Protein AF-A0A9N9I8A6-F1 (afdb_monomer_lite)

Sequence (514 aa):
MSSLKLQYLEIEIKINIFKFIDSPINLALSCKSWSIIAKDPYVKAKWLLHRASKAHAFFYGIKLGPTFMNEAICKILFAKKVVFSRYFIQRLMLQFATCFPKSVYPNGEPWAYNVRLDTLFSILKQGEVQYGEELTLRGNDMDKFYHLSGGPFLLMNVHTLLIKNLEEIKKLIINKKFIPFPPTRRSYFYSGYHVDYNLEKFPPFDGYEQERNLNIIARAIMFKPELINTWKSIGYSEVCDDFNEVVIHGLFLTLDPPSQVQHAFEKLVLNLEKFIEMGFRLTDRIIVDVLQFYEYELAELGEFLWRVFRSIRTGESDFTFIFGLFKVAFDPNRCHEKDDIFIFLKSKTTHHENFLRQILGQHFNRENLDDVNFNIRKKSLIFSPIIYEFVIKNYGSDSDLSLMCFKDTLALRIYYDDPNNGKFANKISIRLIKDIYDYFKIRIDYLPEHMELLRRAKSADIVKPFLEDFVPNVFLSNDDIKKSIWFNAIHSLKGDDYFNNYLLRLIEYFKFNG

Structure (mmCIF, N/CA/C/O backbone):
data_AF-A0A9N9I8A6-F1
#
_entry.id   AF-A0A9N9I8A6-F1
#
loop_
_atom_site.group_PDB
_atom_site.id
_atom_site.type_symbol
_atom_site.label_atom_id
_atom_site.label_alt_id
_atom_site.label_comp_id
_atom_site.label_asym_id
_atom_site.label_entity_id
_atom_site.label_seq_id
_atom_site.pdbx_PDB_ins_code
_atom_site.Cartn_x
_atom_site.Cartn_y
_atom_site.Cartn_z
_atom_site.occupancy
_atom_site.B_iso_or_equiv
_atom_site.auth_seq_id
_atom_site.auth_comp_id
_atom_site.auth_asym_id
_atom_site.auth_atom_id
_atom_site.pdbx_PDB_model_num
ATOM 1 N N . MET A 1 1 ? -23.116 -39.050 -9.478 1.00 43.75 1 MET A N 1
ATOM 2 C CA . MET A 1 1 ? -22.979 -38.090 -8.361 1.00 43.75 1 MET A CA 1
ATOM 3 C C . MET A 1 1 ? -23.432 -36.722 -8.847 1.00 43.75 1 MET A C 1
ATOM 5 O O . MET A 1 1 ? -22.796 -36.167 -9.731 1.00 43.75 1 MET A O 1
ATOM 9 N N . SER A 1 2 ? -24.562 -36.214 -8.356 1.00 48.28 2 SER A N 1
ATOM 10 C CA . SER A 1 2 ? -25.009 -34.847 -8.649 1.00 48.28 2 SER A CA 1
ATOM 11 C C . SER A 1 2 ? -23.995 -33.851 -8.086 1.00 48.28 2 SER A C 1
ATOM 13 O O . SER A 1 2 ? -23.668 -33.934 -6.902 1.00 48.28 2 SER A O 1
ATOM 15 N N . SER A 1 3 ? -23.491 -32.930 -8.912 1.00 56.97 3 SER A N 1
ATOM 16 C CA . SER A 1 3 ? -22.573 -31.889 -8.450 1.00 56.97 3 SER A CA 1
ATOM 17 C C . SER A 1 3 ? -23.234 -31.079 -7.332 1.00 56.97 3 SER A C 1
ATOM 19 O O . SER A 1 3 ? -24.347 -30.566 -7.482 1.00 56.97 3 SER A O 1
ATOM 21 N N . LEU A 1 4 ? -22.576 -31.008 -6.174 1.00 63.66 4 LEU A N 1
ATOM 22 C CA . LEU A 1 4 ? -23.066 -30.242 -5.036 1.00 63.66 4 LEU A CA 1
ATOM 23 C C . LEU A 1 4 ? -23.075 -28.758 -5.431 1.00 63.66 4 LEU A C 1
ATOM 25 O O . LEU A 1 4 ? -22.029 -28.115 -5.508 1.00 63.66 4 LEU A O 1
ATOM 29 N N . LYS A 1 5 ? -24.249 -28.201 -5.742 1.00 80.31 5 LYS A N 1
ATOM 30 C CA . LYS A 1 5 ? -24.353 -26.778 -6.085 1.00 80.31 5 LYS A CA 1
ATOM 31 C C . LYS A 1 5 ? -24.231 -25.952 -4.806 1.00 80.31 5 LYS A C 1
ATOM 33 O O . LYS A 1 5 ? -25.007 -26.149 -3.874 1.00 80.31 5 LYS A O 1
ATOM 38 N N . LEU A 1 6 ? -23.330 -24.964 -4.800 1.00 82.19 6 LEU A N 1
ATOM 39 C CA . LEU A 1 6 ? -23.082 -24.051 -3.666 1.00 82.19 6 LEU A CA 1
ATOM 40 C C . LEU A 1 6 ? -24.362 -23.398 -3.104 1.00 82.19 6 LEU A C 1
ATOM 42 O O . LEU A 1 6 ? -24.437 -23.060 -1.924 1.00 82.19 6 LEU A O 1
ATOM 46 N N . GLN A 1 7 ? -25.401 -23.247 -3.930 1.00 80.31 7 GLN A N 1
ATOM 47 C CA . GLN A 1 7 ? -26.696 -22.703 -3.517 1.00 80.31 7 GLN A CA 1
ATOM 48 C C . GLN A 1 7 ? -27.467 -23.577 -2.516 1.00 80.31 7 GLN A C 1
ATOM 50 O O . GLN A 1 7 ? -28.369 -23.060 -1.863 1.00 80.31 7 GLN A O 1
ATOM 55 N N . TYR A 1 8 ? -27.130 -24.860 -2.369 1.00 86.56 8 TYR A N 1
ATOM 56 C CA . TYR A 1 8 ? -27.787 -25.782 -1.433 1.00 86.56 8 TYR A CA 1
ATOM 57 C C . TYR A 1 8 ? -27.006 -25.987 -0.134 1.00 86.56 8 TYR A C 1
ATOM 59 O O . TYR A 1 8 ? -27.440 -26.757 0.714 1.00 86.56 8 TYR A O 1
ATOM 67 N N . LEU A 1 9 ? -25.882 -25.285 0.044 1.00 89.06 9 LEU A N 1
ATOM 68 C CA . LEU A 1 9 ? -25.168 -25.291 1.316 1.00 89.06 9 LEU A CA 1
ATOM 69 C C . LEU A 1 9 ? -26.042 -24.721 2.439 1.00 89.06 9 LEU A C 1
ATOM 71 O O . LEU A 1 9 ? -26.854 -23.809 2.217 1.00 89.06 9 LEU A O 1
ATOM 75 N N . GLU A 1 10 ? -25.822 -25.231 3.646 1.00 91.88 10 GLU A N 1
ATOM 76 C CA . GLU A 1 10 ? -26.437 -24.713 4.862 1.00 91.88 10 GLU A CA 1
ATOM 77 C C . GLU A 1 10 ? -26.097 -23.237 5.081 1.00 91.88 10 GLU A C 1
ATOM 79 O O . GLU A 1 10 ? -25.056 -22.729 4.645 1.00 91.88 10 GLU A O 1
ATOM 84 N N . ILE A 1 11 ? -26.997 -22.534 5.769 1.00 91.12 11 ILE A N 1
ATOM 85 C CA . ILE A 1 11 ? -26.883 -21.090 5.969 1.00 91.12 11 ILE A CA 1
ATOM 86 C C . ILE A 1 11 ? -25.592 -20.711 6.702 1.00 91.12 11 ILE A C 1
ATOM 88 O O . ILE A 1 11 ? -24.921 -19.765 6.298 1.00 91.12 11 ILE A O 1
ATOM 92 N N . GLU A 1 12 ? -25.179 -21.485 7.706 1.00 91.31 12 GLU A N 1
ATOM 93 C CA . GLU A 1 12 ? -23.961 -21.218 8.476 1.00 91.31 12 GLU A CA 1
ATOM 94 C C . GLU A 1 12 ? -22.697 -21.329 7.618 1.00 91.31 12 GLU A C 1
ATOM 96 O O . GLU A 1 12 ? -21.816 -20.464 7.680 1.00 91.31 12 GLU A O 1
ATOM 101 N N . ILE A 1 13 ? -22.641 -22.343 6.748 1.00 92.00 13 ILE A N 1
ATOM 102 C CA . ILE A 1 13 ? -21.542 -22.534 5.798 1.00 92.00 13 ILE A CA 1
ATOM 103 C C . ILE A 1 13 ? -21.500 -21.356 4.824 1.00 92.00 13 ILE A C 1
ATOM 105 O O . ILE A 1 13 ? -20.436 -20.780 4.598 1.00 92.00 13 ILE A O 1
ATOM 109 N N . LYS A 1 14 ? -22.656 -20.931 4.300 1.00 92.44 14 LYS A N 1
ATOM 110 C CA . LYS A 1 14 ? -22.741 -19.761 3.416 1.00 92.44 14 LYS A CA 1
ATOM 111 C C . LYS A 1 14 ? -22.246 -18.491 4.094 1.00 92.44 14 LYS A C 1
ATOM 113 O O . LYS A 1 14 ? -21.481 -17.751 3.486 1.00 92.44 14 LYS A O 1
ATOM 118 N N . ILE A 1 15 ? -22.622 -18.247 5.348 1.00 92.31 15 ILE A N 1
ATOM 119 C CA . ILE A 1 15 ? -22.152 -17.085 6.116 1.00 92.31 15 ILE A CA 1
ATOM 120 C C . ILE A 1 15 ? -20.630 -17.133 6.296 1.00 92.31 15 ILE A C 1
ATOM 122 O O . ILE A 1 15 ? -19.957 -16.106 6.172 1.00 92.31 15 ILE A O 1
ATOM 126 N N . ASN A 1 16 ? -20.075 -18.313 6.578 1.00 91.62 16 ASN A N 1
ATOM 127 C CA . ASN A 1 16 ? -18.633 -18.486 6.722 1.00 91.62 16 ASN A CA 1
ATOM 128 C C . ASN A 1 16 ? -17.893 -18.283 5.397 1.00 91.62 16 ASN A C 1
ATOM 130 O O . ASN A 1 16 ? -16.876 -17.602 5.405 1.00 91.62 16 ASN A O 1
ATOM 134 N N . ILE A 1 17 ? -18.421 -18.770 4.271 1.00 91.12 17 ILE A N 1
ATOM 135 C CA . ILE A 1 17 ? -17.874 -18.485 2.935 1.00 91.12 17 ILE A CA 1
ATOM 136 C C . ILE A 1 17 ? -17.942 -16.983 2.650 1.00 91.12 17 ILE A C 1
ATOM 138 O O . ILE A 1 17 ? -16.934 -16.376 2.296 1.00 91.12 17 ILE A O 1
ATOM 142 N N . PHE A 1 18 ? -19.112 -16.370 2.856 1.00 91.19 18 PHE A N 1
ATOM 143 C CA . PHE A 1 18 ? -19.371 -14.966 2.543 1.00 91.19 18 PHE A CA 1
ATOM 144 C C . PHE A 1 18 ? -18.377 -14.027 3.224 1.00 91.19 18 PHE A C 1
ATOM 146 O O . PHE A 1 18 ? -17.904 -13.081 2.602 1.00 91.19 18 PHE A O 1
ATOM 153 N N . LYS A 1 19 ? -18.005 -14.326 4.476 1.00 90.62 19 LYS A N 1
ATOM 154 C CA . LYS A 1 19 ? -16.997 -13.586 5.247 1.00 90.62 19 LYS A CA 1
ATOM 155 C C . LYS A 1 19 ? -15.686 -13.384 4.469 1.00 90.62 19 LYS A C 1
ATOM 157 O O . LYS A 1 19 ? -15.104 -12.312 4.582 1.00 90.62 19 LYS A O 1
ATOM 162 N N . PHE A 1 20 ? -15.250 -14.358 3.672 1.00 89.06 20 PHE A N 1
ATOM 163 C CA . PHE A 1 20 ? -13.972 -14.321 2.950 1.00 89.06 20 PHE A CA 1
ATOM 164 C C . PHE A 1 20 ? -14.073 -13.776 1.520 1.00 89.06 20 PHE A C 1
ATOM 166 O O . PHE A 1 20 ? -13.059 -13.656 0.844 1.00 89.06 20 PHE A O 1
ATOM 173 N N . ILE A 1 21 ? -15.255 -13.378 1.048 1.00 88.19 21 ILE A N 1
ATOM 174 C CA . ILE A 1 21 ? -15.442 -12.891 -0.326 1.00 88.19 21 ILE A CA 1
ATOM 175 C C . ILE A 1 21 ? -14.934 -11.454 -0.480 1.00 88.19 21 ILE A C 1
ATOM 177 O O . ILE A 1 21 ? -15.253 -10.596 0.344 1.00 88.19 21 ILE A O 1
ATOM 181 N N . ASP A 1 22 ? -14.162 -11.187 -1.540 1.00 83.12 22 ASP A N 1
ATOM 182 C CA . ASP A 1 22 ? -13.607 -9.852 -1.829 1.00 83.12 22 ASP A CA 1
ATOM 183 C C . ASP A 1 22 ? -14.685 -8.854 -2.242 1.00 83.12 22 ASP A C 1
ATOM 185 O O . ASP A 1 22 ? -14.722 -7.731 -1.743 1.00 83.12 22 ASP A O 1
ATOM 189 N N . SER A 1 23 ? -15.594 -9.286 -3.120 1.00 83.94 23 SER A N 1
ATOM 190 C CA . SER A 1 23 ? -16.702 -8.477 -3.620 1.00 83.94 23 SER A CA 1
ATOM 191 C C . SER A 1 23 ? -18.044 -9.137 -3.288 1.00 83.94 23 SER A C 1
ATOM 193 O O . SER A 1 23 ? -18.547 -9.961 -4.060 1.00 83.94 23 SER A O 1
ATOM 195 N N . PRO A 1 24 ? -18.645 -8.799 -2.131 1.00 84.94 24 PRO A N 1
ATOM 196 C CA . PRO A 1 24 ? -19.939 -9.331 -1.709 1.00 84.94 24 PRO A CA 1
ATOM 197 C C . PRO A 1 24 ? -21.052 -9.162 -2.741 1.00 84.94 24 PRO A C 1
ATOM 199 O O . PRO A 1 24 ? -21.934 -10.014 -2.840 1.00 84.94 24 PRO A O 1
ATOM 202 N N . ILE A 1 25 ? -21.017 -8.071 -3.514 1.00 85.56 25 ILE A N 1
ATOM 203 C CA . ILE A 1 25 ? -22.057 -7.753 -4.494 1.00 85.56 25 ILE A CA 1
ATOM 204 C C . ILE A 1 25 ? -22.075 -8.756 -5.649 1.00 85.56 25 ILE A C 1
ATOM 206 O O . ILE A 1 25 ? -23.148 -9.201 -6.042 1.00 85.56 25 ILE A O 1
ATOM 210 N N . ASN A 1 26 ? -20.907 -9.202 -6.117 1.00 87.44 26 ASN A N 1
ATOM 211 C CA . ASN A 1 26 ? -20.814 -10.188 -7.195 1.00 87.44 26 ASN A CA 1
ATOM 212 C C . ASN A 1 26 ? -21.465 -11.510 -6.777 1.00 87.44 26 ASN A C 1
ATOM 214 O O . ASN A 1 26 ? -22.242 -12.098 -7.528 1.00 87.44 26 ASN A O 1
ATOM 218 N N . LEU A 1 27 ? -21.205 -11.951 -5.542 1.00 87.75 27 LEU A N 1
ATOM 219 C CA . LEU A 1 27 ? -21.824 -13.163 -5.017 1.00 87.75 27 LEU A CA 1
ATOM 220 C C . LEU A 1 27 ? -23.326 -12.967 -4.770 1.00 87.75 27 LEU A C 1
ATOM 222 O O . LEU A 1 27 ? -24.117 -13.848 -5.099 1.00 87.75 27 LEU A O 1
ATOM 226 N N . ALA A 1 28 ? -23.743 -11.808 -4.258 1.00 88.94 28 ALA A N 1
ATOM 227 C CA . ALA A 1 28 ? -25.152 -11.487 -4.035 1.00 88.94 28 ALA A CA 1
ATOM 228 C C . ALA A 1 28 ? -25.985 -11.494 -5.328 1.00 88.94 28 ALA A C 1
ATOM 230 O O . ALA A 1 28 ? -27.157 -11.871 -5.295 1.00 88.94 28 ALA A O 1
ATOM 231 N N . LEU A 1 29 ? -25.386 -11.088 -6.451 1.00 90.19 29 LEU A N 1
ATOM 232 C CA . LEU A 1 29 ? -26.023 -11.062 -7.770 1.00 90.19 29 LEU A CA 1
ATOM 233 C C . LEU A 1 29 ? -26.069 -12.438 -8.450 1.00 90.19 29 LEU A C 1
ATOM 235 O O . LEU A 1 29 ? -26.834 -12.618 -9.392 1.00 90.19 29 LEU A O 1
ATOM 239 N N . SER A 1 30 ? -25.304 -13.421 -7.964 1.00 90.75 30 SER A N 1
ATOM 240 C CA . SER A 1 30 ? -25.246 -14.755 -8.578 1.00 90.75 30 SER A CA 1
ATOM 241 C C . SER A 1 30 ? -26.551 -15.548 -8.442 1.00 90.75 30 SER A C 1
ATOM 243 O O . SER A 1 30 ? -26.952 -16.242 -9.375 1.00 90.75 30 SER A O 1
ATOM 245 N N . CYS A 1 31 ? -27.229 -15.476 -7.289 1.00 89.81 31 CYS A N 1
ATOM 246 C CA . CYS A 1 31 ? -28.520 -16.130 -7.080 1.00 89.81 31 CYS A CA 1
ATOM 247 C C . CYS A 1 31 ? -29.292 -15.559 -5.880 1.00 89.81 31 CYS A C 1
ATOM 249 O O . CYS A 1 31 ? -28.735 -14.927 -4.978 1.00 89.81 31 CYS A O 1
ATOM 251 N N . LYS A 1 32 ? -30.598 -15.861 -5.817 1.00 91.38 32 LYS A N 1
ATOM 252 C CA . LYS A 1 32 ? -31.497 -15.406 -4.740 1.00 91.38 32 LYS A CA 1
ATOM 253 C C . LYS A 1 32 ? -31.027 -15.834 -3.346 1.00 91.38 32 LYS A C 1
ATOM 255 O O . LYS A 1 32 ? -31.148 -15.052 -2.408 1.00 91.38 32 LYS A O 1
ATOM 260 N N . SER A 1 33 ? -30.474 -17.044 -3.201 1.00 92.62 33 SER A N 1
ATOM 261 C CA . SER A 1 33 ? -29.995 -17.527 -1.898 1.00 92.62 33 SER A CA 1
ATOM 262 C C . SER A 1 33 ? -28.850 -16.664 -1.368 1.00 92.62 33 SER A C 1
ATOM 264 O O . SER A 1 33 ? -28.916 -16.227 -0.223 1.00 92.62 33 SER A O 1
ATOM 266 N N . TRP A 1 34 ? -27.851 -16.348 -2.196 1.00 93.25 34 TRP A N 1
ATOM 267 C CA . TRP A 1 34 ? -26.749 -15.465 -1.805 1.00 93.25 34 TRP A CA 1
ATOM 268 C C . TRP A 1 34 ? -27.191 -14.014 -1.620 1.00 93.25 34 TRP A C 1
ATOM 270 O O . TRP A 1 34 ? -26.694 -13.341 -0.721 1.00 93.25 34 TRP A O 1
ATOM 280 N N . SER A 1 35 ? -28.170 -13.547 -2.401 1.00 92.56 35 SER A N 1
ATOM 281 C CA . SER A 1 35 ? -28.774 -12.222 -2.215 1.00 92.56 35 SER A CA 1
ATOM 282 C C . SER A 1 35 ? -29.394 -12.051 -0.822 1.00 92.56 35 SER A C 1
ATOM 284 O O . SER A 1 35 ? -29.252 -10.991 -0.215 1.00 92.56 35 SER A O 1
ATOM 286 N N . ILE A 1 36 ? -30.048 -13.091 -0.287 1.00 92.94 36 ILE A N 1
ATOM 287 C CA . ILE A 1 36 ? -30.614 -13.078 1.072 1.00 92.94 36 ILE A CA 1
ATOM 288 C C . ILE A 1 36 ? -29.494 -12.976 2.116 1.00 92.94 36 ILE A C 1
ATOM 290 O O . ILE A 1 36 ? -29.543 -12.091 2.967 1.00 92.94 36 ILE A O 1
ATOM 294 N N . ILE A 1 37 ? -28.451 -13.807 1.998 1.00 94.12 37 ILE A N 1
ATOM 295 C CA . ILE A 1 37 ? -27.279 -13.782 2.894 1.00 94.12 37 ILE A CA 1
ATOM 296 C C . ILE A 1 37 ? -26.603 -12.406 2.890 1.00 94.12 37 ILE A C 1
ATOM 298 O O . ILE A 1 37 ? -26.285 -11.865 3.943 1.00 94.12 37 ILE A O 1
ATOM 302 N N . ALA A 1 38 ? -26.428 -11.806 1.712 1.00 92.19 38 ALA A N 1
ATOM 303 C CA . ALA A 1 38 ? -25.768 -10.514 1.563 1.00 92.19 38 ALA A CA 1
ATOM 304 C C . ALA A 1 38 ? -26.562 -9.335 2.146 1.00 92.19 38 ALA A C 1
ATOM 306 O O . ALA A 1 38 ? -25.985 -8.279 2.408 1.00 92.19 38 ALA A O 1
ATOM 307 N N . LYS A 1 39 ? -27.882 -9.479 2.320 1.00 92.25 39 LYS A N 1
ATOM 308 C CA . LYS A 1 39 ? -28.757 -8.444 2.893 1.00 92.25 39 LYS A CA 1
ATOM 309 C C . LYS A 1 39 ? -28.843 -8.513 4.416 1.00 92.25 39 LYS A C 1
ATOM 311 O O . LYS A 1 39 ? -29.206 -7.506 5.022 1.00 92.25 39 LYS A O 1
ATOM 316 N N . ASP A 1 40 ? -28.484 -9.645 5.016 1.00 93.69 40 ASP A N 1
ATOM 317 C CA . ASP A 1 40 ? -28.514 -9.852 6.461 1.00 93.69 40 ASP A CA 1
ATOM 318 C C . ASP A 1 40 ? -27.524 -8.903 7.185 1.00 93.69 40 ASP A C 1
ATOM 320 O O . ASP A 1 40 ? -26.315 -8.943 6.917 1.00 93.69 40 ASP A O 1
ATOM 324 N N . PRO A 1 41 ? -27.997 -8.045 8.115 1.00 94.69 41 PRO A N 1
ATOM 325 C CA . PRO A 1 41 ? -27.142 -7.125 8.866 1.00 94.69 41 PRO A CA 1
ATOM 326 C C . PRO A 1 41 ? -26.038 -7.806 9.688 1.00 94.69 41 PRO A C 1
ATOM 328 O O . PRO A 1 41 ? -24.933 -7.270 9.783 1.00 94.69 41 PRO A O 1
ATOM 331 N N . TYR A 1 42 ? -26.298 -8.984 10.263 1.00 94.69 42 TYR A N 1
ATOM 332 C CA . TYR A 1 42 ? -25.307 -9.749 11.023 1.00 94.69 42 TYR A CA 1
ATOM 333 C C . TYR A 1 42 ? -24.193 -10.255 10.114 1.00 94.69 42 TYR A C 1
ATOM 335 O O . TYR A 1 42 ? -23.012 -10.160 10.459 1.00 94.69 42 TYR A O 1
ATOM 343 N N . VAL A 1 43 ? -24.553 -10.742 8.926 1.00 94.50 43 VAL A N 1
ATOM 344 C CA . VAL A 1 43 ? -23.582 -11.216 7.936 1.00 94.50 43 VAL A CA 1
ATOM 345 C C . VAL A 1 43 ? -22.744 -10.061 7.402 1.00 94.50 43 VAL A C 1
ATOM 347 O O . VAL A 1 43 ? -21.517 -10.169 7.377 1.00 94.50 43 VAL A O 1
ATOM 350 N N . LYS A 1 44 ? -23.374 -8.928 7.065 1.00 93.88 44 LYS A N 1
ATOM 351 C CA . LYS A 1 44 ? -22.664 -7.701 6.671 1.00 93.88 44 LYS A CA 1
ATOM 352 C C . LYS A 1 44 ? -21.693 -7.237 7.753 1.00 93.88 44 LYS A C 1
ATOM 354 O O . LYS A 1 44 ? -20.539 -6.959 7.443 1.00 93.88 44 LYS A O 1
ATOM 359 N N . ALA A 1 45 ? -22.117 -7.203 9.018 1.00 95.00 45 ALA A N 1
ATOM 360 C CA . ALA A 1 45 ? -21.250 -6.826 10.131 1.00 95.00 45 ALA A CA 1
ATOM 361 C C . ALA A 1 45 ? -20.092 -7.821 10.330 1.00 95.00 45 ALA A C 1
ATOM 363 O O . ALA A 1 45 ? -18.963 -7.405 10.576 1.00 95.00 45 ALA A O 1
ATOM 364 N N . LYS A 1 46 ? -20.335 -9.133 10.191 1.00 93.62 46 LYS A N 1
ATOM 365 C CA . LYS A 1 46 ? -19.294 -10.173 10.286 1.00 93.62 46 LYS A CA 1
ATOM 366 C C . LYS A 1 46 ? -18.278 -10.071 9.147 1.00 93.62 46 LYS A C 1
ATOM 368 O O . LYS A 1 46 ? -17.087 -10.237 9.394 1.00 93.62 46 LYS A O 1
ATOM 373 N N . TRP A 1 47 ? -18.736 -9.790 7.928 1.00 93.81 47 TRP A N 1
ATOM 374 C CA . TRP A 1 47 ? -17.869 -9.524 6.780 1.00 93.81 47 TRP A CA 1
ATOM 375 C C . TRP A 1 47 ? -17.063 -8.237 6.982 1.00 93.81 47 TRP A C 1
ATOM 377 O O . TRP A 1 47 ? -15.843 -8.255 6.840 1.00 93.81 47 TRP A O 1
ATOM 387 N N . LEU A 1 48 ? -17.716 -7.150 7.411 1.00 93.12 48 LEU A N 1
ATOM 388 C CA . LEU A 1 48 ? -17.063 -5.870 7.679 1.00 93.12 48 LEU A CA 1
ATOM 389 C C . LEU A 1 48 ? -15.978 -6.020 8.743 1.00 93.12 48 LEU A C 1
ATOM 391 O O . LEU A 1 48 ? -14.882 -5.552 8.513 1.00 93.12 48 LEU A O 1
ATOM 395 N N . LEU A 1 49 ? -16.238 -6.719 9.850 1.00 92.50 49 LEU A N 1
ATOM 396 C CA . LEU A 1 49 ? -15.248 -6.952 10.913 1.00 92.50 49 LEU A CA 1
ATOM 397 C C . LEU A 1 49 ? -14.144 -7.948 10.549 1.00 92.50 49 LEU A C 1
ATOM 399 O O . LEU A 1 49 ? -13.186 -8.111 11.300 1.00 92.50 49 LEU A O 1
ATOM 403 N N . HIS A 1 50 ? -14.311 -8.679 9.451 1.00 90.75 50 HIS A N 1
ATOM 404 C CA . HIS A 1 50 ? -13.246 -9.509 8.914 1.00 90.75 50 HIS A CA 1
ATOM 405 C C . HIS A 1 50 ? -12.350 -8.732 7.953 1.00 90.75 50 HIS A C 1
ATOM 407 O O . HIS A 1 50 ? -11.147 -8.964 7.923 1.00 90.75 50 HIS A O 1
ATOM 413 N N . ARG A 1 51 ? -12.949 -7.842 7.156 1.00 87.75 51 ARG A N 1
ATOM 414 C CA . ARG A 1 51 ? -12.267 -7.039 6.135 1.00 87.75 51 ARG A CA 1
ATOM 415 C C . ARG A 1 51 ? -11.630 -5.783 6.699 1.00 87.75 51 ARG A C 1
ATOM 417 O O . ARG A 1 51 ? -10.521 -5.426 6.322 1.00 87.75 51 ARG A O 1
ATOM 424 N N . ALA A 1 52 ? -12.368 -5.120 7.569 1.00 83.56 52 ALA A N 1
ATOM 425 C CA . ALA A 1 52 ? -11.928 -4.029 8.400 1.00 83.56 52 ALA A CA 1
ATOM 426 C C . ALA A 1 52 ? -11.764 -4.551 9.820 1.00 83.56 52 ALA A C 1
ATOM 428 O O . ALA A 1 52 ? -12.514 -5.407 10.286 1.00 83.56 52 ALA A O 1
ATOM 429 N N . SER A 1 53 ? -10.802 -4.000 10.535 1.00 84.19 53 SER A N 1
ATOM 430 C CA . SER A 1 53 ? -10.649 -4.321 11.937 1.00 84.19 53 SER A CA 1
ATOM 431 C C . SER A 1 53 ? -11.687 -3.638 12.811 1.00 84.19 53 SER A C 1
ATOM 433 O O . SER A 1 53 ? -12.450 -2.768 12.376 1.00 84.19 53 SER A O 1
ATOM 435 N N . LYS A 1 54 ? -11.682 -3.986 14.099 1.00 90.00 54 LYS A N 1
ATOM 436 C CA . LYS A 1 54 ? -12.506 -3.296 15.097 1.00 90.00 54 LYS A CA 1
ATOM 437 C C . LYS A 1 54 ? -12.174 -1.806 15.219 1.00 90.00 54 LYS A C 1
ATOM 439 O O . LYS A 1 54 ? -13.029 -1.072 15.701 1.00 90.00 54 LYS A O 1
ATOM 444 N N . ALA A 1 55 ? -10.983 -1.371 14.814 1.00 92.62 55 ALA A N 1
ATOM 445 C CA . ALA A 1 55 ? -10.567 0.026 14.874 1.00 92.62 55 ALA A CA 1
ATOM 446 C C . ALA A 1 55 ? -11.254 0.894 13.812 1.00 92.62 55 ALA A C 1
ATOM 448 O O . ALA A 1 55 ? -11.663 2.017 14.099 1.00 92.62 55 ALA A O 1
ATOM 449 N N . HIS A 1 56 ? -11.429 0.362 12.597 1.00 94.00 56 HIS A N 1
ATOM 450 C CA . HIS A 1 56 ? -11.894 1.145 11.444 1.00 94.00 56 HIS A CA 1
ATOM 451 C C . HIS A 1 56 ? -13.205 0.655 10.828 1.00 94.00 56 HIS A C 1
ATOM 453 O O . HIS A 1 56 ? -13.620 1.170 9.790 1.00 94.00 56 HIS A O 1
ATOM 459 N N . ALA A 1 57 ? -13.896 -0.305 11.450 1.00 94.69 57 ALA A N 1
ATOM 460 C CA . ALA A 1 57 ? -15.161 -0.830 10.933 1.00 94.69 57 ALA A CA 1
ATOM 461 C C . ALA A 1 57 ? -16.195 0.275 10.653 1.00 94.69 57 ALA A C 1
ATOM 463 O O . ALA A 1 57 ? -16.818 0.264 9.596 1.00 94.69 57 ALA A O 1
ATOM 464 N N . PHE A 1 58 ? -16.347 1.266 11.540 1.00 95.19 58 PHE A N 1
ATOM 465 C CA . PHE A 1 58 ? -17.268 2.385 11.300 1.00 95.19 58 PHE A CA 1
ATOM 466 C C . PHE A 1 58 ? -16.874 3.234 10.084 1.00 95.19 58 PHE A C 1
ATOM 468 O O . PHE A 1 58 ? -17.740 3.576 9.281 1.00 95.19 58 PHE A O 1
ATOM 475 N N . PHE A 1 59 ? -15.580 3.523 9.916 1.00 94.12 59 PHE A N 1
ATOM 476 C CA . PHE A 1 59 ? -15.065 4.263 8.764 1.00 94.12 59 PHE A CA 1
ATOM 477 C C . PHE A 1 59 ? -15.359 3.538 7.447 1.00 94.12 59 PHE A C 1
ATOM 479 O O . PHE A 1 59 ? -16.009 4.097 6.562 1.00 94.12 59 PHE A O 1
ATOM 486 N N . TYR A 1 60 ? -14.951 2.271 7.334 1.00 92.19 60 TYR A N 1
ATOM 487 C CA . TYR A 1 60 ? -15.179 1.488 6.118 1.00 92.19 60 TYR A CA 1
ATOM 488 C C . TYR A 1 60 ? -16.665 1.212 5.875 1.00 92.19 60 TYR A C 1
ATOM 490 O O . TYR A 1 60 ? -17.110 1.255 4.732 1.00 92.19 60 TYR A O 1
ATOM 498 N N . GLY A 1 61 ? -17.448 0.988 6.934 1.00 92.19 61 GLY A N 1
ATOM 499 C CA . GLY A 1 61 ? -18.896 0.826 6.845 1.00 92.19 61 GLY A CA 1
ATOM 500 C C . GLY A 1 61 ? -19.560 2.039 6.198 1.00 92.19 61 GLY A C 1
ATOM 501 O O . GLY A 1 61 ? -20.272 1.884 5.210 1.00 92.19 61 GLY A O 1
ATOM 502 N N . ILE A 1 62 ? -19.277 3.246 6.699 1.00 92.38 62 ILE A N 1
ATOM 503 C CA . ILE A 1 62 ? -19.786 4.494 6.111 1.00 92.38 62 ILE A CA 1
ATOM 504 C C . ILE A 1 62 ? -19.354 4.643 4.649 1.00 92.38 62 ILE A C 1
ATOM 506 O O . ILE A 1 62 ? -20.187 4.960 3.801 1.00 92.38 62 ILE A O 1
ATOM 510 N N . LYS A 1 63 ? -18.084 4.363 4.341 1.00 88.12 63 LYS A N 1
ATOM 511 C CA . LYS A 1 63 ? -17.529 4.506 2.989 1.00 88.12 63 LYS A CA 1
ATOM 512 C C . LYS A 1 63 ? -18.169 3.561 1.963 1.00 88.12 63 LYS A C 1
ATOM 514 O O . LYS A 1 63 ? -18.230 3.890 0.784 1.00 88.12 63 LYS A O 1
ATOM 519 N N . LEU A 1 64 ? -18.684 2.409 2.400 1.00 88.12 64 LEU A N 1
ATOM 520 C CA . LEU A 1 64 ? -19.463 1.489 1.558 1.00 88.12 64 LEU A CA 1
ATOM 521 C C . LEU A 1 64 ? -20.873 2.012 1.231 1.00 88.12 64 LEU A C 1
ATOM 523 O O . LEU A 1 64 ? -21.564 1.436 0.391 1.00 88.12 64 LEU A O 1
ATOM 527 N N . GLY A 1 65 ? -21.299 3.099 1.875 1.00 87.81 65 GLY A N 1
ATOM 528 C CA . GLY A 1 65 ? -22.517 3.822 1.551 1.00 87.81 65 GLY A CA 1
ATOM 529 C C . GLY A 1 65 ? -23.781 3.312 2.257 1.00 87.81 65 GLY A C 1
ATOM 530 O O . GLY A 1 65 ? -23.764 2.330 3.008 1.00 87.81 65 GLY A O 1
ATOM 531 N N . PRO A 1 66 ? -24.920 3.979 2.006 1.00 87.75 66 PRO A N 1
ATOM 532 C CA . PRO A 1 66 ? -26.161 3.812 2.771 1.00 87.75 66 PRO A CA 1
ATOM 533 C C . PRO A 1 66 ? -26.882 2.478 2.541 1.00 87.75 66 PRO A C 1
ATOM 535 O O . PRO A 1 66 ? -27.722 2.070 3.343 1.00 87.75 66 PRO A O 1
ATOM 538 N N . THR A 1 67 ? -26.588 1.787 1.438 1.00 86.00 67 THR A N 1
ATOM 539 C CA . THR A 1 67 ? -27.115 0.440 1.159 1.00 86.00 67 THR A CA 1
ATOM 540 C C . THR A 1 67 ? -26.412 -0.623 2.002 1.00 86.00 67 THR A C 1
ATOM 542 O O . THR A 1 67 ? -26.978 -1.688 2.290 1.00 86.00 67 THR A O 1
ATOM 545 N N . PHE A 1 68 ? -25.177 -0.337 2.414 1.00 89.81 68 PHE A N 1
ATOM 546 C CA . PHE A 1 68 ? -24.418 -1.166 3.324 1.00 89.81 68 PHE A CA 1
ATOM 547 C C . PHE A 1 68 ? -24.710 -0.757 4.765 1.00 89.81 68 PHE A C 1
ATOM 549 O O . PHE A 1 68 ? -25.344 -1.532 5.476 1.00 89.81 68 PHE A O 1
ATOM 556 N N . MET A 1 69 ? -24.300 0.449 5.165 1.00 91.94 69 MET A N 1
ATOM 557 C CA . MET A 1 69 ? -24.329 0.929 6.545 1.00 91.94 69 MET A CA 1
ATOM 558 C C . MET A 1 69 ? -25.672 1.561 6.907 1.00 91.94 69 MET A C 1
ATOM 560 O O . MET A 1 69 ? -26.109 2.532 6.292 1.00 91.94 69 MET A O 1
ATOM 564 N N . ASN A 1 70 ? -26.315 1.008 7.933 1.00 91.75 70 ASN A N 1
ATOM 565 C CA . ASN A 1 70 ? -27.589 1.477 8.466 1.00 91.75 70 ASN A CA 1
ATOM 566 C C . ASN A 1 70 ? -27.651 1.280 9.990 1.00 91.75 70 ASN A C 1
ATOM 568 O O . ASN A 1 70 ? -26.748 0.691 10.590 1.00 91.75 70 ASN A O 1
ATOM 572 N N . GLU A 1 71 ? -28.743 1.723 10.614 1.00 93.25 71 GLU A N 1
ATOM 573 C CA . GLU A 1 71 ? -28.949 1.632 12.065 1.00 93.25 71 GLU A CA 1
ATOM 574 C C . GLU A 1 71 ? -28.806 0.198 12.618 1.00 93.25 71 GLU A C 1
ATOM 576 O O . GLU A 1 71 ? -28.229 -0.002 13.689 1.00 93.25 71 GLU A O 1
ATOM 581 N N . ALA A 1 72 ? -29.279 -0.820 11.887 1.00 94.38 72 ALA A N 1
ATOM 582 C CA . ALA A 1 72 ? -29.171 -2.214 12.321 1.00 94.38 72 ALA A CA 1
ATOM 583 C C . ALA A 1 72 ? -27.705 -2.670 12.397 1.00 94.38 72 ALA A C 1
ATOM 585 O O . ALA A 1 72 ? -27.310 -3.310 13.371 1.00 94.38 72 ALA A O 1
ATOM 586 N N . ILE A 1 73 ? -26.878 -2.294 11.415 1.00 95.31 73 ILE A N 1
ATOM 587 C CA . ILE A 1 73 ? -25.439 -2.577 11.460 1.00 95.31 73 ILE A CA 1
ATOM 588 C C . ILE A 1 73 ? -24.770 -1.801 12.594 1.00 95.31 73 ILE A C 1
ATOM 590 O O . ILE A 1 73 ? -24.008 -2.409 13.342 1.00 95.31 73 ILE A O 1
ATOM 594 N N . CYS A 1 74 ? -25.084 -0.513 12.788 1.00 94.75 74 CYS A N 1
ATOM 595 C CA . CYS A 1 74 ? -24.554 0.270 13.913 1.00 94.75 74 CYS A CA 1
ATOM 596 C C . CYS A 1 74 ? -24.787 -0.443 15.251 1.00 94.75 74 CYS A C 1
ATOM 598 O O . CYS A 1 74 ? -23.839 -0.666 16.003 1.00 94.75 74 CYS A O 1
ATOM 600 N N . LYS A 1 75 ? -26.027 -0.883 15.512 1.00 94.31 75 LYS A N 1
ATOM 601 C CA . LYS A 1 75 ? -26.390 -1.631 16.727 1.00 94.31 75 LYS A CA 1
ATOM 602 C C . LYS A 1 75 ? -25.550 -2.898 16.898 1.00 94.31 75 LYS A C 1
ATOM 604 O O . LYS A 1 75 ? -25.062 -3.164 17.995 1.00 94.31 75 LYS A O 1
ATOM 609 N N . ILE A 1 76 ? -25.330 -3.655 15.821 1.00 96.38 76 ILE A N 1
ATOM 610 C CA . ILE A 1 76 ? -24.506 -4.872 15.858 1.00 96.38 76 ILE A CA 1
ATOM 611 C C . ILE A 1 76 ? -23.035 -4.540 16.143 1.00 96.38 76 ILE A C 1
ATOM 613 O O . ILE A 1 76 ? -22.404 -5.234 16.942 1.00 96.38 76 ILE A O 1
ATOM 617 N N . LEU A 1 77 ? -22.477 -3.489 15.533 1.00 96.06 77 LEU A N 1
ATOM 618 C CA . LEU A 1 77 ? -21.093 -3.066 15.775 1.00 96.06 77 LEU A CA 1
ATOM 619 C C . LEU A 1 77 ? -20.894 -2.606 17.227 1.00 96.06 77 LEU A C 1
ATOM 621 O O . LEU A 1 77 ? -19.933 -3.033 17.872 1.00 96.06 77 LEU A O 1
ATOM 625 N N . PHE A 1 78 ? -21.831 -1.831 17.782 1.00 94.19 78 PHE A N 1
ATOM 626 C CA . PHE A 1 78 ? -21.807 -1.453 19.199 1.00 94.19 78 PHE A CA 1
ATOM 627 C C . PHE A 1 78 ? -21.901 -2.679 20.115 1.00 94.19 78 PHE A C 1
ATOM 629 O O . PHE A 1 78 ? -21.078 -2.835 21.017 1.00 94.19 78 PHE A O 1
ATOM 636 N N . ALA A 1 79 ? -22.819 -3.611 19.835 1.00 94.69 79 ALA A N 1
ATOM 637 C CA . ALA A 1 79 ? -22.945 -4.858 20.592 1.00 94.69 79 ALA A CA 1
ATOM 638 C C . ALA A 1 79 ? -21.670 -5.721 20.529 1.00 94.69 79 ALA A C 1
ATOM 640 O O . ALA A 1 79 ? -21.318 -6.398 21.496 1.00 94.69 79 ALA A O 1
ATOM 641 N N . LYS A 1 80 ? -20.931 -5.673 19.413 1.00 93.69 80 LYS A N 1
ATOM 642 C CA . LYS A 1 80 ? -19.634 -6.349 19.254 1.00 93.69 80 LYS A CA 1
ATOM 643 C C . LYS A 1 80 ? -18.442 -5.577 19.830 1.00 93.69 80 LYS A C 1
ATOM 645 O O . LYS A 1 80 ? -17.307 -6.033 19.662 1.00 93.69 80 LYS A O 1
ATOM 650 N N . LYS A 1 81 ? -18.685 -4.469 20.542 1.00 92.25 81 LYS A N 1
ATOM 651 C CA . LYS A 1 81 ? -17.657 -3.630 21.179 1.00 92.25 81 LYS A CA 1
ATOM 652 C C . LYS A 1 81 ? -16.578 -3.195 20.180 1.00 92.25 81 LYS A C 1
ATOM 654 O O . LYS A 1 81 ? -15.384 -3.276 20.463 1.00 92.25 81 LYS A O 1
ATOM 659 N N . VAL A 1 82 ? -17.008 -2.817 18.976 1.00 94.50 82 VAL A N 1
ATOM 660 C CA . VAL A 1 82 ? -16.148 -2.153 17.987 1.00 94.50 82 VAL A CA 1
ATOM 661 C C . VAL A 1 82 ? -15.600 -0.873 18.602 1.00 94.50 82 VAL A C 1
ATOM 663 O O . VAL A 1 82 ? -16.302 -0.216 19.374 1.00 94.50 82 VAL A O 1
ATOM 666 N N . VAL A 1 83 ? -14.347 -0.534 18.295 1.00 94.06 83 VAL A N 1
ATOM 667 C CA . VAL A 1 83 ? -13.734 0.652 18.882 1.00 94.06 83 VAL A CA 1
ATOM 668 C C . VAL A 1 83 ? -14.444 1.872 18.329 1.00 94.06 83 VAL A C 1
ATOM 670 O O . VAL A 1 83 ? -14.448 2.127 17.126 1.00 94.06 83 VAL A O 1
ATOM 673 N N . PHE A 1 84 ? -15.081 2.612 19.223 1.00 94.56 84 PHE A N 1
ATOM 674 C CA . PHE A 1 84 ? -15.814 3.806 18.867 1.00 94.56 84 PHE A CA 1
ATOM 675 C C . PHE A 1 84 ? -15.005 5.003 19.335 1.00 94.56 84 PHE A C 1
ATOM 677 O O . PHE A 1 84 ? -14.987 5.288 20.526 1.00 94.56 84 PHE A O 1
ATOM 684 N N . SER A 1 85 ? -14.245 5.595 18.409 1.00 95.44 85 SER A N 1
ATOM 685 C CA . SER A 1 85 ? -13.277 6.663 18.675 1.00 95.44 85 SER A CA 1
ATOM 686 C C . SER A 1 85 ? -13.937 8.036 18.716 1.00 95.44 85 SER A C 1
ATOM 688 O O . SER A 1 85 ? -14.747 8.360 17.845 1.00 95.44 85 SER A O 1
ATOM 690 N N . ARG A 1 86 ? -13.519 8.896 19.651 1.00 95.56 86 ARG A N 1
ATOM 691 C CA . ARG A 1 86 ? -13.952 10.299 19.663 1.00 95.56 86 ARG A CA 1
ATOM 692 C C . ARG A 1 86 ? -13.503 11.041 18.403 1.00 95.56 86 ARG A C 1
ATOM 694 O O . ARG A 1 86 ? -14.291 11.780 17.816 1.00 95.56 86 ARG A O 1
ATOM 701 N N . TYR A 1 87 ? -12.283 10.773 17.939 1.00 95.12 87 TYR A N 1
ATOM 702 C CA . TYR A 1 87 ? -11.742 11.371 16.718 1.00 95.12 87 TYR A CA 1
ATOM 703 C C . TYR A 1 87 ? -12.560 11.022 15.473 1.00 95.12 87 TYR A C 1
ATOM 705 O O . TYR A 1 87 ? -12.800 11.880 14.626 1.00 95.12 87 TYR A O 1
ATOM 713 N N . PHE A 1 88 ? -13.055 9.783 15.387 1.00 94.50 88 PHE A N 1
ATOM 714 C CA . PHE A 1 88 ? -13.957 9.364 14.315 1.00 94.50 88 PHE A CA 1
ATOM 715 C C . PHE A 1 88 ? -15.214 10.235 14.249 1.00 94.50 88 PHE A C 1
ATOM 717 O O . PHE A 1 88 ? -15.578 10.718 13.177 1.00 94.50 88 PHE A O 1
ATOM 724 N N . ILE A 1 89 ? -15.841 10.486 15.399 1.00 93.62 89 ILE A N 1
ATOM 725 C CA . ILE A 1 89 ? -17.059 11.295 15.474 1.00 93.62 89 ILE A CA 1
ATOM 726 C C . ILE A 1 89 ? -16.754 12.760 15.142 1.00 93.62 89 ILE A C 1
ATOM 728 O O . ILE A 1 89 ? -17.467 13.361 14.344 1.00 93.62 89 ILE A O 1
ATOM 732 N N . GLN A 1 90 ? -15.665 13.317 15.682 1.00 91.75 90 GLN A N 1
ATOM 733 C CA . GLN A 1 90 ? -15.217 14.679 15.367 1.00 91.75 90 GLN A CA 1
ATOM 734 C C . GLN A 1 90 ? -14.992 14.860 13.858 1.00 91.75 90 GLN A C 1
ATOM 736 O O . GLN A 1 90 ? -15.479 15.824 13.272 1.00 91.75 90 GLN A O 1
ATOM 741 N N . ARG A 1 91 ? -14.313 13.911 13.200 1.00 89.56 91 ARG A N 1
ATOM 742 C CA . ARG A 1 91 ? -14.088 13.920 11.744 1.00 89.56 91 ARG A CA 1
ATOM 743 C C . ARG A 1 91 ? -15.390 13.805 10.955 1.00 89.56 91 ARG A C 1
ATOM 745 O O . ARG A 1 91 ? -15.543 14.492 9.948 1.00 89.56 91 ARG A O 1
ATOM 752 N N . LEU A 1 92 ? -16.340 12.994 11.421 1.00 89.88 92 LEU A N 1
ATOM 753 C CA . LEU A 1 92 ? -17.670 12.902 10.819 1.00 89.88 92 LEU A CA 1
ATOM 754 C C . LEU A 1 92 ? -18.419 14.243 10.923 1.00 89.88 92 LEU A C 1
ATOM 756 O O . LEU A 1 92 ? -18.940 14.731 9.925 1.00 89.88 92 LEU A O 1
ATOM 760 N N . MET A 1 93 ? -18.413 14.883 12.096 1.00 87.12 93 MET A N 1
ATOM 761 C CA . MET A 1 93 ? -19.044 16.193 12.313 1.00 87.12 93 MET A CA 1
ATOM 762 C C . MET A 1 93 ? -18.403 17.298 11.463 1.00 87.12 93 MET A C 1
ATOM 764 O O . MET A 1 93 ? -19.121 18.072 10.831 1.00 87.12 93 MET A O 1
ATOM 768 N N . LEU A 1 94 ? -17.066 17.348 11.400 1.00 84.06 94 LEU A N 1
ATOM 769 C CA . LEU A 1 94 ? -16.322 18.293 10.558 1.00 84.06 94 LEU A CA 1
ATOM 770 C C . LEU A 1 94 ? -16.679 18.135 9.078 1.00 84.06 94 LEU A C 1
ATOM 772 O O . LEU A 1 94 ? -16.830 19.131 8.367 1.00 84.06 94 LEU A O 1
ATOM 776 N N . GLN A 1 95 ? -16.862 16.896 8.614 1.00 80.25 95 GLN A N 1
ATOM 777 C CA . GLN A 1 95 ? -17.294 16.643 7.247 1.00 80.25 95 GLN A CA 1
ATOM 778 C C . GLN A 1 95 ? -18.656 17.290 6.979 1.00 80.25 95 GLN A C 1
ATOM 780 O O . GLN A 1 95 ? -18.787 18.065 6.039 1.00 80.25 95 GLN A O 1
ATOM 785 N N . PHE A 1 96 ? -19.658 17.049 7.827 1.00 77.50 96 PHE A N 1
ATOM 786 C CA . PHE A 1 96 ? -20.987 17.638 7.638 1.00 77.50 96 PHE A CA 1
ATOM 787 C C . PHE A 1 96 ? -20.994 19.163 7.779 1.00 77.50 96 PHE A C 1
ATOM 789 O O . PHE A 1 96 ? -21.676 19.824 7.003 1.00 77.50 96 PHE A O 1
ATOM 796 N N . ALA A 1 97 ? -20.197 19.734 8.685 1.00 73.62 97 ALA A N 1
ATOM 797 C CA . ALA A 1 97 ? -20.067 21.185 8.822 1.00 73.62 97 ALA A CA 1
ATOM 798 C C . ALA A 1 97 ? -19.470 21.850 7.566 1.00 73.62 97 ALA A C 1
ATOM 800 O O . ALA A 1 97 ? -19.855 22.960 7.211 1.00 73.62 97 ALA A O 1
ATOM 801 N N . THR A 1 98 ? -18.562 21.163 6.865 1.00 66.62 98 THR A N 1
ATOM 802 C CA . THR A 1 98 ? -17.905 21.664 5.642 1.00 66.62 98 THR A CA 1
ATOM 803 C C . THR A 1 98 ? -18.662 21.336 4.346 1.00 66.62 98 THR A C 1
ATOM 805 O O . THR A 1 98 ? -18.298 21.841 3.281 1.00 66.62 98 THR A O 1
ATOM 808 N N . CYS A 1 99 ? -19.725 20.521 4.417 1.00 59.72 99 CYS A N 1
ATOM 809 C CA . CYS A 1 99 ? -20.540 20.101 3.267 1.00 59.72 99 CYS A CA 1
ATOM 810 C C . CYS A 1 99 ? -21.634 21.102 2.834 1.00 59.72 99 CYS A C 1
ATOM 812 O O . CYS A 1 99 ? -22.316 20.882 1.832 1.00 59.72 99 CYS A O 1
ATOM 814 N N . PHE A 1 100 ? -21.825 22.197 3.574 1.00 53.00 100 PHE A N 1
ATOM 815 C CA . PHE A 1 100 ? -22.795 23.250 3.256 1.00 53.00 100 PHE A CA 1
ATOM 816 C C . PHE A 1 100 ? -22.016 24.541 2.941 1.00 53.00 100 PHE A C 1
ATOM 818 O O . PHE A 1 100 ? -21.501 25.144 3.881 1.00 53.00 100 PHE A O 1
ATOM 825 N N . PRO A 1 101 ? -21.851 24.953 1.660 1.00 51.19 101 PRO A N 1
ATOM 826 C CA . PRO A 1 101 ? -22.861 24.960 0.592 1.00 51.19 101 PRO A CA 1
ATOM 827 C C . PRO A 1 101 ? -22.560 24.058 -0.631 1.00 51.19 101 PRO A C 1
ATOM 829 O O . PRO A 1 101 ? -21.426 23.905 -1.073 1.00 51.19 101 PRO A O 1
ATOM 832 N N . LYS A 1 102 ? -23.643 23.531 -1.223 1.00 50.31 102 LYS A N 1
ATOM 833 C CA . LYS A 1 102 ? -23.750 22.476 -2.259 1.00 50.31 102 LYS A CA 1
ATOM 834 C C . LYS A 1 102 ? -23.095 22.731 -3.637 1.00 50.31 102 LYS A C 1
ATOM 836 O O . LYS A 1 102 ? -23.290 21.909 -4.527 1.00 50.31 102 LYS A O 1
ATOM 841 N N . SER A 1 103 ? -22.386 23.836 -3.876 1.00 47.44 103 SER A N 1
ATOM 842 C CA . SER A 1 103 ? -22.091 24.281 -5.254 1.00 47.44 103 SER A CA 1
ATOM 843 C C . SER A 1 103 ? -20.687 24.006 -5.803 1.00 47.44 103 SER A C 1
ATOM 845 O O . SER A 1 103 ? -20.473 24.287 -6.978 1.00 47.44 103 SER A O 1
ATOM 847 N N . VAL A 1 104 ? -19.721 23.466 -5.047 1.00 50.12 104 VAL A N 1
ATOM 848 C CA . VAL A 1 104 ? -18.336 23.347 -5.560 1.00 50.12 104 VAL A CA 1
ATOM 849 C C . VAL A 1 104 ? -17.603 22.121 -4.997 1.00 50.12 104 VAL A C 1
ATOM 851 O O . VAL A 1 104 ? -16.787 22.244 -4.085 1.00 50.12 104 VAL A O 1
ATOM 854 N N . TYR A 1 105 ? -17.842 20.931 -5.556 1.00 54.44 105 TYR A N 1
ATOM 855 C CA . TYR A 1 105 ? -16.927 19.792 -5.376 1.00 54.44 105 TYR A CA 1
ATOM 856 C C . TYR A 1 105 ? -16.429 19.295 -6.738 1.00 54.44 105 TYR A C 1
ATOM 858 O O . TYR A 1 105 ? -16.984 18.348 -7.288 1.00 54.44 105 TYR A O 1
ATOM 866 N N . PRO A 1 106 ? -15.374 19.912 -7.300 1.00 51.06 106 PRO A N 1
ATOM 867 C CA . PRO A 1 106 ? -14.768 19.451 -8.552 1.00 51.06 106 PRO A CA 1
ATOM 868 C C . PRO A 1 106 ? -14.170 18.030 -8.462 1.00 51.06 106 PRO A C 1
ATOM 870 O O . PRO A 1 106 ? -13.901 17.428 -9.495 1.00 51.06 106 PRO A O 1
ATOM 873 N N . ASN A 1 107 ? -14.007 17.479 -7.248 1.00 53.66 107 ASN A N 1
ATOM 874 C CA . ASN A 1 107 ? -13.267 16.238 -6.977 1.00 53.66 107 ASN A CA 1
ATOM 875 C C . ASN A 1 107 ? -14.134 15.058 -6.464 1.00 53.66 107 ASN A C 1
ATOM 877 O O . ASN A 1 107 ? -13.579 14.081 -5.965 1.00 53.66 107 ASN A O 1
ATOM 881 N N . GLY A 1 108 ? -15.471 15.116 -6.578 1.00 61.06 108 GLY A N 1
ATOM 882 C CA . GLY A 1 108 ? -16.388 14.003 -6.247 1.00 61.06 108 GLY A CA 1
ATOM 883 C C . GLY A 1 108 ? -17.418 14.328 -5.157 1.00 61.06 108 GLY A C 1
ATOM 884 O O . GLY A 1 108 ? -17.698 15.500 -4.921 1.00 61.06 108 GLY A O 1
ATOM 885 N N . GLU A 1 109 ? -17.953 13.306 -4.465 1.00 69.81 109 GLU A N 1
ATOM 886 C CA . GLU A 1 109 ? -18.767 13.420 -3.228 1.00 69.81 109 GLU A CA 1
ATOM 887 C C . GLU A 1 109 ? -17.968 12.991 -1.976 1.00 69.81 109 GLU A C 1
ATOM 889 O O . GLU A 1 109 ? -17.270 11.974 -2.039 1.00 69.81 109 GLU A O 1
ATOM 894 N N . PRO A 1 110 ? -18.019 13.735 -0.849 1.00 78.38 110 PRO A N 1
ATOM 895 C CA . PRO A 1 110 ? -17.186 13.411 0.307 1.00 78.38 110 PRO A CA 1
ATOM 896 C C . PRO A 1 110 ? -17.448 12.018 0.888 1.00 78.38 110 PRO A C 1
ATOM 898 O O . PRO A 1 110 ? -18.563 11.508 0.812 1.00 78.38 110 PRO A O 1
ATOM 901 N N . TRP A 1 111 ? -16.457 11.427 1.563 1.00 83.81 111 TRP A N 1
ATOM 902 C CA . TRP A 1 111 ? -16.505 10.022 2.011 1.00 83.81 111 TRP A CA 1
ATOM 903 C C . TRP A 1 111 ? -17.718 9.627 2.874 1.00 83.81 111 TRP A C 1
ATOM 905 O O . TRP A 1 111 ? -18.106 8.460 2.880 1.00 83.81 111 TRP A O 1
ATOM 915 N N . ALA A 1 112 ? -18.309 10.580 3.602 1.00 86.38 112 ALA A N 1
ATOM 916 C CA . ALA A 1 112 ? -19.492 10.383 4.443 1.00 86.38 112 ALA A CA 1
ATOM 917 C C . ALA A 1 112 ? -20.755 11.093 3.913 1.00 86.38 112 ALA A C 1
ATOM 919 O O . ALA A 1 112 ? -21.757 11.172 4.622 1.00 86.38 112 ALA A O 1
ATOM 920 N N . TYR A 1 113 ? -20.727 11.609 2.681 1.00 81.94 113 TYR A N 1
ATOM 921 C CA . TYR A 1 113 ? -21.804 12.422 2.107 1.00 81.94 113 TYR A CA 1
ATOM 922 C C . TYR A 1 113 ? -23.143 11.679 2.034 1.00 81.94 113 TYR A C 1
ATOM 924 O O . TYR A 1 113 ? -24.180 12.219 2.409 1.00 81.94 113 TYR A O 1
ATOM 932 N N . ASN A 1 114 ? -23.108 10.408 1.630 1.00 83.50 114 ASN A N 1
ATOM 933 C CA . ASN A 1 114 ? -24.304 9.590 1.421 1.00 83.50 114 ASN A CA 1
ATOM 934 C C . ASN A 1 114 ? -24.780 8.846 2.678 1.00 83.50 114 ASN A C 1
ATOM 936 O O . ASN A 1 114 ? -25.588 7.923 2.578 1.00 83.50 114 ASN A O 1
ATOM 940 N N . VAL A 1 115 ? -24.287 9.195 3.871 1.00 87.50 115 VAL A N 1
ATOM 941 C CA . VAL A 1 115 ? -24.766 8.572 5.113 1.00 87.50 115 VAL A CA 1
ATOM 942 C C . VAL A 1 115 ? -26.213 8.988 5.363 1.00 87.50 115 VAL A C 1
ATOM 944 O O . VAL A 1 115 ? -26.545 10.171 5.383 1.00 87.50 115 VAL A O 1
ATOM 947 N N . ARG A 1 116 ? -27.090 8.006 5.595 1.00 89.62 116 ARG A N 1
ATOM 948 C CA . ARG A 1 116 ? -28.487 8.280 5.951 1.00 89.62 116 ARG A CA 1
ATOM 949 C C . ARG A 1 116 ? -28.564 9.028 7.283 1.00 89.62 116 ARG A C 1
ATOM 951 O O . ARG A 1 116 ? -27.855 8.683 8.229 1.00 89.62 116 ARG A O 1
ATOM 958 N N . LEU A 1 117 ? -29.480 9.991 7.382 1.00 88.06 117 LEU A N 1
ATOM 959 C CA . LEU A 1 117 ? -29.649 10.815 8.585 1.00 88.06 117 LEU A CA 1
ATOM 960 C C . LEU A 1 117 ? -29.941 9.990 9.845 1.00 88.06 117 LEU A C 1
ATOM 962 O O . LEU A 1 117 ? -29.361 10.258 10.889 1.00 88.06 117 LEU A O 1
ATOM 966 N N . ASP A 1 118 ? -30.778 8.955 9.752 1.00 89.88 118 ASP A N 1
ATOM 967 C CA . ASP A 1 118 ? -31.074 8.042 10.869 1.00 89.88 118 ASP A CA 1
ATOM 968 C C . ASP A 1 118 ? -29.810 7.356 11.419 1.00 89.88 118 ASP A C 1
ATOM 970 O O . ASP A 1 118 ? -29.586 7.273 12.627 1.00 89.88 118 ASP A O 1
ATOM 974 N N . THR A 1 119 ? -28.940 6.925 10.513 1.00 91.88 119 THR A N 1
ATOM 975 C CA . THR A 1 119 ? -27.673 6.261 10.809 1.00 91.88 119 THR A CA 1
ATOM 976 C C . THR A 1 119 ? -26.683 7.250 11.414 1.00 91.88 119 THR A C 1
ATOM 978 O O . THR A 1 119 ? -26.039 6.934 12.415 1.00 91.88 119 THR A O 1
ATOM 981 N N . LEU A 1 120 ? -26.613 8.465 10.863 1.00 91.00 120 LEU A N 1
ATOM 982 C CA . LEU A 1 120 ? -25.814 9.557 11.412 1.00 91.00 120 LEU A CA 1
ATOM 983 C C . LEU A 1 120 ? -26.254 9.899 12.840 1.00 91.00 120 LEU A C 1
ATOM 985 O O . LEU A 1 120 ? -25.421 9.901 13.743 1.00 91.00 120 LEU A O 1
ATOM 989 N N . PHE A 1 121 ? -27.550 10.120 13.075 1.00 90.69 121 PHE A N 1
ATOM 990 C CA . PHE A 1 121 ? -28.073 10.422 14.409 1.00 90.69 121 PHE A CA 1
ATOM 991 C C . PHE A 1 121 ? -27.823 9.284 15.398 1.00 90.69 121 PHE A C 1
ATOM 993 O O . PHE A 1 121 ? -27.463 9.549 16.542 1.00 90.69 121 PHE A O 1
ATOM 1000 N N . SER A 1 122 ? -27.940 8.022 14.970 1.00 91.94 122 SER A N 1
ATOM 1001 C CA . SER A 1 122 ? -27.593 6.876 15.817 1.00 91.94 122 SER A CA 1
ATOM 1002 C C . SER A 1 122 ? -26.122 6.895 16.245 1.00 91.94 122 SER A C 1
ATOM 1004 O O . SER A 1 122 ? -25.833 6.600 17.405 1.00 91.94 122 SER A O 1
ATOM 1006 N N . ILE A 1 123 ? -25.204 7.245 15.340 1.00 93.94 123 ILE A N 1
ATOM 1007 C CA . ILE A 1 123 ? -23.768 7.357 15.633 1.00 93.94 123 ILE A CA 1
ATOM 1008 C C . ILE A 1 123 ? -23.505 8.541 16.570 1.00 93.94 123 ILE A C 1
ATOM 1010 O O . ILE A 1 123 ? -22.840 8.374 17.590 1.00 93.94 123 ILE A O 1
ATOM 1014 N N . LEU A 1 124 ? -24.049 9.722 16.263 1.00 92.38 124 LEU A N 1
ATOM 1015 C CA . LEU A 1 124 ? -23.844 10.932 17.065 1.00 92.38 124 LEU A CA 1
ATOM 1016 C C . LEU A 1 124 ? -24.403 10.781 18.483 1.00 92.38 124 LEU A C 1
ATOM 1018 O O . LEU A 1 124 ? -23.701 11.088 19.440 1.00 92.38 124 LEU A O 1
ATOM 1022 N N . LYS A 1 125 ? -25.610 10.220 18.629 1.00 92.69 125 LYS A N 1
ATOM 1023 C CA . LYS A 1 125 ? -26.224 9.946 19.935 1.00 92.69 125 LYS A CA 1
ATOM 1024 C C . LYS A 1 125 ? -25.379 8.987 20.767 1.00 92.69 125 LYS A C 1
ATOM 1026 O O . LYS A 1 125 ? -25.192 9.208 21.958 1.00 92.69 125 LYS A O 1
ATOM 1031 N N . GLN A 1 126 ? -24.837 7.934 20.154 1.00 93.69 126 GLN A N 1
ATOM 1032 C CA . GLN A 1 126 ? -23.918 7.043 20.862 1.00 93.69 126 GLN A CA 1
ATOM 1033 C C . GLN A 1 126 ? -22.636 7.778 21.281 1.00 93.69 126 GLN A C 1
ATOM 1035 O O . GLN A 1 126 ? -22.092 7.512 22.351 1.00 93.69 126 GLN A O 1
ATOM 1040 N N . GLY A 1 127 ? -22.163 8.709 20.450 1.00 93.25 127 GLY A N 1
ATOM 1041 C CA . GLY A 1 127 ? -21.010 9.558 20.740 1.00 93.25 127 GLY A CA 1
ATOM 1042 C C . GLY A 1 127 ? -21.237 10.447 21.953 1.00 93.25 127 GLY A C 1
ATOM 1043 O O . GLY A 1 127 ? -20.397 10.492 22.846 1.00 93.25 127 GLY A O 1
ATOM 1044 N N . GLU A 1 128 ? -22.393 11.098 22.006 1.00 92.50 128 GLU A N 1
ATOM 1045 C CA . GLU A 1 128 ? -22.829 11.926 23.129 1.00 92.50 128 GLU A CA 1
ATOM 1046 C C . GLU A 1 128 ? -22.972 11.103 24.417 1.00 92.50 128 GLU A C 1
ATOM 1048 O O . GLU A 1 128 ? -22.468 11.509 25.457 1.00 92.50 128 GLU A O 1
ATOM 1053 N N . VAL A 1 129 ? -23.551 9.899 24.351 1.00 94.06 129 VAL A N 1
ATOM 1054 C CA . VAL A 1 129 ? -23.634 8.991 25.511 1.00 94.06 129 VAL A CA 1
ATOM 1055 C C . VAL A 1 129 ? -22.247 8.608 26.036 1.00 94.06 129 VAL A C 1
ATOM 1057 O O . VAL A 1 129 ? -22.056 8.484 27.243 1.00 94.06 129 VAL A O 1
ATOM 1060 N N . GLN A 1 130 ? -21.276 8.396 25.145 1.00 93.44 130 GLN A N 1
ATOM 1061 C CA . GLN A 1 130 ? -19.945 7.925 25.528 1.00 93.44 130 GLN A CA 1
ATOM 1062 C C . GLN A 1 130 ? -18.998 9.050 25.972 1.00 93.44 130 GLN A C 1
ATOM 1064 O O . GLN A 1 130 ? -18.130 8.808 26.810 1.00 93.44 130 GLN A O 1
ATOM 1069 N N . TYR A 1 131 ? -19.124 10.249 25.400 1.00 93.44 131 TYR A N 1
ATOM 1070 C CA . TYR A 1 131 ? -18.158 11.341 25.578 1.00 93.44 131 TYR A CA 1
ATOM 1071 C C . TYR A 1 131 ? -18.756 12.635 26.136 1.00 93.44 131 TYR A C 1
ATOM 1073 O O . TYR A 1 131 ? -17.998 13.509 26.552 1.00 93.44 131 TYR A O 1
ATOM 1081 N N . GLY A 1 132 ? -20.083 12.769 26.152 1.00 89.69 132 GLY A N 1
ATOM 1082 C CA . GLY A 1 132 ? -20.789 13.947 26.649 1.00 89.69 132 GLY A CA 1
ATOM 1083 C C . GLY A 1 132 ? -20.242 15.253 26.075 1.00 89.69 132 GLY A C 1
ATOM 1084 O O . GLY A 1 132 ? -19.952 15.366 24.882 1.00 89.69 132 GLY A O 1
ATOM 1085 N N . GLU A 1 133 ? -20.040 16.227 26.960 1.00 84.06 133 GLU A N 1
ATOM 1086 C CA . GLU A 1 133 ? -19.520 17.561 26.634 1.00 84.06 133 GLU A CA 1
ATOM 1087 C C . GLU A 1 133 ? -18.108 17.542 26.029 1.00 84.06 133 GLU A C 1
ATOM 1089 O O . GLU A 1 133 ? -17.711 18.453 25.302 1.00 84.06 133 GLU A O 1
ATOM 1094 N N . GLU A 1 134 ? -17.327 16.487 26.271 1.00 83.94 134 GLU A N 1
ATOM 1095 C CA . GLU A 1 134 ? -15.974 16.389 25.730 1.00 83.94 134 GLU A CA 1
ATOM 1096 C C . GLU A 1 134 ? -15.949 16.038 24.235 1.00 83.94 134 GLU A C 1
ATOM 1098 O O . GLU A 1 134 ? -14.868 16.017 23.634 1.00 83.94 134 GLU A O 1
ATOM 1103 N N . LEU A 1 135 ? -17.100 15.726 23.631 1.00 83.50 135 LEU A N 1
ATOM 1104 C CA . LEU A 1 135 ? -17.224 15.493 22.194 1.00 83.50 135 LEU A CA 1
ATOM 1105 C C . LEU A 1 135 ? -17.008 16.785 21.389 1.00 83.50 135 LEU A C 1
ATOM 1107 O O . LEU A 1 135 ? -16.391 16.746 20.326 1.00 83.50 135 LEU A O 1
ATOM 1111 N N . THR A 1 136 ? -17.465 17.926 21.918 1.00 68.38 136 THR A N 1
ATOM 1112 C CA . THR A 1 136 ? -17.518 19.232 21.235 1.00 68.38 136 THR A CA 1
ATOM 1113 C C . THR A 1 136 ? -16.309 20.132 21.502 1.00 68.38 136 THR A C 1
ATOM 1115 O O . THR A 1 136 ? -16.401 21.350 21.339 1.00 68.38 136 THR A O 1
ATOM 1118 N N . LEU A 1 137 ? -15.176 19.581 21.950 1.00 61.75 137 LEU A N 1
ATOM 1119 C CA . LEU A 1 137 ? -13.973 20.384 22.198 1.00 61.75 137 LEU A CA 1
ATOM 1120 C C . LEU A 1 137 ? -13.591 21.198 20.947 1.00 61.75 137 LEU A C 1
ATOM 1122 O O . LEU A 1 137 ? -13.683 20.711 19.823 1.00 61.75 137 LEU A O 1
ATOM 1126 N N . ARG A 1 138 ? -13.158 22.450 21.142 1.00 64.00 138 ARG A N 1
ATOM 1127 C CA . ARG A 1 138 ? -12.598 23.276 20.061 1.00 64.00 138 ARG A CA 1
ATOM 1128 C C . ARG A 1 138 ? -11.328 22.590 19.536 1.00 64.00 138 ARG A C 1
ATOM 1130 O O . ARG A 1 138 ? -10.333 22.539 20.255 1.00 64.00 138 ARG A O 1
ATOM 1137 N N . GLY A 1 139 ? -11.377 22.069 18.312 1.00 73.75 139 GLY A N 1
ATOM 1138 C CA . GLY A 1 139 ? -10.303 21.277 17.694 1.00 73.75 139 GLY A CA 1
ATOM 1139 C C . GLY A 1 139 ? -10.619 19.778 17.652 1.00 73.75 139 GLY A C 1
ATOM 1140 O O . GLY A 1 139 ? -11.675 19.342 18.102 1.00 73.75 139 GLY A O 1
ATOM 1141 N N . ASN A 1 140 ? -9.719 18.976 17.085 1.00 88.31 140 ASN A N 1
ATOM 1142 C CA . ASN A 1 140 ? -9.886 17.521 17.028 1.00 88.31 140 ASN A CA 1
ATOM 1143 C C . ASN A 1 140 ? -8.757 16.781 17.771 1.00 88.31 140 ASN A C 1
ATOM 1145 O O . ASN A 1 140 ? -7.720 17.349 18.117 1.00 88.31 140 ASN A O 1
ATOM 1149 N N . ASP A 1 141 ? -8.964 15.495 18.046 1.00 94.00 141 ASP A N 1
ATOM 1150 C CA . ASP A 1 141 ? -8.004 14.694 18.812 1.00 94.00 141 ASP A CA 1
ATOM 1151 C C . ASP A 1 141 ? -6.658 14.505 18.098 1.00 94.00 141 ASP A C 1
ATOM 1153 O O . ASP A 1 141 ? -5.645 14.353 18.779 1.00 94.00 141 ASP A O 1
ATOM 1157 N N . MET A 1 142 ? -6.616 14.570 16.763 1.00 93.50 142 MET A N 1
ATOM 1158 C CA . MET A 1 142 ? -5.362 14.559 16.006 1.00 93.50 142 MET A CA 1
ATOM 1159 C C . MET A 1 142 ? -4.583 15.867 16.196 1.00 93.50 142 MET A C 1
ATOM 1161 O O . MET A 1 142 ? -3.375 15.808 16.412 1.00 93.50 142 MET A O 1
ATOM 1165 N N . ASP A 1 143 ? -5.247 17.027 16.241 1.00 91.25 143 ASP A N 1
ATOM 1166 C CA . ASP A 1 143 ? -4.602 18.309 16.580 1.00 91.25 143 ASP A CA 1
ATOM 1167 C C . ASP A 1 143 ? -4.045 18.273 18.011 1.00 91.25 143 ASP A C 1
ATOM 1169 O O . ASP A 1 143 ? -2.912 18.684 18.277 1.00 91.25 143 ASP A O 1
ATOM 1173 N N . LYS A 1 144 ? -4.821 17.721 18.955 1.00 93.06 144 LYS A N 1
ATOM 1174 C CA . LYS A 1 144 ? -4.357 17.533 20.334 1.00 93.06 144 LYS A CA 1
ATOM 1175 C C . LYS A 1 144 ? -3.140 16.607 20.379 1.00 93.06 144 LYS A C 1
ATOM 1177 O O . LYS A 1 144 ? -2.162 16.931 21.052 1.00 93.06 144 LYS A O 1
ATOM 1182 N N . PHE A 1 145 ? -3.175 15.485 19.658 1.00 95.06 145 PHE A N 1
ATOM 1183 C CA . PHE A 1 145 ? -2.038 14.574 19.548 1.00 95.06 145 PHE A CA 1
ATOM 1184 C C . PHE A 1 145 ? -0.817 15.285 18.957 1.00 95.06 145 PHE A C 1
ATOM 1186 O O . PHE A 1 145 ? 0.261 15.194 19.535 1.00 95.06 145 PHE A O 1
ATOM 1193 N N . TYR A 1 146 ? -0.991 16.047 17.872 1.00 92.62 146 TYR A N 1
ATOM 1194 C CA . TYR A 1 146 ? 0.058 16.830 17.219 1.00 92.62 146 TYR A CA 1
ATOM 1195 C C . TYR A 1 146 ? 0.784 17.763 18.190 1.00 92.62 146 TYR A C 1
ATOM 1197 O O . TYR A 1 146 ? 2.013 17.790 18.220 1.00 92.62 146 TYR A O 1
ATOM 1205 N N . HIS A 1 147 ? 0.054 18.498 19.030 1.00 91.75 147 HIS A N 1
ATOM 1206 C CA . HIS A 1 147 ? 0.679 19.365 20.029 1.00 91.75 147 HIS A CA 1
ATOM 1207 C C . HIS A 1 147 ? 1.371 18.576 21.145 1.00 91.75 147 HIS A C 1
ATOM 1209 O O . HIS A 1 147 ? 2.494 18.912 21.528 1.00 91.75 147 HIS A O 1
ATOM 1215 N N . LEU A 1 148 ? 0.740 17.508 21.644 1.00 92.69 148 LEU A N 1
ATOM 1216 C CA . LEU A 1 148 ? 1.308 16.681 22.712 1.00 92.69 148 LEU A CA 1
ATOM 1217 C C . LEU A 1 148 ? 2.581 15.946 22.267 1.00 92.69 148 LEU A C 1
ATOM 1219 O O . LEU A 1 148 ? 3.518 15.836 23.057 1.00 92.69 148 LEU A O 1
ATOM 1223 N N . SER A 1 149 ? 2.642 15.497 21.011 1.00 90.94 149 SER A N 1
ATOM 1224 C CA . SER A 1 149 ? 3.784 14.789 20.418 1.00 90.94 149 SER A CA 1
ATOM 1225 C C . SER A 1 149 ? 4.876 15.718 19.874 1.00 90.94 149 SER A C 1
ATOM 1227 O O . SER A 1 149 ? 5.817 15.270 19.211 1.00 90.94 149 SER A O 1
ATOM 1229 N N . GLY A 1 150 ? 4.752 17.025 20.119 1.00 85.81 150 GLY A N 1
ATOM 1230 C CA . GLY A 1 150 ? 5.722 18.030 19.703 1.00 85.81 150 GLY A CA 1
ATOM 1231 C C . GLY A 1 150 ? 5.778 18.279 18.204 1.00 85.81 150 GLY A C 1
ATOM 1232 O O . GLY A 1 150 ? 6.831 18.631 17.678 1.00 85.81 150 GLY A O 1
ATOM 1233 N N . GLY A 1 151 ? 4.679 18.070 17.489 1.00 83.12 151 GLY A N 1
ATOM 1234 C CA . GLY A 1 151 ? 4.562 18.313 16.055 1.00 83.12 151 GLY A CA 1
ATOM 1235 C C . GLY A 1 151 ? 5.063 19.686 15.573 1.00 83.12 151 GLY A C 1
ATOM 1236 O O . GLY A 1 151 ? 5.779 19.710 14.576 1.00 83.12 151 GLY A O 1
ATOM 1237 N N . PRO A 1 152 ? 4.796 20.802 16.284 1.00 80.38 152 PRO A N 1
ATOM 1238 C CA . PRO A 1 152 ? 5.331 22.123 15.931 1.00 80.38 152 PRO A CA 1
ATOM 1239 C C . PRO A 1 152 ? 6.851 22.290 16.088 1.00 80.38 152 PRO A C 1
ATOM 1241 O O . PRO A 1 152 ? 7.387 23.314 15.675 1.00 80.38 152 PRO A O 1
ATOM 1244 N N . PHE A 1 153 ? 7.544 21.349 16.735 1.00 77.50 153 PHE A N 1
ATOM 1245 C CA . PHE A 1 153 ? 8.944 21.499 17.127 1.00 77.50 153 PHE A CA 1
ATOM 1246 C C . PHE A 1 153 ? 9.896 20.692 16.232 1.00 77.50 153 PHE A C 1
ATOM 1248 O O . PHE A 1 153 ? 9.551 19.618 15.726 1.00 77.50 153 PHE A O 1
ATOM 1255 N N . LEU A 1 154 ? 11.130 21.197 16.101 1.00 73.69 154 LEU A N 1
ATOM 1256 C CA . LEU A 1 154 ? 12.258 20.498 15.475 1.00 73.69 154 LEU A CA 1
ATOM 1257 C C . LEU A 1 154 ? 12.560 19.178 16.194 1.00 73.69 154 LEU A C 1
ATOM 1259 O O . LEU A 1 154 ? 12.423 19.104 17.416 1.00 73.69 154 LEU A O 1
ATOM 1263 N N . LEU A 1 155 ? 13.038 18.175 15.444 1.00 69.88 155 LEU A N 1
ATOM 1264 C CA . LEU A 1 155 ? 13.295 16.800 15.909 1.00 69.88 155 LEU A CA 1
ATOM 1265 C C . LEU A 1 155 ? 14.019 16.723 17.260 1.00 69.88 155 LEU A C 1
ATOM 1267 O O . LEU A 1 155 ? 13.616 15.948 18.124 1.00 69.88 155 LEU A O 1
ATOM 1271 N N . MET A 1 156 ? 15.020 17.578 17.475 1.00 70.62 156 MET A N 1
ATOM 1272 C CA . MET A 1 156 ? 15.829 17.598 18.700 1.00 70.62 156 MET A CA 1
ATOM 1273 C C . MET A 1 156 ? 15.009 17.882 19.973 1.00 70.62 156 MET A C 1
ATOM 1275 O O . MET A 1 156 ? 15.343 17.390 21.046 1.00 70.62 156 MET A O 1
ATOM 1279 N N . ASN A 1 157 ? 13.900 18.620 19.859 1.00 76.75 157 ASN A N 1
ATOM 1280 C CA . ASN A 1 157 ? 13.043 19.000 20.988 1.00 76.75 157 ASN A CA 1
ATOM 1281 C C . ASN A 1 157 ? 11.842 18.057 21.176 1.00 76.75 157 ASN A C 1
ATOM 1283 O O . ASN A 1 157 ? 11.174 18.087 22.214 1.00 76.75 157 ASN A O 1
ATOM 1287 N N . VAL A 1 158 ? 11.562 17.210 20.181 1.00 78.62 158 VAL A N 1
ATOM 1288 C CA . VAL A 1 158 ? 10.401 16.309 20.158 1.00 78.62 158 VAL A CA 1
ATOM 1289 C C . VAL A 1 158 ? 10.484 15.286 21.273 1.00 78.62 158 VAL A C 1
ATOM 1291 O O . VAL A 1 158 ? 9.505 15.073 21.980 1.00 78.62 158 VAL A O 1
ATOM 1294 N N . HIS A 1 159 ? 11.651 14.665 21.442 1.00 82.31 159 HIS A N 1
ATOM 1295 C CA . HIS A 1 159 ? 11.834 13.577 22.395 1.00 82.31 159 HIS A CA 1
ATOM 1296 C C . HIS A 1 159 ? 11.502 14.017 23.830 1.00 82.31 159 HIS A C 1
ATOM 1298 O O . HIS A 1 159 ? 10.730 13.356 24.52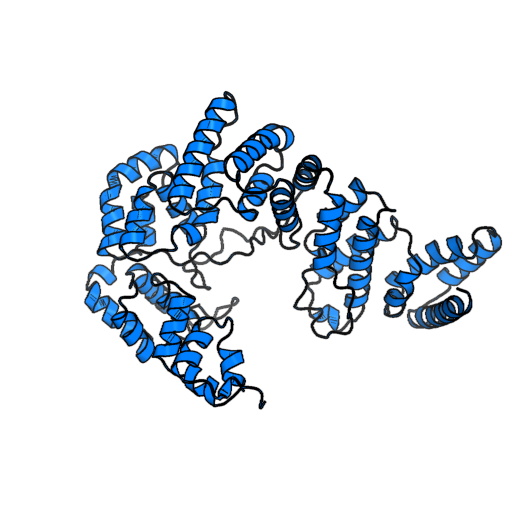6 1.00 82.31 159 HIS A O 1
ATOM 1304 N N . THR A 1 160 ? 12.011 15.178 24.247 1.00 85.81 160 THR A N 1
ATOM 1305 C CA . THR A 1 160 ? 11.772 15.744 25.581 1.00 85.81 160 THR A CA 1
ATOM 1306 C C . THR A 1 160 ? 10.296 16.062 25.808 1.00 85.81 160 THR A C 1
ATOM 1308 O O . THR A 1 160 ? 9.739 15.729 26.857 1.00 85.81 160 THR A O 1
ATOM 1311 N N . LEU A 1 161 ? 9.634 16.673 24.821 1.00 87.75 161 LEU A N 1
ATOM 1312 C CA . LEU A 1 161 ? 8.222 17.029 24.935 1.00 87.75 161 LEU A CA 1
ATOM 1313 C C . LEU A 1 161 ? 7.318 15.791 24.943 1.00 87.75 161 LEU A C 1
ATOM 1315 O O . LEU A 1 161 ? 6.380 15.718 25.735 1.00 87.75 161 LEU A O 1
ATOM 1319 N N . LEU A 1 162 ? 7.639 14.796 24.115 1.00 89.12 162 LEU A N 1
ATOM 1320 C CA . LEU A 1 162 ? 6.922 13.530 24.055 1.00 89.12 162 LEU A CA 1
ATOM 1321 C C . LEU A 1 162 ? 7.018 12.770 25.384 1.00 89.12 162 LEU A C 1
ATOM 1323 O O . LEU A 1 162 ? 6.010 12.251 25.849 1.00 89.12 162 LEU A O 1
ATOM 1327 N N . ILE A 1 163 ? 8.193 12.753 26.030 1.00 89.69 163 ILE A N 1
ATOM 1328 C CA . ILE A 1 163 ? 8.355 12.187 27.381 1.00 89.69 163 ILE A CA 1
ATOM 1329 C C . ILE A 1 163 ? 7.474 12.928 28.383 1.00 89.69 163 ILE A C 1
ATOM 1331 O O . ILE A 1 163 ? 6.723 12.295 29.123 1.00 89.69 163 ILE A O 1
ATOM 1335 N N . LYS A 1 164 ? 7.538 14.265 28.389 1.00 93.25 164 LYS A N 1
ATOM 1336 C CA . LYS A 1 164 ? 6.767 15.100 29.318 1.00 93.25 164 LYS A CA 1
ATOM 1337 C C . LYS A 1 164 ? 5.259 14.861 29.192 1.00 93.25 164 LYS A C 1
ATOM 1339 O O . LYS A 1 164 ? 4.554 14.844 30.196 1.00 93.25 164 LYS A O 1
ATOM 1344 N N . ASN A 1 165 ? 4.776 14.667 27.968 1.00 95.19 165 ASN A N 1
ATOM 1345 C CA . ASN A 1 165 ? 3.354 14.547 27.658 1.00 95.19 165 ASN A CA 1
ATOM 1346 C C . ASN A 1 165 ? 2.875 13.095 27.496 1.00 95.19 165 ASN A C 1
ATOM 1348 O O . ASN A 1 165 ? 1.717 12.880 27.135 1.00 95.19 165 ASN A O 1
ATOM 1352 N N . LEU A 1 166 ? 3.731 12.097 27.746 1.00 95.00 166 LEU A N 1
ATOM 1353 C CA . LEU A 1 166 ? 3.446 10.695 27.429 1.00 95.00 166 LEU A CA 1
ATOM 1354 C C . LEU A 1 166 ? 2.155 10.194 28.086 1.00 95.00 166 LEU A C 1
ATOM 1356 O O . LEU A 1 166 ? 1.341 9.540 27.437 1.00 95.00 166 LEU A O 1
ATOM 1360 N N . GLU A 1 167 ? 1.933 10.536 29.354 1.00 96.19 167 GLU A N 1
ATOM 1361 C CA . GLU A 1 167 ? 0.731 10.121 30.080 1.00 96.19 167 GLU A CA 1
ATOM 1362 C C . GLU A 1 167 ? -0.541 10.788 29.542 1.00 96.19 167 GLU A C 1
ATOM 1364 O O . GLU A 1 167 ? -1.589 10.150 29.468 1.00 96.19 167 GLU A O 1
ATOM 1369 N N . GLU A 1 168 ? -0.463 12.033 29.069 1.00 96.44 168 GLU A N 1
ATOM 1370 C CA . GLU A 1 168 ? -1.598 12.696 28.414 1.00 96.44 168 GLU A CA 1
ATOM 1371 C C . GLU A 1 168 ? -1.908 12.082 27.043 1.00 96.44 168 GLU A C 1
ATOM 1373 O O . GLU A 1 168 ? -3.077 11.923 26.685 1.00 96.44 168 GLU A O 1
ATOM 1378 N N . ILE A 1 169 ? -0.880 11.656 26.302 1.00 96.88 169 ILE A N 1
ATOM 1379 C CA . ILE A 1 169 ? -1.050 10.905 25.050 1.00 96.88 169 ILE A CA 1
ATOM 1380 C C . ILE A 1 169 ? -1.706 9.551 25.330 1.00 96.88 169 ILE A C 1
ATOM 1382 O O . ILE A 1 169 ? -2.683 9.192 24.671 1.00 96.88 169 ILE A O 1
ATOM 1386 N N . LYS A 1 170 ? -1.239 8.815 26.346 1.00 97.50 170 LYS A N 1
ATOM 1387 C CA . LYS A 1 170 ? -1.858 7.546 26.752 1.00 97.50 170 LYS A CA 1
ATOM 1388 C C . LYS A 1 170 ? -3.307 7.739 27.182 1.00 97.50 170 LYS A C 1
ATOM 1390 O O . LYS A 1 170 ? -4.158 6.966 26.756 1.00 97.50 170 LYS A O 1
ATOM 1395 N N . LYS A 1 171 ? -3.628 8.783 27.955 1.00 96.38 171 LYS A N 1
ATOM 1396 C CA . LYS A 1 171 ? -5.018 9.118 28.314 1.00 96.38 171 LYS A CA 1
ATOM 1397 C C . LYS A 1 171 ? -5.864 9.425 27.082 1.00 96.38 171 LYS A C 1
ATOM 1399 O O . LYS A 1 171 ? -7.014 8.992 27.025 1.00 96.38 171 LYS A O 1
ATOM 1404 N N . LEU A 1 172 ? -5.324 10.133 26.090 1.00 96.50 172 LEU A N 1
ATOM 1405 C CA . LEU A 1 172 ? -6.022 10.387 24.829 1.00 96.50 172 LEU A CA 1
ATOM 1406 C C . LEU A 1 172 ? -6.338 9.067 24.100 1.00 96.50 172 LEU A C 1
ATOM 1408 O O . LEU A 1 172 ? -7.485 8.834 23.722 1.00 96.50 172 LEU A O 1
ATOM 1412 N N . ILE A 1 173 ? -5.369 8.156 23.991 1.00 97.69 173 ILE A N 1
ATOM 1413 C CA . ILE A 1 173 ? -5.575 6.832 23.386 1.00 97.69 173 ILE A CA 1
ATOM 1414 C C . ILE A 1 173 ? -6.578 6.004 24.201 1.00 97.69 173 ILE A C 1
ATOM 1416 O O . ILE A 1 173 ? -7.578 5.544 23.662 1.00 97.69 173 ILE A O 1
ATOM 1420 N N . ILE A 1 174 ? -6.372 5.844 25.506 1.00 97.12 174 ILE A N 1
ATOM 1421 C CA . ILE A 1 174 ? -7.153 4.926 26.344 1.00 97.12 174 ILE A CA 1
ATOM 1422 C C . ILE A 1 174 ? -8.568 5.448 26.595 1.00 97.12 174 ILE A C 1
ATOM 1424 O O . ILE A 1 174 ? -9.536 4.708 26.387 1.00 97.12 174 ILE A O 1
ATOM 1428 N N . ASN A 1 175 ? -8.700 6.701 27.034 1.00 95.12 175 ASN A N 1
ATOM 1429 C CA . ASN A 1 175 ? -9.974 7.252 27.497 1.00 95.12 175 ASN A CA 1
ATOM 1430 C C . ASN A 1 175 ? -10.805 7.765 26.326 1.00 95.12 175 ASN A C 1
ATOM 1432 O O . ASN A 1 175 ? -12.020 7.592 26.311 1.00 95.12 175 ASN A O 1
ATOM 1436 N N . LYS A 1 176 ? -10.161 8.381 25.325 1.00 95.56 176 LYS A N 1
ATOM 1437 C CA . LYS A 1 176 ? -10.864 8.911 24.144 1.00 95.56 176 LYS A CA 1
ATOM 1438 C C . LYS A 1 176 ? -10.900 7.922 22.985 1.00 95.56 176 LYS A C 1
ATOM 1440 O O . LYS A 1 176 ? -11.527 8.202 21.966 1.00 95.56 176 LYS A O 1
ATOM 1445 N N . LYS A 1 177 ? -10.303 6.736 23.166 1.00 96.56 177 LYS A N 1
ATOM 1446 C CA . LYS A 1 177 ? -10.185 5.699 22.131 1.00 96.56 177 LYS A CA 1
ATOM 1447 C C . LYS A 1 177 ? -9.571 6.282 20.860 1.00 96.56 177 LYS A C 1
ATOM 1449 O O . LYS A 1 177 ? -10.042 5.996 19.763 1.00 96.56 177 LYS A O 1
ATOM 1454 N N . PHE A 1 178 ? -8.586 7.172 21.011 1.00 96.44 178 PHE A N 1
ATOM 1455 C CA . PHE A 1 178 ? -7.992 7.882 19.883 1.00 96.44 178 PHE A CA 1
ATOM 1456 C C . PHE A 1 178 ? -7.332 6.892 18.926 1.00 96.44 178 PHE A C 1
ATOM 1458 O O . PHE A 1 178 ? -6.369 6.211 19.282 1.00 96.44 178 PHE A O 1
ATOM 1465 N N . ILE A 1 179 ? -7.880 6.826 17.716 1.00 95.62 179 ILE A N 1
ATOM 1466 C CA . ILE A 1 179 ? -7.397 6.008 16.613 1.00 95.62 179 ILE A CA 1
ATOM 1467 C C . ILE A 1 179 ? -7.397 6.917 15.384 1.00 95.62 179 ILE A C 1
ATOM 1469 O O . ILE A 1 179 ? -8.466 7.427 15.037 1.00 95.62 179 ILE A O 1
ATOM 1473 N N . PRO A 1 180 ? -6.241 7.148 14.745 1.00 94.25 180 PRO A N 1
ATOM 1474 C CA . PRO A 1 180 ? -6.181 7.883 13.489 1.00 94.25 180 PRO A CA 1
ATOM 1475 C C . PRO A 1 180 ? -6.971 7.145 12.407 1.00 94.25 180 PRO A C 1
ATOM 1477 O O . PRO A 1 180 ? -7.138 5.921 12.453 1.00 94.25 180 PRO A O 1
ATOM 1480 N N . PHE A 1 181 ? -7.462 7.889 11.419 1.00 92.62 181 PHE A N 1
ATOM 1481 C CA . PHE A 1 181 ? -8.091 7.263 10.259 1.00 92.62 181 PHE A CA 1
ATOM 1482 C C . PHE A 1 181 ? -7.045 6.407 9.533 1.00 92.62 181 PHE A C 1
ATOM 1484 O O . PHE A 1 181 ? -5.847 6.672 9.662 1.00 92.62 181 PHE A O 1
ATOM 1491 N N . PRO A 1 182 ? -7.464 5.355 8.810 1.00 90.38 182 PRO A N 1
ATOM 1492 C CA . PRO A 1 182 ? -6.499 4.530 8.107 1.00 90.38 182 PRO A CA 1
ATOM 1493 C C . PRO A 1 182 ? -5.735 5.390 7.088 1.00 90.38 182 PRO A C 1
ATOM 1495 O O . PRO A 1 182 ? -6.285 6.381 6.583 1.00 90.38 182 PRO A O 1
ATOM 1498 N N . PRO A 1 183 ? -4.484 5.033 6.769 1.00 88.12 183 PRO A N 1
ATOM 1499 C CA . PRO A 1 183 ? -3.793 5.655 5.655 1.00 88.12 183 PRO A CA 1
ATOM 1500 C C . PRO A 1 183 ? -4.589 5.400 4.374 1.00 88.12 183 PRO A C 1
ATOM 1502 O O . PRO A 1 183 ? -5.201 4.336 4.197 1.00 88.12 183 PRO A O 1
ATOM 1505 N N . THR A 1 184 ? -4.566 6.350 3.438 1.00 76.31 184 THR A N 1
ATOM 1506 C CA . THR A 1 184 ? -4.956 6.021 2.067 1.00 76.31 184 THR A CA 1
ATOM 1507 C C . THR A 1 184 ? -4.074 4.855 1.651 1.00 76.31 184 THR A C 1
ATOM 1509 O O . THR A 1 184 ? -2.859 4.912 1.847 1.00 76.31 184 THR A O 1
ATOM 1512 N N . ARG A 1 185 ? -4.658 3.787 1.088 1.00 61.81 185 ARG A N 1
ATOM 1513 C CA . ARG A 1 185 ? -3.876 2.755 0.397 1.00 61.81 185 ARG A CA 1
ATOM 1514 C C . ARG A 1 185 ? -3.255 3.415 -0.825 1.00 61.81 185 ARG A C 1
ATOM 1516 O O . ARG A 1 185 ? -3.765 3.293 -1.936 1.00 61.81 185 ARG A O 1
ATOM 1523 N N . ARG A 1 186 ? -2.205 4.197 -0.602 1.00 50.62 186 ARG A N 1
ATOM 1524 C CA . ARG A 1 186 ? -1.430 4.822 -1.646 1.00 50.62 186 ARG A CA 1
ATOM 1525 C C . ARG A 1 186 ? -0.885 3.665 -2.464 1.00 50.62 186 ARG A C 1
ATOM 1527 O O . ARG A 1 186 ? -0.117 2.830 -1.992 1.00 50.62 186 ARG A O 1
ATOM 1534 N N . SER A 1 187 ? -1.291 3.601 -3.718 1.00 35.50 187 SER A N 1
ATOM 1535 C CA . SER A 1 187 ? -0.256 3.450 -4.727 1.00 35.50 187 SER A CA 1
ATOM 1536 C C . SER A 1 187 ? 0.622 4.673 -4.496 1.00 35.50 187 SER A C 1
ATOM 1538 O O . SER A 1 187 ? 0.108 5.788 -4.574 1.00 35.50 187 SER A O 1
ATOM 1540 N N . TYR A 1 188 ? 1.873 4.497 -4.063 1.00 35.97 188 TYR A N 1
ATOM 1541 C CA . TYR A 1 188 ? 2.854 5.576 -4.141 1.00 35.97 188 TYR A CA 1
ATOM 1542 C C . TYR A 1 188 ? 3.054 5.864 -5.632 1.00 35.97 188 TYR A C 1
ATOM 1544 O O . TYR A 1 188 ? 4.036 5.462 -6.240 1.00 35.97 188 TYR A O 1
ATOM 1552 N N . PHE A 1 189 ? 2.064 6.500 -6.249 1.00 33.16 189 PHE A N 1
ATOM 1553 C CA . PHE A 1 189 ? 2.270 7.292 -7.430 1.00 33.16 189 PHE A CA 1
ATOM 1554 C C . PHE A 1 189 ? 3.024 8.509 -6.919 1.00 33.16 189 PHE A C 1
ATOM 1556 O O . PHE A 1 189 ? 2.433 9.538 -6.601 1.00 33.16 189 PHE A O 1
ATOM 1563 N N . TYR A 1 190 ? 4.343 8.379 -6.815 1.00 34.09 190 TYR A N 1
ATOM 1564 C CA . TYR A 1 190 ? 5.213 9.523 -7.005 1.00 34.09 190 TYR A CA 1
ATOM 1565 C C . TYR A 1 190 ? 5.037 9.955 -8.455 1.00 34.09 190 TYR A C 1
ATOM 1567 O O . TYR A 1 190 ? 5.955 9.812 -9.234 1.00 34.09 190 TYR A O 1
ATOM 1575 N N . SER A 1 191 ? 3.863 10.426 -8.893 1.00 29.97 191 SER A N 1
ATOM 1576 C CA . SER A 1 191 ? 3.843 11.127 -10.169 1.00 29.97 191 SER A CA 1
ATOM 1577 C C . SER A 1 191 ? 4.884 12.230 -10.021 1.00 29.97 191 SER A C 1
ATOM 1579 O O . SER A 1 191 ? 4.733 13.075 -9.147 1.00 29.97 191 SER A O 1
ATOM 1581 N N . GLY A 1 192 ? 5.937 12.219 -10.841 1.00 30.77 192 GLY A N 1
ATOM 1582 C CA . GLY A 1 192 ? 6.955 13.280 -10.893 1.00 30.77 192 GLY A CA 1
ATOM 1583 C C . GLY A 1 192 ? 6.376 14.666 -11.219 1.00 30.77 192 GLY A C 1
ATOM 1584 O O . GLY A 1 192 ? 7.094 15.648 -11.343 1.00 30.77 192 GLY A O 1
ATOM 1585 N N . TYR A 1 193 ? 5.055 14.767 -11.335 1.00 29.92 193 TYR A N 1
ATOM 1586 C CA . TYR A 1 193 ? 4.314 15.987 -11.117 1.00 29.92 193 TYR A CA 1
ATOM 1587 C C . TYR A 1 193 ? 4.052 16.119 -9.629 1.00 29.92 193 TYR A C 1
ATOM 1589 O O . TYR A 1 193 ? 3.187 15.416 -9.106 1.00 29.92 193 TYR A O 1
ATOM 1597 N N . HIS A 1 194 ? 4.788 17.025 -8.983 1.00 30.81 194 HIS A N 1
ATOM 1598 C CA . HIS A 1 194 ? 4.413 17.650 -7.723 1.00 30.81 194 HIS A CA 1
ATOM 1599 C C . HIS A 1 194 ? 2.883 17.704 -7.604 1.00 30.81 194 HIS A C 1
ATOM 1601 O O . HIS A 1 194 ? 2.239 18.593 -8.165 1.00 30.81 194 HIS A O 1
ATOM 1607 N N . VAL A 1 195 ? 2.284 16.736 -6.903 1.00 33.69 195 VAL A N 1
ATOM 1608 C CA . VAL A 1 195 ? 0.961 16.954 -6.342 1.00 33.69 195 VAL A CA 1
ATOM 1609 C C . VAL A 1 195 ? 1.250 18.018 -5.318 1.00 33.69 195 VAL A C 1
ATOM 1611 O O . VAL A 1 195 ? 1.941 17.761 -4.337 1.00 33.69 195 VAL A O 1
ATOM 1614 N N . ASP A 1 196 ? 0.874 19.238 -5.670 1.00 31.61 196 ASP A N 1
ATOM 1615 C CA . ASP A 1 196 ? 1.094 20.436 -4.892 1.00 31.61 196 ASP A CA 1
ATOM 1616 C C . ASP A 1 196 ? 0.739 20.119 -3.431 1.00 31.61 196 ASP A C 1
ATOM 1618 O O . ASP A 1 196 ? -0.437 20.012 -3.070 1.00 31.61 196 ASP A O 1
ATOM 1622 N N . TYR A 1 197 ? 1.763 19.896 -2.594 1.00 38.59 197 TYR A N 1
ATOM 1623 C CA . TYR A 1 197 ? 1.620 19.530 -1.177 1.00 38.59 197 TYR A CA 1
ATOM 1624 C C . TYR A 1 197 ? 0.786 20.578 -0.410 1.00 38.59 197 TYR A C 1
ATOM 1626 O O . TYR A 1 197 ? 0.366 20.350 0.722 1.00 38.59 197 TYR A O 1
ATOM 1634 N N . ASN A 1 198 ? 0.524 21.725 -1.043 1.00 35.25 198 ASN A N 1
ATOM 1635 C CA . ASN A 1 198 ? -0.207 22.864 -0.524 1.00 35.25 198 ASN A CA 1
ATOM 1636 C C . ASN A 1 198 ? -1.737 22.812 -0.712 1.00 35.25 198 ASN A C 1
ATOM 1638 O O . ASN A 1 198 ? -2.406 23.732 -0.241 1.00 35.25 198 ASN A O 1
ATOM 1642 N N . LEU A 1 199 ? -2.326 21.792 -1.360 1.00 44.50 199 LEU A N 1
ATOM 1643 C CA . LEU A 1 199 ? -3.769 21.793 -1.687 1.00 44.50 199 LEU A CA 1
ATOM 1644 C C . LEU A 1 199 ? -4.587 20.574 -1.220 1.00 44.50 199 LEU A C 1
ATOM 1646 O O . LEU A 1 199 ? -5.759 20.456 -1.591 1.00 44.50 199 LEU A O 1
ATOM 1650 N N . GLU A 1 200 ? -4.066 19.701 -0.351 1.00 54.03 200 GLU A N 1
ATOM 1651 C CA . GLU A 1 200 ? -4.942 18.758 0.364 1.00 54.03 200 GLU A CA 1
ATOM 1652 C C . GLU A 1 200 ? -5.800 19.520 1.391 1.00 54.03 200 GLU A C 1
ATOM 1654 O O . GLU A 1 200 ? -5.428 19.715 2.549 1.00 54.03 200 GLU A O 1
ATOM 1659 N N . LYS A 1 201 ? -6.982 19.975 0.955 1.00 60.88 201 LYS A N 1
ATOM 1660 C CA . LYS A 1 201 ? -7.995 20.592 1.821 1.00 60.88 201 LYS A CA 1
ATOM 1661 C C . LYS A 1 201 ? -8.279 19.661 3.007 1.00 60.88 201 LYS A C 1
ATOM 1663 O O . LYS A 1 201 ? -8.644 18.505 2.809 1.00 60.88 201 LYS A O 1
ATOM 1668 N N . PHE A 1 202 ? -8.119 20.163 4.231 1.00 63.16 202 PHE A N 1
ATOM 1669 C CA . PHE A 1 202 ? -8.487 19.435 5.446 1.00 63.16 202 PHE A CA 1
ATOM 1670 C C . PHE A 1 202 ? -9.961 19.704 5.808 1.00 63.16 202 PHE A C 1
ATOM 1672 O O . PHE A 1 202 ? -10.378 20.867 5.793 1.00 63.16 202 PHE A O 1
ATOM 1679 N N . PRO A 1 203 ? -10.747 18.676 6.180 1.00 69.62 203 PRO A N 1
ATOM 1680 C CA . PRO A 1 203 ? -10.407 17.249 6.158 1.00 69.62 203 PRO A CA 1
ATOM 1681 C C . PRO A 1 203 ? -10.340 16.676 4.723 1.00 69.62 203 PRO A C 1
ATOM 1683 O O . PRO A 1 203 ? -11.070 17.161 3.854 1.00 69.62 203 PRO A O 1
ATOM 1686 N N . PRO A 1 204 ? -9.518 15.632 4.476 1.00 74.75 204 PRO A N 1
ATOM 1687 C CA . PRO A 1 204 ? -9.441 14.959 3.183 1.00 74.75 204 PRO A CA 1
ATOM 1688 C C . PRO A 1 204 ? -10.793 14.488 2.675 1.00 74.75 204 PRO A C 1
ATOM 1690 O O . PRO A 1 204 ? -11.612 13.929 3.409 1.00 74.75 204 PRO A O 1
ATOM 1693 N N . PHE A 1 205 ? -10.985 14.665 1.375 1.00 77.12 205 PHE A N 1
ATOM 1694 C CA . PHE A 1 205 ? -12.229 14.349 0.695 1.00 77.12 205 PHE A CA 1
ATOM 1695 C C . PHE A 1 205 ? -12.596 12.858 0.746 1.00 77.12 205 PHE A C 1
ATOM 1697 O O . PHE A 1 205 ? -13.753 12.485 0.945 1.00 77.12 205 PHE A O 1
ATOM 1704 N N . ASP A 1 206 ? -11.583 12.004 0.609 1.00 79.56 206 ASP A N 1
ATOM 1705 C CA . ASP A 1 206 ? -11.677 10.544 0.646 1.00 79.56 206 ASP A CA 1
ATOM 1706 C C . ASP A 1 206 ? -11.801 9.972 2.072 1.00 79.56 206 ASP A C 1
ATOM 1708 O O . ASP A 1 206 ? -12.016 8.762 2.242 1.00 79.56 206 ASP A O 1
ATOM 1712 N N . GLY A 1 207 ? -11.700 10.845 3.078 1.00 86.00 207 GLY A N 1
ATOM 1713 C CA . GLY A 1 207 ? -11.815 10.557 4.497 1.00 86.00 207 GLY A CA 1
ATOM 1714 C C . GLY A 1 207 ? -10.579 9.954 5.142 1.00 86.00 207 GLY A C 1
ATOM 1715 O O . GLY A 1 207 ? -10.548 9.907 6.368 1.00 86.00 207 GLY A O 1
ATOM 1716 N N . TYR A 1 208 ? -9.583 9.515 4.373 1.00 90.19 208 TYR A N 1
ATOM 1717 C CA . TYR A 1 208 ? -8.375 8.903 4.920 1.00 90.19 208 TYR A CA 1
ATOM 1718 C C . TYR A 1 208 ? -7.544 9.915 5.722 1.00 90.19 208 TYR A C 1
ATOM 1720 O O . TYR A 1 208 ? -7.826 11.121 5.750 1.00 90.19 208 TYR A O 1
ATOM 1728 N N . GLU A 1 209 ? -6.552 9.421 6.461 1.00 90.75 209 GLU A N 1
ATOM 1729 C CA . GLU A 1 209 ? -5.654 10.305 7.197 1.00 90.75 209 GLU A CA 1
ATOM 1730 C C . GLU A 1 209 ? -4.592 10.923 6.282 1.00 90.75 209 GLU A C 1
ATOM 1732 O O . GLU A 1 209 ? -4.049 10.256 5.402 1.00 90.75 209 GLU A O 1
ATOM 1737 N N . GLN A 1 210 ? -4.287 12.202 6.513 1.00 86.25 210 GLN A N 1
ATOM 1738 C CA . GLN A 1 210 ? -3.254 12.911 5.757 1.00 86.25 210 GLN A CA 1
ATOM 1739 C C . GLN A 1 210 ? -1.866 12.375 6.096 1.00 86.25 210 GLN A C 1
ATOM 1741 O O . GLN A 1 210 ? -1.560 12.094 7.256 1.00 86.25 210 GLN A O 1
ATOM 1746 N N . GLU A 1 211 ? -0.971 12.347 5.113 1.00 83.38 211 GLU A N 1
ATOM 1747 C CA . GLU A 1 211 ? 0.411 11.896 5.316 1.00 83.38 211 GLU A CA 1
ATOM 1748 C C . GLU A 1 211 ? 1.158 12.692 6.376 1.00 83.38 211 GLU A C 1
ATOM 1750 O O . GLU A 1 211 ? 1.897 12.110 7.167 1.00 83.38 211 GLU A O 1
ATOM 1755 N N . ARG A 1 212 ? 0.926 14.005 6.464 1.00 85.44 212 ARG A N 1
ATOM 1756 C CA . ARG A 1 212 ? 1.516 14.815 7.533 1.00 85.44 212 ARG A CA 1
ATOM 1757 C C . ARG A 1 212 ? 1.152 14.253 8.911 1.00 85.44 212 ARG A C 1
ATOM 1759 O O . ARG A 1 212 ? 2.035 14.087 9.750 1.00 85.44 212 ARG A O 1
ATOM 1766 N N . ASN A 1 213 ? -0.120 13.920 9.123 1.00 89.56 213 ASN A N 1
ATOM 1767 C CA . ASN A 1 213 ? -0.616 13.343 10.374 1.00 89.56 213 ASN A CA 1
ATOM 1768 C C . ASN A 1 213 ? -0.046 11.943 10.615 1.00 89.56 213 ASN A C 1
ATOM 1770 O O . ASN A 1 213 ? 0.355 11.635 11.740 1.00 89.56 213 ASN A O 1
ATOM 1774 N N . LEU A 1 214 ? 0.074 11.133 9.560 1.00 91.56 214 LEU A N 1
ATOM 1775 C CA . LEU A 1 214 ? 0.718 9.825 9.641 1.00 91.56 214 LEU A CA 1
ATOM 1776 C C . LEU A 1 214 ? 2.185 9.943 10.078 1.00 91.56 214 LEU A C 1
ATOM 1778 O O . LEU A 1 214 ? 2.596 9.244 11.000 1.00 91.56 214 LEU A O 1
ATOM 1782 N N . ASN A 1 215 ? 2.942 10.882 9.506 1.00 89.12 215 ASN A N 1
ATOM 1783 C CA . ASN A 1 215 ? 4.337 11.147 9.865 1.00 89.12 215 ASN A CA 1
ATOM 1784 C C . ASN A 1 215 ? 4.486 11.638 11.313 1.00 89.12 215 ASN A C 1
ATOM 1786 O O . ASN A 1 215 ? 5.411 11.233 12.018 1.00 89.12 215 ASN A O 1
ATOM 1790 N N . ILE A 1 216 ? 3.556 12.467 11.798 1.00 91.00 216 ILE A N 1
ATOM 1791 C CA . ILE A 1 216 ? 3.527 12.919 13.200 1.00 91.00 216 ILE A CA 1
ATOM 1792 C C . ILE A 1 216 ? 3.375 11.728 14.158 1.00 91.00 216 ILE A C 1
ATOM 1794 O O . ILE A 1 216 ? 4.065 11.663 15.180 1.00 91.00 216 ILE A O 1
ATOM 1798 N N . ILE A 1 217 ? 2.482 10.789 13.837 1.00 94.38 217 ILE A N 1
ATOM 1799 C CA . ILE A 1 217 ? 2.250 9.585 14.644 1.00 94.38 217 ILE A CA 1
ATOM 1800 C C . ILE A 1 217 ? 3.423 8.610 14.528 1.00 94.38 217 ILE A C 1
ATOM 1802 O O . ILE A 1 217 ? 3.905 8.132 15.553 1.00 94.38 217 ILE A O 1
ATOM 1806 N N . ALA A 1 218 ? 3.930 8.372 13.317 1.00 93.38 218 ALA A N 1
ATOM 1807 C CA . ALA A 1 218 ? 5.089 7.519 13.070 1.00 93.38 218 ALA A CA 1
ATOM 1808 C C . ALA A 1 218 ? 6.303 7.985 13.881 1.00 93.38 218 ALA A C 1
ATOM 1810 O O . ALA A 1 218 ? 6.928 7.194 14.580 1.00 93.38 218 ALA A O 1
ATOM 1811 N N . ARG A 1 219 ? 6.562 9.296 13.904 1.00 90.62 219 ARG A N 1
ATOM 1812 C CA . ARG A 1 219 ? 7.621 9.895 14.721 1.00 90.62 219 ARG A CA 1
ATOM 1813 C C . ARG A 1 219 ? 7.419 9.641 16.217 1.00 90.62 219 ARG A C 1
ATOM 1815 O O . ARG A 1 219 ? 8.374 9.323 16.921 1.00 90.62 219 ARG A O 1
ATOM 1822 N N . ALA A 1 220 ? 6.189 9.766 16.718 1.00 93.19 220 ALA A N 1
ATOM 1823 C CA . ALA A 1 220 ? 5.885 9.457 18.116 1.00 93.19 220 ALA A CA 1
ATOM 1824 C C . ALA A 1 220 ? 6.123 7.970 18.435 1.00 93.19 220 ALA A C 1
ATOM 1826 O O . ALA A 1 220 ? 6.701 7.664 19.475 1.00 93.19 220 ALA A O 1
ATOM 1827 N N . ILE A 1 221 ? 5.743 7.065 17.527 1.00 95.12 221 ILE A N 1
ATOM 1828 C CA . ILE A 1 221 ? 6.004 5.622 17.628 1.00 95.12 221 ILE A CA 1
ATOM 1829 C C . ILE A 1 221 ? 7.509 5.338 17.642 1.00 95.12 221 ILE A C 1
ATOM 1831 O O . ILE A 1 221 ? 7.970 4.583 18.492 1.00 95.12 221 ILE A O 1
ATOM 1835 N N . MET A 1 222 ? 8.282 5.969 16.755 1.00 91.81 222 MET A N 1
ATOM 1836 C CA . MET A 1 222 ? 9.733 5.787 16.678 1.00 91.81 222 MET A CA 1
ATOM 1837 C C . MET A 1 222 ? 10.429 6.132 18.002 1.00 91.81 222 MET A C 1
ATOM 1839 O O . MET A 1 222 ? 11.282 5.382 18.472 1.00 91.81 222 MET A O 1
ATOM 1843 N N . PHE A 1 223 ? 10.036 7.241 18.639 1.00 90.00 223 PHE A N 1
ATOM 1844 C CA . PHE A 1 223 ? 10.610 7.671 19.919 1.00 90.00 223 PHE A CA 1
ATOM 1845 C C . PHE A 1 223 ? 10.019 6.954 21.145 1.00 90.00 223 PHE A C 1
ATOM 1847 O O . PHE A 1 223 ? 10.705 6.828 22.163 1.00 90.00 223 PHE A O 1
ATOM 1854 N N . LYS A 1 224 ? 8.752 6.520 21.084 1.00 93.31 224 LYS A N 1
ATOM 1855 C CA . LYS A 1 224 ? 8.028 5.835 22.172 1.00 93.31 224 LYS A CA 1
ATOM 1856 C C . LYS A 1 224 ? 7.250 4.620 21.649 1.00 93.31 224 LYS A C 1
ATOM 1858 O O . LYS A 1 224 ? 6.019 4.669 21.544 1.00 93.31 224 LYS A O 1
ATOM 1863 N N . PRO A 1 225 ? 7.943 3.507 21.343 1.00 94.00 225 PRO A N 1
ATOM 1864 C CA . PRO A 1 225 ? 7.315 2.321 20.758 1.00 94.00 225 PRO A CA 1
ATOM 1865 C C . PRO A 1 225 ? 6.249 1.681 21.661 1.00 94.00 225 PRO A C 1
ATOM 1867 O O . PRO A 1 225 ? 5.335 1.018 21.179 1.00 94.00 225 PRO A O 1
ATOM 1870 N N . GLU A 1 226 ? 6.289 1.928 22.974 1.00 93.62 226 GLU A N 1
ATOM 1871 C CA . GLU A 1 226 ? 5.276 1.477 23.933 1.00 93.62 226 GLU A CA 1
ATOM 1872 C C . GLU A 1 226 ? 3.856 2.008 23.646 1.00 93.62 226 GLU A C 1
ATOM 1874 O O . GLU A 1 226 ? 2.865 1.424 24.101 1.00 93.62 226 GLU A O 1
ATOM 1879 N N . LEU A 1 227 ? 3.724 3.080 22.852 1.00 95.94 227 LEU A N 1
ATOM 1880 C CA . LEU A 1 227 ? 2.427 3.580 22.388 1.00 95.94 227 LEU A CA 1
ATOM 1881 C C . LEU A 1 227 ? 1.671 2.532 21.557 1.00 95.94 227 LEU A C 1
ATOM 1883 O O . LEU A 1 227 ? 0.444 2.465 21.635 1.00 95.94 227 LEU A O 1
ATOM 1887 N N . ILE A 1 228 ? 2.382 1.649 20.850 1.00 96.69 228 ILE A N 1
ATOM 1888 C CA . ILE A 1 228 ? 1.792 0.534 20.095 1.00 96.69 228 ILE A CA 1
ATOM 1889 C C . ILE A 1 228 ? 0.980 -0.380 21.009 1.00 96.69 228 ILE A C 1
ATOM 1891 O O . ILE A 1 228 ? -0.164 -0.713 20.701 1.00 96.69 228 ILE A O 1
ATOM 1895 N N . ASN A 1 229 ? 1.525 -0.731 22.174 1.00 96.00 229 ASN A N 1
ATOM 1896 C CA . ASN A 1 229 ? 0.822 -1.569 23.145 1.00 96.00 229 ASN A CA 1
ATOM 1897 C C . ASN A 1 229 ? -0.404 -0.849 23.717 1.00 96.00 229 ASN A C 1
ATOM 1899 O O . ASN A 1 229 ? -1.443 -1.469 23.945 1.00 96.00 229 ASN A O 1
ATOM 1903 N N . THR A 1 230 ? -0.317 0.474 23.869 1.00 97.25 230 THR A N 1
ATOM 1904 C CA . THR A 1 230 ? -1.449 1.305 24.296 1.00 97.25 230 THR A CA 1
ATOM 1905 C C . THR A 1 230 ? -2.591 1.247 23.273 1.00 97.25 230 THR A C 1
ATOM 1907 O O . THR A 1 230 ? -3.736 1.003 23.657 1.00 97.25 230 THR A O 1
ATOM 1910 N N . TRP A 1 231 ? -2.301 1.369 21.974 1.00 97.25 231 TRP A N 1
ATOM 1911 C CA . TRP A 1 231 ? -3.302 1.216 20.907 1.00 97.25 231 TRP A CA 1
ATOM 1912 C C . TRP A 1 231 ? -3.859 -0.206 20.799 1.00 97.25 231 TRP A C 1
ATOM 1914 O O . TRP A 1 231 ? -5.076 -0.394 20.723 1.00 97.25 231 TRP A O 1
ATOM 1924 N N . LYS A 1 232 ? -2.999 -1.225 20.873 1.00 95.88 232 LYS A N 1
ATOM 1925 C CA . LYS A 1 232 ? -3.441 -2.625 20.862 1.00 95.88 232 LYS A CA 1
ATOM 1926 C C . LYS A 1 232 ? -4.384 -2.923 22.033 1.00 95.88 232 LYS A C 1
ATOM 1928 O O . LYS A 1 232 ? -5.395 -3.595 21.836 1.00 95.88 232 LYS A O 1
ATOM 1933 N N . SER A 1 233 ? -4.133 -2.348 23.216 1.00 95.56 233 SER A N 1
ATOM 1934 C CA . SER A 1 233 ? -4.980 -2.534 24.408 1.00 95.56 233 SER A CA 1
ATOM 1935 C C . SER A 1 233 ? -6.423 -2.042 24.235 1.00 95.56 233 SER A C 1
ATOM 1937 O O . SER A 1 233 ? -7.336 -2.578 24.862 1.00 95.56 233 SER A O 1
ATOM 1939 N N . ILE A 1 234 ? -6.656 -1.057 23.359 1.00 95.44 234 ILE A N 1
ATOM 1940 C CA . ILE A 1 234 ? -8.003 -0.554 23.062 1.00 95.44 234 ILE A CA 1
ATOM 1941 C C . ILE A 1 234 ? -8.662 -1.252 21.867 1.00 95.44 234 ILE A C 1
ATOM 1943 O O . ILE A 1 234 ? -9.792 -0.907 21.535 1.00 95.44 234 ILE A O 1
ATOM 1947 N N . GLY A 1 235 ? -7.994 -2.230 21.245 1.00 93.06 235 GLY A N 1
ATOM 1948 C CA . GLY A 1 235 ? -8.510 -3.002 20.112 1.00 93.06 235 GLY A CA 1
ATOM 1949 C C . GLY A 1 235 ? -8.050 -2.527 18.731 1.00 93.06 235 GLY A C 1
ATOM 1950 O O . GLY A 1 235 ? -8.664 -2.929 17.744 1.00 93.06 235 GLY A O 1
ATOM 1951 N N . TYR A 1 236 ? -7.001 -1.698 18.646 1.00 95.19 236 TYR A N 1
ATOM 1952 C CA . TYR A 1 236 ? -6.359 -1.328 17.379 1.00 95.19 236 TYR A CA 1
ATOM 1953 C C . TYR A 1 236 ? -5.194 -2.275 17.065 1.00 95.19 236 TYR A C 1
ATOM 1955 O O . TYR A 1 236 ? -4.030 -1.972 17.325 1.00 95.19 236 TYR A O 1
ATOM 1963 N N . SER A 1 237 ? -5.522 -3.466 16.561 1.00 91.75 237 SER A N 1
ATOM 1964 C CA . SER A 1 237 ? -4.556 -4.541 16.288 1.00 91.75 237 SER A CA 1
ATOM 1965 C C . SER A 1 237 ? -3.635 -4.253 15.101 1.00 91.75 237 SER A C 1
ATOM 1967 O O . SER A 1 237 ? -2.502 -4.724 15.084 1.00 91.75 237 SER A O 1
ATOM 1969 N N . GLU A 1 238 ? -4.100 -3.458 14.142 1.00 91.81 238 GLU A N 1
ATOM 1970 C CA . GLU A 1 238 ? -3.473 -3.215 12.839 1.00 91.81 238 GLU A CA 1
ATOM 1971 C C . GLU A 1 238 ? -2.570 -1.984 12.851 1.00 91.81 238 GLU A C 1
ATOM 1973 O O . GLU A 1 238 ? -2.022 -1.625 11.819 1.00 91.81 238 GLU A O 1
ATOM 1978 N N . VAL A 1 239 ? -2.360 -1.351 14.010 1.00 95.06 239 VAL A N 1
ATOM 1979 C CA . VAL A 1 239 ? -1.519 -0.150 14.128 1.00 95.06 239 VAL A CA 1
ATOM 1980 C C . VAL A 1 239 ? -0.126 -0.345 13.519 1.00 95.06 239 VAL A C 1
ATOM 1982 O O . VAL A 1 239 ? 0.412 0.573 12.913 1.00 95.06 239 VAL A O 1
ATOM 1985 N N . CYS A 1 240 ? 0.459 -1.540 13.626 1.00 95.38 240 CYS A N 1
ATOM 1986 C CA . CYS A 1 240 ? 1.743 -1.828 12.992 1.00 95.38 240 CYS A CA 1
ATOM 1987 C C . CYS A 1 240 ? 1.631 -1.887 11.467 1.00 95.38 240 CYS A C 1
ATOM 1989 O O . CYS A 1 240 ? 2.530 -1.400 10.798 1.00 95.38 240 CYS A O 1
ATOM 1991 N N . ASP A 1 241 ? 0.538 -2.429 10.926 1.00 92.44 241 ASP A N 1
ATOM 1992 C CA . ASP A 1 241 ? 0.305 -2.523 9.482 1.00 92.44 241 ASP A CA 1
ATOM 1993 C C . ASP A 1 241 ? -0.001 -1.147 8.877 1.00 92.44 241 ASP A C 1
ATOM 1995 O O . ASP A 1 241 ? 0.594 -0.772 7.868 1.00 92.44 241 ASP A O 1
ATOM 1999 N N . ASP A 1 242 ? -0.866 -0.365 9.525 1.00 91.94 242 ASP A N 1
ATOM 2000 C CA . ASP A 1 242 ? -1.272 0.965 9.057 1.00 91.94 242 ASP A CA 1
ATOM 2001 C C . ASP A 1 242 ? -0.126 1.984 9.108 1.00 91.94 242 ASP A C 1
ATOM 2003 O O . ASP A 1 242 ? -0.070 2.904 8.294 1.00 91.94 242 ASP A O 1
ATOM 2007 N N . PHE A 1 243 ? 0.818 1.816 10.038 1.00 93.75 243 PHE A N 1
ATOM 2008 C CA . PHE A 1 243 ? 1.998 2.674 10.159 1.00 93.75 243 PHE A CA 1
ATOM 2009 C C . PHE A 1 243 ? 3.279 2.019 9.631 1.00 93.75 243 PHE A C 1
ATOM 2011 O O . PHE A 1 243 ? 4.359 2.582 9.815 1.00 93.75 243 PHE A O 1
ATOM 2018 N N . ASN A 1 244 ? 3.185 0.856 8.973 1.00 94.38 244 ASN A N 1
ATOM 2019 C CA . ASN A 1 244 ? 4.356 0.048 8.642 1.00 94.38 244 ASN A CA 1
ATOM 2020 C C . ASN A 1 244 ? 5.364 0.797 7.773 1.00 94.38 244 ASN A C 1
ATOM 2022 O O . ASN A 1 244 ? 6.5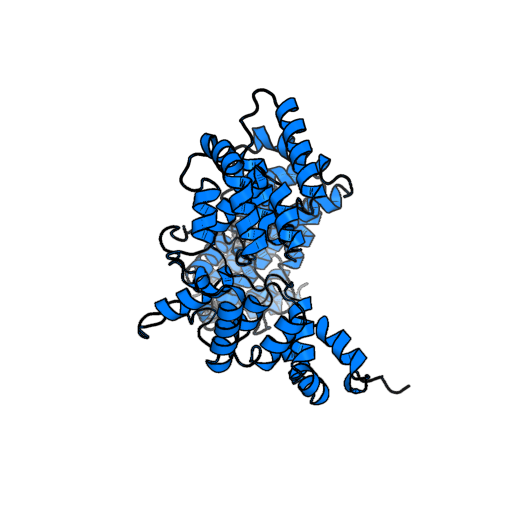46 0.871 8.100 1.00 94.38 244 ASN A O 1
ATOM 2026 N N . GLU A 1 245 ? 4.871 1.367 6.674 1.00 89.56 245 GLU A N 1
ATOM 2027 C CA . GLU A 1 245 ? 5.705 2.053 5.687 1.00 89.56 245 GLU A CA 1
ATOM 2028 C C . GLU A 1 245 ? 6.371 3.284 6.308 1.00 89.56 245 GLU A C 1
ATOM 2030 O O . GLU A 1 245 ? 7.593 3.386 6.309 1.00 89.56 245 GLU A O 1
ATOM 2035 N N . VAL A 1 246 ? 5.589 4.166 6.935 1.00 91.00 246 VAL A N 1
ATOM 2036 C CA . VAL A 1 246 ? 6.087 5.431 7.503 1.00 91.00 246 VAL A CA 1
ATOM 2037 C C . VAL A 1 246 ? 7.028 5.238 8.698 1.00 91.00 246 VAL A C 1
ATOM 2039 O O . VAL A 1 246 ? 7.994 5.986 8.827 1.00 91.00 246 VAL A O 1
ATOM 2042 N N . VAL A 1 247 ? 6.796 4.241 9.563 1.00 93.75 247 VAL A N 1
ATOM 2043 C CA . VAL A 1 247 ? 7.669 3.977 10.722 1.00 93.75 247 VAL A CA 1
ATOM 2044 C C . VAL A 1 247 ? 8.982 3.355 10.276 1.00 93.75 247 VAL A C 1
ATOM 2046 O O . VAL A 1 247 ? 10.037 3.851 10.664 1.00 93.75 247 VAL A O 1
ATOM 2049 N N . ILE A 1 248 ? 8.942 2.300 9.455 1.00 94.00 248 ILE A N 1
ATOM 2050 C CA . ILE A 1 248 ? 10.174 1.631 9.025 1.00 94.00 248 ILE A CA 1
ATOM 2051 C C . ILE A 1 248 ? 10.996 2.556 8.129 1.00 94.00 248 ILE A C 1
ATOM 2053 O O . ILE A 1 248 ? 12.192 2.691 8.368 1.00 94.00 248 ILE A O 1
ATOM 2057 N N . HIS A 1 249 ? 10.376 3.260 7.176 1.00 88.69 249 HIS A N 1
ATOM 2058 C CA . HIS A 1 249 ? 11.072 4.255 6.355 1.00 88.69 249 HIS A CA 1
ATOM 2059 C C . HIS A 1 249 ? 11.693 5.364 7.218 1.00 88.69 249 HIS A C 1
ATOM 2061 O O . HIS A 1 249 ? 12.857 5.716 7.041 1.00 88.69 249 HIS A O 1
ATOM 2067 N N . GLY A 1 250 ? 10.958 5.853 8.224 1.00 88.56 250 GLY A N 1
ATOM 2068 C CA . GLY A 1 250 ? 11.454 6.850 9.169 1.00 88.56 250 GLY A CA 1
ATOM 2069 C C . GLY A 1 250 ? 12.732 6.430 9.900 1.00 88.56 250 GLY A C 1
ATOM 2070 O O . GLY A 1 250 ? 13.587 7.277 10.143 1.00 88.56 250 GLY A O 1
ATOM 2071 N N . LEU A 1 251 ? 12.914 5.141 10.213 1.00 90.06 251 LEU A N 1
ATOM 2072 C CA . LEU A 1 251 ? 14.148 4.650 10.843 1.00 90.06 251 LEU A CA 1
ATOM 2073 C C . LEU A 1 251 ? 15.366 4.821 9.929 1.00 90.06 251 LEU A C 1
ATOM 2075 O O . LEU A 1 251 ? 16.424 5.227 10.410 1.00 90.06 251 LEU A O 1
ATOM 2079 N N . PHE A 1 252 ? 15.211 4.582 8.626 1.00 88.06 252 PHE A N 1
ATOM 2080 C CA . PHE A 1 252 ? 16.283 4.806 7.656 1.00 88.06 252 PHE A CA 1
ATOM 2081 C C . PHE A 1 252 ? 16.583 6.297 7.478 1.00 88.06 252 PHE A C 1
ATOM 2083 O O . PHE A 1 252 ? 17.747 6.661 7.419 1.00 88.06 252 PHE A O 1
ATOM 2090 N N . LEU A 1 253 ? 15.579 7.180 7.544 1.00 82.12 253 LEU A N 1
ATOM 2091 C CA . LEU A 1 253 ? 15.798 8.636 7.491 1.00 82.12 253 LEU A CA 1
ATOM 2092 C C . LEU A 1 253 ? 16.616 9.194 8.670 1.00 82.12 253 LEU A C 1
ATOM 2094 O O . LEU A 1 253 ? 17.108 10.316 8.595 1.00 82.12 253 LEU A O 1
ATOM 2098 N N . THR A 1 254 ? 16.748 8.443 9.768 1.00 75.00 254 THR A N 1
ATOM 2099 C CA . THR A 1 254 ? 17.593 8.827 10.915 1.00 75.00 254 THR A CA 1
ATOM 2100 C C . THR A 1 254 ? 19.043 8.356 10.797 1.00 75.00 254 THR A C 1
ATOM 2102 O O . THR A 1 254 ? 19.798 8.466 11.764 1.00 75.00 254 THR A O 1
ATOM 2105 N N . LEU A 1 255 ? 19.435 7.806 9.645 1.00 71.44 255 LEU A N 1
ATOM 2106 C CA . LEU A 1 255 ? 20.822 7.466 9.359 1.00 71.44 255 LEU A CA 1
ATOM 2107 C C . LEU A 1 255 ? 21.671 8.741 9.295 1.00 71.44 255 LEU A C 1
ATOM 2109 O O . LEU A 1 255 ? 21.552 9.531 8.362 1.00 71.44 255 LEU A O 1
ATOM 2113 N N . ASP A 1 256 ? 22.548 8.919 10.282 1.00 61.34 256 ASP A N 1
ATOM 2114 C CA . ASP A 1 256 ? 23.625 9.903 10.194 1.00 61.34 256 ASP A CA 1
ATOM 2115 C C . ASP A 1 256 ? 24.691 9.413 9.196 1.00 61.34 256 ASP A C 1
ATOM 2117 O O . ASP A 1 256 ? 24.978 8.208 9.150 1.00 61.34 256 ASP A O 1
ATOM 2121 N N . PRO A 1 257 ? 25.316 10.317 8.415 1.00 55.81 257 PRO A N 1
ATOM 2122 C CA . PRO A 1 257 ? 26.355 9.943 7.469 1.00 55.81 257 PRO A CA 1
ATOM 2123 C C . PRO A 1 257 ? 27.506 9.209 8.180 1.00 55.81 257 PRO A C 1
ATOM 2125 O O . PRO A 1 257 ? 27.904 9.573 9.297 1.00 55.81 257 PRO A O 1
ATOM 2128 N N . PRO A 1 258 ? 28.043 8.144 7.564 1.00 55.25 258 PRO A N 1
ATOM 2129 C CA . PRO A 1 258 ? 28.748 7.095 8.278 1.00 55.25 258 PRO A CA 1
ATOM 2130 C C . PRO A 1 258 ? 30.204 7.477 8.570 1.00 55.25 258 PRO A C 1
ATOM 2132 O O . PRO A 1 258 ? 31.137 6.979 7.952 1.00 55.25 258 PRO A O 1
ATOM 2135 N N . SER A 1 259 ? 30.426 8.309 9.585 1.00 57.78 259 SER A N 1
ATOM 2136 C CA . SER A 1 259 ? 31.761 8.455 10.186 1.00 57.78 259 SER A CA 1
ATOM 2137 C C . SER A 1 259 ? 32.177 7.195 10.972 1.00 57.78 259 SER A C 1
ATOM 2139 O O . SER A 1 259 ? 33.368 6.934 11.131 1.00 57.78 259 SER A O 1
ATOM 2141 N N . GLN A 1 260 ? 31.211 6.368 11.410 1.00 67.12 260 GLN A N 1
ATOM 2142 C CA . GLN A 1 260 ? 31.419 5.061 12.058 1.00 67.12 260 GLN A CA 1
ATOM 2143 C C . GLN A 1 260 ? 30.411 4.008 11.550 1.00 67.12 260 GLN A C 1
ATOM 2145 O O . GLN A 1 260 ? 29.449 3.656 12.236 1.00 67.12 260 GLN A O 1
ATOM 2150 N N . VAL A 1 261 ? 30.648 3.484 10.341 1.00 71.06 261 VAL A N 1
ATOM 2151 C CA . VAL A 1 261 ? 29.772 2.528 9.622 1.00 71.06 261 VAL A CA 1
ATOM 2152 C C . VAL A 1 261 ? 29.296 1.359 10.503 1.00 71.06 261 VAL A C 1
ATOM 2154 O O . VAL A 1 261 ? 28.123 0.993 10.468 1.00 71.06 261 VAL A O 1
ATOM 2157 N N . GLN A 1 262 ? 30.185 0.768 11.311 1.00 73.00 262 GLN A N 1
ATOM 2158 C CA . GLN A 1 262 ? 29.853 -0.416 12.112 1.00 73.00 262 GLN A CA 1
ATOM 2159 C C . GLN A 1 262 ? 28.894 -0.106 13.271 1.00 73.00 262 GLN A C 1
ATOM 2161 O O . GLN A 1 262 ? 27.929 -0.837 13.477 1.00 73.00 262 GLN A O 1
ATOM 2166 N N . HIS A 1 263 ? 29.104 1.002 13.985 1.00 77.62 263 HIS A N 1
ATOM 2167 C CA . HIS A 1 263 ? 28.207 1.403 15.070 1.00 77.62 263 HIS A CA 1
ATOM 2168 C C . HIS A 1 263 ? 26.821 1.800 14.535 1.00 77.62 263 HIS A C 1
ATOM 2170 O O . HIS A 1 263 ? 25.796 1.440 15.115 1.00 77.62 263 HIS A O 1
ATOM 2176 N N . ALA A 1 264 ? 26.781 2.488 13.387 1.00 79.56 264 ALA A N 1
ATOM 2177 C CA . ALA A 1 264 ? 25.535 2.822 12.700 1.00 79.56 264 ALA A CA 1
ATOM 2178 C C . ALA A 1 264 ? 24.758 1.565 12.269 1.00 79.56 264 ALA A C 1
ATOM 2180 O O . ALA A 1 264 ? 23.537 1.513 12.425 1.00 79.56 264 ALA A O 1
ATOM 2181 N N . PHE A 1 265 ? 25.468 0.537 11.790 1.00 85.19 265 PHE A N 1
ATOM 2182 C CA . PHE A 1 265 ? 24.883 -0.749 11.410 1.00 85.19 265 PHE A CA 1
ATOM 2183 C C . PHE A 1 265 ? 24.193 -1.428 12.597 1.00 85.19 265 PHE A C 1
ATOM 2185 O O . PHE A 1 265 ? 22.999 -1.711 12.534 1.00 85.19 265 PHE A O 1
ATOM 2192 N N . GLU A 1 266 ? 24.927 -1.650 13.689 1.00 86.25 266 GLU A N 1
ATOM 2193 C CA . GLU A 1 266 ? 24.417 -2.346 14.878 1.00 86.25 266 GLU A CA 1
ATOM 2194 C C . GLU A 1 266 ? 23.215 -1.618 15.483 1.00 86.25 266 GLU A C 1
ATOM 2196 O O . GLU A 1 266 ? 22.202 -2.238 15.804 1.00 86.25 266 GLU A O 1
ATOM 2201 N N . LYS A 1 267 ? 23.287 -0.285 15.567 1.00 87.44 267 LYS A N 1
ATOM 2202 C CA . LYS A 1 267 ? 22.194 0.547 16.078 1.00 87.44 267 LYS A CA 1
ATOM 2203 C C . LYS A 1 267 ? 20.933 0.440 15.216 1.00 87.44 267 LYS A C 1
ATOM 2205 O O . LYS A 1 267 ? 19.833 0.349 15.763 1.00 87.44 267 LYS A O 1
ATOM 2210 N N . LEU A 1 268 ? 21.068 0.476 13.888 1.00 90.00 268 LEU A N 1
ATOM 2211 C CA . LEU A 1 268 ? 19.921 0.383 12.984 1.00 90.00 268 LEU A CA 1
ATOM 2212 C C . LEU A 1 268 ? 19.293 -1.015 13.012 1.00 90.00 268 LEU A C 1
ATOM 2214 O O . LEU A 1 268 ? 18.071 -1.116 13.105 1.00 90.00 268 LEU A O 1
ATOM 2218 N N . VAL A 1 269 ? 20.106 -2.076 12.987 1.00 92.50 269 VAL A N 1
ATOM 2219 C CA . VAL A 1 269 ? 19.618 -3.462 13.075 1.00 92.50 269 VAL A CA 1
ATOM 2220 C C . VAL A 1 269 ? 18.862 -3.681 14.384 1.00 92.50 269 VAL A C 1
ATOM 2222 O O . VAL A 1 269 ? 17.707 -4.096 14.337 1.00 92.50 269 VAL A O 1
ATOM 2225 N N . LEU A 1 270 ? 19.438 -3.285 15.524 1.00 92.31 270 LEU A N 1
ATOM 2226 C CA . LEU A 1 270 ? 18.787 -3.403 16.833 1.00 92.31 270 LEU A CA 1
ATOM 2227 C C . LEU A 1 270 ? 17.439 -2.663 16.879 1.00 92.31 270 LEU A C 1
ATOM 2229 O O . LEU A 1 270 ? 16.452 -3.165 17.420 1.00 92.31 270 LEU A O 1
ATOM 2233 N N . ASN A 1 271 ? 17.378 -1.457 16.305 1.00 91.38 271 ASN A N 1
ATOM 2234 C CA . ASN A 1 271 ? 16.129 -0.705 16.225 1.00 91.38 271 ASN A CA 1
ATOM 2235 C C . ASN A 1 271 ? 15.097 -1.423 15.346 1.00 91.38 271 ASN A C 1
ATOM 2237 O O . ASN A 1 271 ? 13.944 -1.544 15.752 1.00 91.38 271 ASN A O 1
ATOM 2241 N N . LEU A 1 272 ? 15.491 -1.906 14.167 1.00 94.94 272 LEU A N 1
ATOM 2242 C CA . LEU A 1 272 ? 14.596 -2.625 13.259 1.00 94.94 272 LEU A CA 1
ATOM 2243 C C . LEU A 1 272 ? 14.058 -3.910 13.893 1.00 94.94 272 LEU A C 1
ATOM 2245 O O . LEU A 1 272 ? 12.849 -4.125 13.854 1.00 94.94 272 LEU A O 1
ATOM 2249 N N . GLU A 1 273 ? 14.913 -4.714 14.525 1.00 95.12 273 GLU A N 1
ATOM 2250 C CA . GLU A 1 273 ? 14.518 -5.932 15.245 1.00 95.12 273 GLU A CA 1
ATOM 2251 C C . GLU A 1 273 ? 13.466 -5.624 16.312 1.00 95.12 273 GLU A C 1
ATOM 2253 O O . GLU A 1 273 ? 12.401 -6.242 16.324 1.00 95.12 273 GLU A O 1
ATOM 2258 N N . LYS A 1 274 ? 13.684 -4.578 17.118 1.00 94.88 274 LYS A N 1
ATOM 2259 C CA . LYS A 1 274 ? 12.713 -4.124 18.123 1.00 94.88 274 LYS A CA 1
ATOM 2260 C C . LYS A 1 274 ? 11.341 -3.799 17.520 1.00 94.88 274 LYS A C 1
ATOM 2262 O O . LYS A 1 274 ? 10.314 -4.139 18.107 1.00 94.88 274 LYS A O 1
ATOM 2267 N N . PHE A 1 275 ? 11.285 -3.116 16.375 1.00 95.94 275 PHE A N 1
ATOM 2268 C CA . PHE A 1 275 ? 10.003 -2.832 15.717 1.00 95.94 275 PHE A CA 1
ATOM 2269 C C . PHE A 1 275 ? 9.391 -4.091 15.092 1.00 95.94 275 PHE A C 1
ATOM 2271 O O . PHE A 1 275 ? 8.173 -4.272 15.140 1.00 95.94 275 PHE A O 1
ATOM 2278 N N . ILE A 1 276 ? 10.203 -5.000 14.562 1.00 95.44 276 ILE A N 1
ATOM 2279 C CA . ILE A 1 276 ? 9.721 -6.263 13.993 1.00 95.44 276 ILE A CA 1
ATOM 2280 C C . ILE A 1 276 ? 9.097 -7.154 15.067 1.00 95.44 276 ILE A C 1
ATOM 2282 O O . ILE A 1 276 ? 7.998 -7.668 14.863 1.00 95.44 276 ILE A O 1
ATOM 2286 N N . GLU A 1 277 ? 9.711 -7.247 16.247 1.00 94.75 277 GLU A N 1
ATOM 2287 C CA . GLU A 1 277 ? 9.138 -7.932 17.414 1.00 94.75 277 GLU A CA 1
ATOM 2288 C C . GLU A 1 277 ? 7.772 -7.353 17.820 1.00 94.75 277 GLU A C 1
ATOM 2290 O O . GLU A 1 277 ? 6.886 -8.073 18.285 1.00 94.75 277 GLU A O 1
ATOM 2295 N N . MET A 1 278 ? 7.556 -6.052 17.602 1.00 94.94 278 MET A N 1
ATOM 2296 C CA . MET A 1 278 ? 6.270 -5.395 17.853 1.00 94.94 278 MET A CA 1
ATOM 2297 C C . MET A 1 278 ? 5.215 -5.666 16.771 1.00 94.94 278 MET A C 1
ATOM 2299 O O . MET A 1 278 ? 4.037 -5.366 16.995 1.00 94.94 278 MET A O 1
ATOM 2303 N N . GLY A 1 279 ? 5.595 -6.254 15.636 1.00 95.31 279 GLY A N 1
ATOM 2304 C CA . GLY A 1 279 ? 4.712 -6.610 14.523 1.00 95.31 279 GLY A CA 1
ATOM 2305 C C . GLY A 1 279 ? 4.885 -5.760 13.263 1.00 95.31 279 GLY A C 1
ATOM 2306 O O . GLY A 1 279 ? 4.087 -5.904 12.338 1.00 95.31 279 GLY A O 1
ATOM 2307 N N . PHE A 1 280 ? 5.889 -4.879 13.207 1.00 96.69 280 PHE A N 1
ATOM 2308 C CA . PHE A 1 280 ? 6.265 -4.202 11.963 1.00 96.69 280 PHE A CA 1
ATOM 2309 C C . PHE A 1 280 ? 7.016 -5.154 11.020 1.00 96.69 280 PHE A C 1
ATOM 2311 O O . PHE A 1 280 ? 7.489 -6.216 11.420 1.00 96.69 280 PHE A O 1
ATOM 2318 N N . ARG A 1 281 ? 7.112 -4.797 9.738 1.00 95.56 281 ARG A N 1
ATOM 2319 C CA . ARG A 1 281 ? 7.688 -5.646 8.691 1.00 95.56 281 ARG A CA 1
ATOM 2320 C C . ARG A 1 281 ? 8.524 -4.836 7.712 1.00 95.56 281 ARG A C 1
ATOM 2322 O O . ARG A 1 281 ? 8.024 -3.908 7.080 1.00 95.56 281 ARG A O 1
ATOM 2329 N N . LEU A 1 282 ? 9.764 -5.264 7.500 1.00 96.19 282 LEU A N 1
ATOM 2330 C CA . LEU A 1 282 ? 10.594 -4.783 6.401 1.00 96.19 282 LEU A CA 1
ATOM 2331 C C . LEU A 1 282 ? 10.166 -5.486 5.100 1.00 96.19 282 LEU A C 1
ATOM 2333 O O . LEU A 1 282 ? 10.610 -6.590 4.805 1.00 96.19 282 LEU A O 1
ATOM 2337 N N . THR A 1 283 ? 9.244 -4.883 4.353 1.00 94.94 283 THR A N 1
ATOM 2338 C CA . THR A 1 283 ? 8.704 -5.467 3.111 1.00 94.94 283 THR A CA 1
ATOM 2339 C C . THR A 1 283 ? 9.583 -5.152 1.899 1.00 94.94 283 THR A C 1
ATOM 2341 O O . THR A 1 283 ? 10.360 -4.198 1.932 1.00 94.94 283 THR A O 1
ATOM 2344 N N . ASP A 1 284 ? 9.413 -5.895 0.796 1.00 95.25 284 ASP A N 1
ATOM 2345 C CA . ASP A 1 284 ? 10.064 -5.593 -0.494 1.00 95.25 284 ASP A CA 1
ATOM 2346 C C . ASP A 1 284 ? 9.831 -4.135 -0.922 1.00 95.25 284 ASP A C 1
ATOM 2348 O O . ASP A 1 284 ? 10.738 -3.468 -1.411 1.00 95.25 284 ASP A O 1
ATOM 2352 N N . ARG A 1 285 ? 8.617 -3.619 -0.685 1.00 92.06 285 ARG A N 1
ATOM 2353 C CA . ARG A 1 285 ? 8.241 -2.234 -0.980 1.00 92.06 285 ARG A CA 1
ATOM 2354 C C . ARG A 1 285 ? 9.058 -1.228 -0.199 1.00 92.06 285 ARG A C 1
ATOM 2356 O O . ARG A 1 285 ? 9.648 -0.361 -0.824 1.00 92.06 285 ARG A O 1
ATOM 2363 N N . ILE A 1 286 ? 9.158 -1.401 1.113 1.00 92.88 286 ILE A N 1
ATOM 2364 C CA . ILE A 1 286 ? 9.934 -0.486 1.952 1.00 92.88 286 ILE A CA 1
ATOM 2365 C C . ILE A 1 286 ? 11.418 -0.537 1.588 1.00 92.88 286 ILE A C 1
ATOM 2367 O O . ILE A 1 286 ? 12.062 0.501 1.544 1.00 92.88 286 ILE A O 1
ATOM 2371 N N . ILE A 1 287 ? 11.962 -1.721 1.289 1.00 95.12 287 ILE A N 1
ATOM 2372 C CA . ILE A 1 287 ? 13.362 -1.851 0.862 1.00 95.12 287 ILE A CA 1
ATOM 2373 C C . ILE A 1 287 ? 13.611 -1.059 -0.423 1.00 95.12 287 ILE A C 1
ATOM 2375 O O . ILE A 1 287 ? 14.567 -0.291 -0.487 1.00 95.12 287 ILE A O 1
ATOM 2379 N N . VAL A 1 288 ? 12.750 -1.220 -1.431 1.00 93.56 288 VAL A N 1
ATOM 2380 C CA . VAL A 1 288 ? 12.870 -0.466 -2.686 1.00 93.56 288 VAL A CA 1
ATOM 2381 C C . VAL A 1 288 ? 12.667 1.032 -2.452 1.00 93.56 288 VAL A C 1
ATOM 2383 O O . VAL A 1 288 ? 13.423 1.812 -3.014 1.00 93.56 288 VAL A O 1
ATOM 2386 N N . ASP A 1 289 ? 11.722 1.438 -1.600 1.00 90.44 289 ASP A N 1
ATOM 2387 C CA . ASP A 1 289 ? 11.490 2.852 -1.265 1.00 90.44 289 ASP A CA 1
ATOM 2388 C C . ASP A 1 289 ? 12.727 3.479 -0.597 1.00 90.44 289 ASP A C 1
ATOM 2390 O O . ASP A 1 289 ? 13.124 4.585 -0.948 1.00 90.44 289 ASP A O 1
ATOM 2394 N N . VAL A 1 290 ? 13.391 2.755 0.313 1.00 91.38 290 VAL A N 1
ATOM 2395 C CA . VAL A 1 290 ? 14.638 3.206 0.953 1.00 91.38 290 VAL A CA 1
ATOM 2396 C C . VAL A 1 290 ? 15.788 3.278 -0.054 1.00 91.38 290 VAL A C 1
ATOM 2398 O O . VAL A 1 290 ? 16.526 4.259 -0.058 1.00 91.38 290 VAL A O 1
ATOM 2401 N N . LEU A 1 291 ? 15.951 2.271 -0.920 1.00 92.06 291 LEU A N 1
ATOM 2402 C CA . LEU A 1 291 ? 16.971 2.304 -1.978 1.00 92.06 291 LEU A CA 1
ATOM 2403 C C . LEU A 1 291 ? 16.740 3.467 -2.949 1.00 92.06 291 LEU A C 1
ATOM 2405 O O . LEU A 1 291 ? 17.699 4.095 -3.380 1.00 92.06 291 LEU A O 1
ATOM 2409 N N . GLN A 1 292 ? 15.477 3.762 -3.259 1.00 88.88 292 GLN A N 1
ATOM 2410 C CA . GLN A 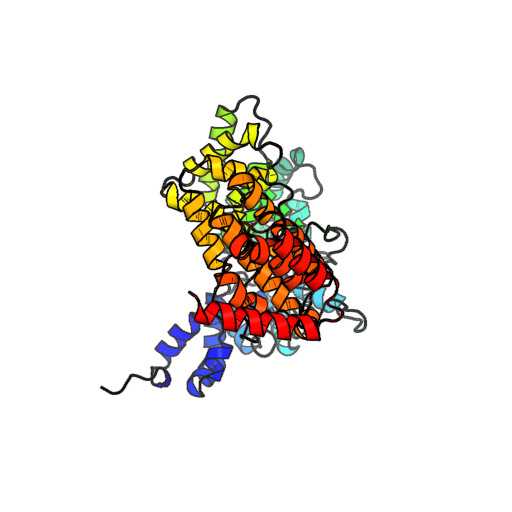1 292 ? 15.087 4.891 -4.093 1.00 88.88 292 GLN A CA 1
ATOM 2411 C C . GLN A 1 292 ? 15.339 6.234 -3.409 1.00 88.88 292 GLN A C 1
ATOM 2413 O O . GLN A 1 292 ? 15.796 7.174 -4.048 1.00 88.88 292 GLN A O 1
ATOM 2418 N N . PHE A 1 293 ? 15.084 6.333 -2.105 1.00 87.12 293 PHE A N 1
ATOM 2419 C CA . PHE A 1 293 ? 15.382 7.545 -1.350 1.00 87.12 293 PHE A CA 1
ATOM 2420 C C . PHE A 1 293 ? 16.880 7.890 -1.383 1.00 87.12 293 PHE A C 1
ATOM 2422 O O . PHE A 1 293 ? 17.233 9.051 -1.559 1.00 87.12 293 PHE A O 1
ATOM 2429 N N . TYR A 1 294 ? 17.748 6.879 -1.274 1.00 87.00 294 TYR A N 1
ATOM 2430 C CA . TYR A 1 294 ? 19.208 7.021 -1.330 1.00 87.00 294 TYR A CA 1
ATOM 2431 C C . TYR A 1 294 ? 19.789 6.830 -2.738 1.00 87.00 294 TYR A C 1
ATOM 2433 O O . TYR A 1 294 ? 20.969 6.511 -2.863 1.00 87.00 294 TYR A O 1
ATOM 2441 N N . GLU A 1 295 ? 18.993 6.992 -3.803 1.00 86.88 295 GLU A N 1
ATOM 2442 C CA . GLU A 1 295 ? 19.393 6.645 -5.177 1.00 86.88 295 GLU A CA 1
ATOM 2443 C C . GLU A 1 295 ? 20.733 7.286 -5.589 1.00 86.88 295 GLU A C 1
ATOM 2445 O O . GLU A 1 295 ? 21.595 6.617 -6.158 1.00 86.88 295 GLU A O 1
ATOM 2450 N N . TYR A 1 296 ? 20.954 8.550 -5.214 1.00 85.06 296 TYR A N 1
ATOM 2451 C CA . TYR A 1 296 ? 22.184 9.296 -5.505 1.00 85.06 296 TYR A CA 1
ATOM 2452 C C . TYR A 1 296 ? 23.399 8.832 -4.689 1.00 85.06 296 TYR A C 1
ATOM 2454 O O . TYR A 1 296 ? 24.533 9.004 -5.136 1.00 85.06 296 TYR A O 1
ATOM 2462 N N . GLU A 1 297 ? 23.180 8.245 -3.513 1.00 87.25 297 GLU A N 1
ATOM 2463 C CA . GLU A 1 297 ? 24.235 7.771 -2.614 1.00 87.25 297 GLU A CA 1
ATOM 2464 C C . GLU A 1 297 ? 24.375 6.240 -2.617 1.00 87.25 297 GLU A C 1
ATOM 2466 O O . GLU A 1 297 ? 25.137 5.693 -1.820 1.00 87.25 297 GLU A O 1
ATOM 2471 N N . LEU A 1 298 ? 23.692 5.512 -3.514 1.00 89.44 298 LEU A N 1
ATOM 2472 C CA . LEU A 1 298 ? 23.747 4.042 -3.559 1.00 89.44 298 LEU A CA 1
ATOM 2473 C C . LEU A 1 298 ? 25.163 3.495 -3.763 1.00 89.44 298 LEU A C 1
ATOM 2475 O O . LEU A 1 298 ? 25.473 2.417 -3.257 1.00 89.44 298 LEU A O 1
ATOM 2479 N N . ALA A 1 299 ? 26.037 4.228 -4.455 1.00 87.44 299 ALA A N 1
ATOM 2480 C CA . ALA A 1 299 ? 27.438 3.841 -4.609 1.00 87.44 299 ALA A CA 1
ATOM 2481 C C . ALA A 1 299 ? 28.191 3.793 -3.264 1.00 87.44 299 ALA A C 1
ATOM 2483 O O . ALA A 1 299 ? 29.076 2.959 -3.084 1.00 87.44 299 ALA A O 1
ATOM 2484 N N . GLU A 1 300 ? 27.824 4.656 -2.314 1.00 86.12 300 GLU A N 1
ATOM 2485 C CA . GLU A 1 300 ? 28.470 4.769 -1.002 1.00 86.12 300 GLU A CA 1
ATOM 2486 C C . GLU A 1 300 ? 27.727 3.963 0.075 1.00 86.12 300 GLU A C 1
ATOM 2488 O O . GLU A 1 300 ? 28.341 3.265 0.883 1.00 86.12 300 GLU A O 1
ATOM 2493 N N . LEU A 1 301 ? 26.392 4.032 0.082 1.00 88.44 301 LEU A N 1
ATOM 2494 C CA . LEU A 1 301 ? 25.530 3.466 1.124 1.00 88.44 301 LEU A CA 1
ATOM 2495 C C . LEU A 1 301 ? 24.899 2.123 0.744 1.00 88.44 301 LEU A C 1
ATOM 2497 O O . LEU A 1 301 ? 24.399 1.414 1.619 1.00 88.44 301 LEU A O 1
ATOM 2501 N N . GLY A 1 302 ? 24.922 1.738 -0.532 1.00 91.38 302 GLY A N 1
ATOM 2502 C CA . GLY A 1 302 ? 24.194 0.574 -1.034 1.00 91.38 302 GLY A CA 1
ATOM 2503 C C . GLY A 1 302 ? 24.590 -0.733 -0.348 1.00 91.38 302 GLY A C 1
ATOM 2504 O O . GLY A 1 302 ? 23.715 -1.473 0.099 1.00 91.38 302 GLY A O 1
ATOM 2505 N N . GLU A 1 303 ? 25.888 -1.016 -0.187 1.00 92.06 303 GLU A N 1
ATOM 2506 C CA . GLU A 1 303 ? 26.342 -2.229 0.521 1.00 92.06 303 GLU A CA 1
ATOM 2507 C C . GLU A 1 303 ? 25.945 -2.234 1.997 1.00 92.06 303 GLU A C 1
ATOM 2509 O O . GLU A 1 303 ? 25.560 -3.271 2.542 1.00 92.06 303 GLU A O 1
ATOM 2514 N N . PHE A 1 304 ? 26.010 -1.071 2.648 1.00 91.31 304 PHE A N 1
ATOM 2515 C CA . PHE A 1 304 ? 25.585 -0.923 4.033 1.00 91.31 304 PHE A CA 1
ATOM 2516 C C . PHE A 1 304 ? 24.093 -1.249 4.177 1.00 91.31 304 PHE A C 1
ATOM 2518 O O . PHE A 1 304 ? 23.728 -2.103 4.989 1.00 91.31 304 PHE A O 1
ATOM 2525 N N . LEU A 1 305 ? 23.245 -0.628 3.351 1.00 92.94 305 LEU A N 1
ATOM 2526 C CA . LEU A 1 305 ? 21.800 -0.864 3.335 1.00 92.94 305 LEU A CA 1
ATOM 2527 C C . LEU A 1 305 ? 21.487 -2.330 3.017 1.00 92.94 305 LEU A C 1
ATOM 2529 O O . LEU A 1 305 ? 20.704 -2.963 3.724 1.00 92.94 305 LEU A O 1
ATOM 2533 N N . TRP A 1 306 ? 22.160 -2.904 2.017 1.00 94.75 306 TRP A N 1
ATOM 2534 C CA . TRP A 1 306 ? 22.007 -4.310 1.644 1.00 94.75 306 TRP A CA 1
ATOM 2535 C C . TRP A 1 306 ? 22.287 -5.251 2.811 1.00 94.75 306 TRP A C 1
ATOM 2537 O O . TRP A 1 306 ? 21.500 -6.162 3.086 1.00 94.75 306 TRP A O 1
ATOM 2547 N N . ARG A 1 307 ? 23.382 -5.001 3.538 1.00 93.56 307 ARG A N 1
ATOM 2548 C CA . ARG A 1 307 ? 23.760 -5.784 4.715 1.00 93.56 307 ARG A CA 1
ATOM 2549 C C . ARG A 1 307 ? 22.686 -5.712 5.799 1.00 93.56 307 ARG A C 1
ATOM 2551 O O . ARG A 1 307 ? 22.374 -6.743 6.388 1.00 93.56 307 ARG A O 1
ATOM 2558 N N . VAL A 1 308 ? 22.100 -4.532 6.030 1.00 93.88 308 VAL A N 1
ATOM 2559 C CA . VAL A 1 308 ? 21.008 -4.348 7.005 1.00 93.88 308 VAL A CA 1
ATOM 2560 C C . VAL A 1 308 ? 19.766 -5.121 6.565 1.00 93.88 308 VAL A C 1
ATOM 2562 O O . VAL A 1 308 ? 19.159 -5.837 7.357 1.00 93.88 308 VAL A O 1
ATOM 2565 N N . PHE A 1 309 ? 19.386 -5.039 5.290 1.00 95.75 309 PHE A N 1
ATOM 2566 C CA . PHE A 1 309 ? 18.210 -5.756 4.799 1.00 95.75 309 PHE A CA 1
ATOM 2567 C C . PHE A 1 309 ? 18.366 -7.275 4.937 1.00 95.75 309 PHE A C 1
ATOM 2569 O O . PHE A 1 309 ? 17.427 -7.952 5.362 1.00 95.75 309 PHE A O 1
ATOM 2576 N N . ARG A 1 310 ? 19.554 -7.815 4.634 1.00 94.50 310 ARG A N 1
ATOM 2577 C CA . ARG A 1 310 ? 19.841 -9.252 4.761 1.00 94.50 310 ARG A CA 1
ATOM 2578 C C . ARG A 1 310 ? 19.943 -9.716 6.213 1.00 94.50 310 ARG A C 1
ATOM 2580 O O . ARG A 1 310 ? 19.504 -10.827 6.496 1.00 94.50 310 ARG A O 1
ATOM 2587 N N . SER A 1 311 ? 20.448 -8.889 7.132 1.00 93.75 311 SER A N 1
ATOM 2588 C CA . SER A 1 311 ? 20.473 -9.246 8.559 1.00 93.75 311 SER A CA 1
ATOM 2589 C C . SER A 1 311 ? 19.076 -9.305 9.173 1.00 93.75 311 SER A C 1
ATOM 2591 O O . SER A 1 311 ? 18.858 -10.051 10.117 1.00 93.75 311 SER A O 1
ATOM 2593 N N . ILE A 1 312 ? 18.123 -8.554 8.619 1.00 95.38 312 ILE A N 1
ATOM 2594 C CA . ILE A 1 312 ? 16.727 -8.574 9.056 1.00 95.38 312 ILE A CA 1
ATOM 2595 C C . ILE A 1 312 ? 15.922 -9.694 8.378 1.00 95.38 312 ILE A C 1
ATOM 2597 O O . ILE A 1 312 ? 15.077 -10.325 9.011 1.00 95.38 312 ILE A O 1
ATOM 2601 N N . ARG A 1 313 ? 16.170 -9.981 7.093 1.00 93.88 313 ARG A N 1
ATOM 2602 C CA . ARG A 1 313 ? 15.441 -11.005 6.313 1.00 93.88 313 ARG A CA 1
ATOM 2603 C C . ARG A 1 313 ? 16.249 -12.286 6.117 1.00 93.88 313 ARG A C 1
ATOM 2605 O O . ARG A 1 313 ? 16.428 -12.764 4.998 1.00 93.88 313 ARG A O 1
ATOM 2612 N N . THR A 1 314 ? 16.704 -12.861 7.226 1.00 88.38 314 THR A N 1
ATOM 2613 C CA . THR A 1 314 ? 17.574 -14.053 7.256 1.00 88.38 314 THR A CA 1
ATOM 2614 C C . THR A 1 314 ? 16.891 -15.344 6.798 1.00 88.38 314 THR A C 1
ATOM 2616 O O . THR A 1 314 ? 17.564 -16.249 6.316 1.00 88.38 314 THR A O 1
ATOM 2619 N N . GLY A 1 315 ? 15.563 -15.441 6.914 1.00 86.31 315 GLY A N 1
ATOM 2620 C CA . GLY A 1 315 ? 14.798 -16.650 6.574 1.00 86.31 315 GLY A CA 1
ATOM 2621 C C . GLY A 1 315 ? 14.531 -16.869 5.080 1.00 86.31 315 GLY A C 1
ATOM 2622 O O . GLY A 1 315 ? 13.932 -17.878 4.712 1.00 86.31 315 GLY A O 1
ATOM 2623 N N . GLU A 1 316 ? 14.937 -15.941 4.212 1.00 91.94 316 GLU A N 1
ATOM 2624 C CA . GLU A 1 316 ? 14.649 -15.988 2.777 1.00 91.94 316 GLU A CA 1
ATOM 2625 C C . GLU A 1 316 ? 15.891 -16.311 1.947 1.00 91.94 316 GLU A C 1
ATOM 2627 O O . GLU A 1 316 ? 16.966 -15.729 2.142 1.00 91.94 316 GLU A O 1
ATOM 2632 N N . SER A 1 317 ? 15.713 -17.194 0.957 1.00 92.88 317 SER A N 1
ATOM 2633 C CA . SER A 1 317 ? 16.753 -17.466 -0.037 1.00 92.88 317 SER A CA 1
ATOM 2634 C C . SER A 1 317 ? 17.122 -16.191 -0.798 1.00 92.88 317 SER A C 1
ATOM 2636 O O . SER A 1 317 ? 16.252 -15.356 -1.063 1.00 92.88 317 SER A O 1
ATOM 2638 N N . ASP A 1 318 ? 18.391 -16.059 -1.197 1.00 91.25 318 ASP A N 1
ATOM 2639 C CA . ASP A 1 318 ? 18.846 -14.915 -2.000 1.00 91.25 318 ASP A CA 1
ATOM 2640 C C . ASP A 1 318 ? 18.010 -14.764 -3.276 1.00 91.25 318 ASP A C 1
ATOM 2642 O O . ASP A 1 318 ? 17.629 -13.657 -3.647 1.00 91.25 318 ASP A O 1
ATOM 2646 N N . PHE A 1 319 ? 17.644 -15.879 -3.915 1.00 93.06 319 PHE A N 1
ATOM 2647 C CA . PHE A 1 319 ? 16.801 -15.861 -5.105 1.00 93.06 319 PHE A CA 1
ATOM 2648 C C . PHE A 1 319 ? 15.429 -15.235 -4.823 1.00 93.06 319 PHE A C 1
ATOM 2650 O O . PHE A 1 319 ? 15.022 -14.317 -5.530 1.00 93.06 319 PHE A O 1
ATOM 2657 N N . THR A 1 320 ? 14.720 -15.704 -3.789 1.00 94.50 320 THR A N 1
ATOM 2658 C CA . THR A 1 320 ? 13.385 -15.197 -3.425 1.00 94.50 320 THR A CA 1
ATOM 2659 C C . THR A 1 320 ? 13.439 -13.727 -3.030 1.00 94.50 320 THR A C 1
ATOM 2661 O O . THR A 1 320 ? 12.621 -12.940 -3.505 1.00 94.50 320 THR A O 1
ATOM 2664 N N . PHE A 1 321 ? 14.418 -13.366 -2.201 1.00 95.75 321 PHE A N 1
ATOM 2665 C CA . PHE A 1 321 ? 14.601 -12.009 -1.709 1.00 95.75 321 PHE A CA 1
ATOM 2666 C C . PHE A 1 321 ? 14.848 -11.034 -2.865 1.00 95.75 321 PHE A C 1
ATOM 2668 O O . PHE A 1 321 ? 14.096 -10.080 -3.050 1.00 95.75 321 PHE A O 1
ATOM 2675 N N . ILE A 1 322 ? 15.853 -11.311 -3.702 1.00 96.06 322 ILE A N 1
ATOM 2676 C CA . ILE A 1 322 ? 16.226 -10.423 -4.807 1.00 96.06 322 ILE A CA 1
ATOM 2677 C C . ILE A 1 322 ? 15.106 -10.364 -5.854 1.00 96.06 322 ILE A C 1
ATOM 2679 O O . ILE A 1 322 ? 14.784 -9.279 -6.335 1.00 96.06 322 ILE A O 1
ATOM 2683 N N . PHE A 1 323 ? 14.454 -11.489 -6.169 1.00 95.62 323 PHE A N 1
ATOM 2684 C CA . PHE A 1 323 ? 13.322 -11.502 -7.099 1.00 95.62 323 PHE A CA 1
ATOM 2685 C C . PHE A 1 323 ? 12.158 -10.624 -6.622 1.00 95.62 323 PHE A C 1
ATOM 2687 O O . PHE A 1 323 ? 11.575 -9.896 -7.427 1.00 95.62 323 PHE A O 1
ATOM 2694 N N . GLY A 1 324 ? 11.841 -10.653 -5.322 1.00 95.25 324 GLY A N 1
ATOM 2695 C CA . GLY A 1 324 ? 10.837 -9.774 -4.715 1.00 95.25 324 GLY A CA 1
ATOM 2696 C C . GLY A 1 324 ? 11.171 -8.294 -4.912 1.00 95.25 324 GLY A C 1
ATOM 2697 O O . GLY A 1 324 ? 10.321 -7.522 -5.363 1.00 95.25 324 GLY A O 1
ATOM 2698 N N . LEU A 1 325 ? 12.435 -7.914 -4.690 1.00 96.38 325 LEU A N 1
ATOM 2699 C CA . LEU A 1 325 ? 12.904 -6.543 -4.916 1.00 96.38 325 LEU A CA 1
ATOM 2700 C C . LEU A 1 325 ? 12.819 -6.132 -6.386 1.00 96.38 325 LEU A C 1
ATOM 2702 O O . LEU A 1 325 ? 12.315 -5.052 -6.676 1.00 96.38 325 LEU A O 1
ATOM 2706 N N . PHE A 1 326 ? 13.233 -6.996 -7.319 1.00 94.75 326 PHE A N 1
ATOM 2707 C CA . PHE A 1 326 ? 13.071 -6.738 -8.752 1.00 94.75 326 PHE A CA 1
ATOM 2708 C C . PHE A 1 326 ? 11.597 -6.543 -9.118 1.00 94.75 326 PHE A C 1
ATOM 2710 O O . PHE A 1 326 ? 11.259 -5.586 -9.805 1.00 94.75 326 PHE A O 1
ATOM 2717 N N . LYS A 1 327 ? 10.697 -7.403 -8.629 1.00 92.00 327 LYS A N 1
ATOM 2718 C CA . LYS A 1 327 ? 9.263 -7.293 -8.921 1.00 92.00 327 LYS A CA 1
ATOM 2719 C C . LYS A 1 327 ? 8.689 -5.952 -8.470 1.00 92.00 327 LYS A C 1
ATOM 2721 O O . LYS A 1 327 ? 7.846 -5.387 -9.159 1.00 92.00 327 LYS A O 1
ATOM 2726 N N . VAL A 1 328 ? 9.129 -5.455 -7.317 1.00 91.75 328 VAL A N 1
ATOM 2727 C CA . VAL A 1 328 ? 8.662 -4.173 -6.796 1.00 91.75 328 VAL A CA 1
ATOM 2728 C C . VAL A 1 328 ? 9.340 -2.992 -7.482 1.00 91.75 328 VAL A C 1
ATOM 2730 O O . VAL A 1 328 ? 8.652 -2.025 -7.787 1.00 91.75 328 VAL A O 1
ATOM 2733 N N . ALA A 1 329 ? 10.646 -3.054 -7.747 1.00 91.50 329 ALA A N 1
ATOM 2734 C CA . ALA A 1 329 ? 11.375 -1.999 -8.447 1.00 91.50 329 ALA A CA 1
ATOM 2735 C C . ALA A 1 329 ? 10.860 -1.819 -9.881 1.00 91.50 329 ALA A C 1
ATOM 2737 O O . ALA A 1 329 ? 10.688 -0.694 -10.327 1.00 91.50 329 ALA A O 1
ATOM 2738 N N . PHE A 1 330 ? 10.518 -2.903 -10.575 1.00 89.12 330 PHE A N 1
ATOM 2739 C CA . PHE A 1 330 ? 9.983 -2.862 -11.937 1.00 89.12 330 PHE A CA 1
ATOM 2740 C C . PHE A 1 330 ? 8.454 -2.673 -11.989 1.00 89.12 330 PHE A C 1
ATOM 2742 O O . PHE A 1 330 ? 7.847 -2.881 -13.039 1.00 89.12 330 PHE A O 1
ATOM 2749 N N . ASP A 1 331 ? 7.807 -2.272 -10.886 1.00 83.81 331 ASP A N 1
ATOM 2750 C CA . ASP A 1 331 ? 6.392 -1.895 -10.920 1.00 83.81 331 ASP A CA 1
ATOM 2751 C C . ASP A 1 331 ? 6.223 -0.617 -11.772 1.00 83.81 331 ASP A C 1
ATOM 2753 O O . ASP A 1 331 ? 6.771 0.427 -11.411 1.00 83.81 331 ASP A O 1
ATOM 2757 N N . PRO A 1 332 ? 5.428 -0.646 -12.860 1.00 73.50 332 PRO A N 1
ATOM 2758 C CA . PRO A 1 332 ? 5.206 0.505 -13.740 1.00 73.50 332 PRO A CA 1
ATOM 2759 C C . PRO A 1 332 ? 4.666 1.745 -13.028 1.00 73.50 332 PRO A C 1
ATOM 2761 O O . PRO A 1 332 ? 4.787 2.850 -13.537 1.00 73.50 332 PRO A O 1
ATOM 2764 N N . ASN A 1 333 ? 4.019 1.582 -11.873 1.00 72.50 333 ASN A N 1
ATOM 2765 C CA . ASN A 1 333 ? 3.474 2.708 -11.115 1.00 72.50 333 ASN A CA 1
ATOM 2766 C C . ASN A 1 333 ? 4.532 3.501 -10.361 1.00 72.50 333 ASN A C 1
ATOM 2768 O O . ASN A 1 333 ? 4.208 4.561 -9.824 1.00 72.50 333 ASN A O 1
ATOM 2772 N N . ARG A 1 334 ? 5.753 2.972 -10.267 1.00 77.38 334 ARG A N 1
ATOM 2773 C CA . ARG A 1 334 ? 6.869 3.686 -9.672 1.00 77.38 334 ARG A CA 1
ATOM 2774 C C . ARG A 1 334 ? 7.449 4.650 -10.685 1.00 77.38 334 ARG A C 1
ATOM 2776 O O . ARG A 1 334 ? 7.778 4.281 -11.815 1.00 77.38 334 ARG A O 1
ATOM 2783 N N . CYS A 1 335 ? 7.625 5.880 -10.239 1.00 72.62 335 CYS A N 1
ATOM 2784 C CA . CYS A 1 335 ? 8.383 6.860 -10.984 1.00 72.62 335 CYS A CA 1
ATOM 2785 C C . CYS A 1 335 ? 9.802 6.847 -10.447 1.00 72.62 335 CYS A C 1
ATOM 2787 O O . CYS A 1 335 ? 10.058 7.344 -9.354 1.00 72.62 335 CYS A O 1
ATOM 2789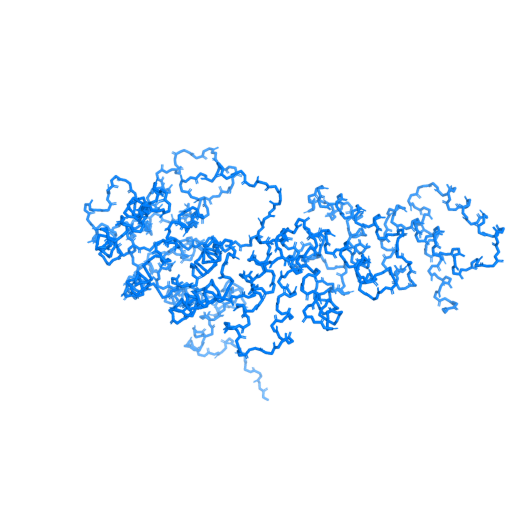 N N . HIS A 1 336 ? 10.689 6.223 -11.210 1.00 79.88 336 HIS A N 1
ATOM 2790 C CA . HIS A 1 336 ? 12.123 6.320 -10.987 1.00 79.88 336 HIS A CA 1
ATOM 2791 C C . HIS A 1 336 ? 12.644 7.506 -11.783 1.00 79.88 336 HIS A C 1
ATOM 2793 O O . HIS A 1 336 ? 12.212 7.723 -12.919 1.00 79.88 336 HIS A O 1
ATOM 2799 N N . GLU A 1 337 ? 13.538 8.277 -11.179 1.00 78.62 337 GLU A N 1
ATOM 2800 C CA . GLU A 1 337 ? 14.206 9.382 -11.866 1.00 78.62 337 GLU A CA 1
ATOM 2801 C C . GLU A 1 337 ? 15.465 8.897 -12.590 1.00 78.62 337 GLU A C 1
ATOM 2803 O O . GLU A 1 337 ? 15.826 9.466 -13.623 1.00 78.62 337 GLU A O 1
ATOM 2808 N N . LYS A 1 338 ? 16.112 7.839 -12.075 1.00 83.31 338 LYS A N 1
ATOM 2809 C CA . LYS A 1 338 ? 17.334 7.250 -12.631 1.00 83.31 338 LYS A CA 1
ATOM 2810 C C . LYS A 1 338 ? 17.286 5.717 -12.688 1.00 83.31 338 LYS A C 1
ATOM 2812 O O . LYS A 1 338 ? 16.304 5.081 -12.309 1.00 83.31 338 LYS A O 1
ATOM 2817 N N . ASP A 1 339 ? 18.326 5.127 -13.283 1.00 88.88 339 ASP A N 1
ATOM 2818 C CA . ASP A 1 339 ? 18.498 3.678 -13.413 1.00 88.88 339 ASP A CA 1
ATOM 2819 C C . ASP A 1 339 ? 19.434 3.080 -12.344 1.00 88.88 339 ASP A C 1
ATOM 2821 O O . ASP A 1 339 ? 19.668 1.868 -12.347 1.00 88.88 339 ASP A O 1
ATOM 2825 N N . ASP A 1 340 ? 19.931 3.892 -11.403 1.00 91.31 340 ASP A N 1
ATOM 2826 C CA . ASP A 1 340 ? 20.899 3.500 -10.371 1.00 91.31 340 ASP A CA 1
ATOM 2827 C C . ASP A 1 340 ? 20.384 2.347 -9.496 1.00 91.31 340 ASP A C 1
ATOM 2829 O O . ASP A 1 340 ? 21.119 1.391 -9.238 1.00 91.31 340 ASP A O 1
ATOM 2833 N N . ILE A 1 341 ? 19.102 2.358 -9.108 1.00 92.75 341 ILE A N 1
ATOM 2834 C CA . ILE A 1 341 ? 18.492 1.256 -8.339 1.00 92.75 341 ILE A CA 1
ATOM 2835 C C . ILE A 1 341 ? 18.529 -0.049 -9.136 1.00 92.75 341 ILE A C 1
ATOM 2837 O O . ILE A 1 341 ? 18.814 -1.114 -8.585 1.00 92.75 341 ILE A O 1
ATOM 2841 N N . PHE A 1 342 ? 18.240 0.004 -10.438 1.00 93.56 342 PHE A N 1
ATOM 2842 C CA . PHE A 1 342 ? 18.232 -1.187 -11.284 1.00 93.56 342 PHE A CA 1
ATOM 2843 C C . PHE A 1 342 ? 19.642 -1.733 -11.486 1.00 93.56 342 PHE A C 1
ATOM 2845 O O . PHE A 1 342 ? 19.840 -2.948 -11.424 1.00 93.56 342 PHE A O 1
ATOM 2852 N N . ILE A 1 343 ? 20.624 -0.848 -11.681 1.00 94.38 343 ILE A N 1
ATOM 2853 C CA . ILE A 1 343 ? 22.045 -1.203 -11.757 1.00 94.38 343 ILE A CA 1
ATOM 2854 C C . ILE A 1 343 ? 22.488 -1.849 -10.440 1.00 94.38 343 ILE A C 1
ATOM 2856 O O . ILE A 1 343 ? 23.100 -2.921 -10.445 1.00 94.38 343 ILE A O 1
ATOM 2860 N N . PHE A 1 344 ? 22.116 -1.246 -9.311 1.00 95.44 344 PHE A N 1
ATOM 2861 C CA . PHE A 1 344 ? 22.408 -1.771 -7.988 1.00 95.44 344 PHE A CA 1
ATOM 2862 C C . PHE A 1 344 ? 21.802 -3.160 -7.789 1.00 95.44 344 PHE A C 1
ATOM 2864 O O . PHE A 1 344 ? 22.538 -4.091 -7.478 1.00 95.44 344 PHE A O 1
ATOM 2871 N N . LEU A 1 345 ? 20.504 -3.356 -8.041 1.00 95.25 345 LEU A N 1
ATOM 2872 C CA . LEU A 1 345 ? 19.867 -4.671 -7.916 1.00 95.25 345 LEU A CA 1
ATOM 2873 C C . LEU A 1 345 ? 20.464 -5.706 -8.881 1.00 95.25 345 LEU A C 1
ATOM 2875 O O . LEU A 1 345 ? 20.670 -6.857 -8.489 1.00 95.25 345 LEU A O 1
ATOM 2879 N N . LYS A 1 346 ? 20.797 -5.305 -10.117 1.00 95.19 346 LYS A N 1
ATOM 2880 C CA . LYS A 1 346 ? 21.493 -6.154 -11.098 1.00 95.19 346 LYS A CA 1
ATOM 2881 C C . LYS A 1 346 ? 22.829 -6.654 -10.550 1.00 95.19 346 LYS A C 1
ATOM 2883 O O . LYS A 1 346 ? 23.123 -7.835 -10.692 1.00 95.19 346 LYS A O 1
ATOM 2888 N N . SER A 1 347 ? 23.597 -5.805 -9.864 1.00 94.94 347 SER A N 1
ATOM 2889 C CA . SER A 1 347 ? 24.884 -6.190 -9.262 1.00 94.94 347 SER A CA 1
ATOM 2890 C C . SER A 1 347 ? 24.777 -7.259 -8.163 1.00 94.94 347 SER A C 1
ATOM 2892 O O . SER A 1 347 ? 25.774 -7.897 -7.830 1.00 94.94 347 SER A O 1
ATOM 2894 N N . LYS A 1 348 ? 23.580 -7.486 -7.598 1.00 95.25 348 LYS A N 1
ATOM 2895 C CA . LYS A 1 348 ? 23.374 -8.414 -6.472 1.00 95.25 348 LYS A CA 1
ATOM 2896 C C . LYS A 1 348 ? 23.110 -9.853 -6.879 1.00 95.25 348 LYS A C 1
ATOM 2898 O O . LYS A 1 348 ? 23.039 -10.719 -6.012 1.00 95.25 348 LYS A O 1
ATOM 2903 N N . THR A 1 349 ? 22.936 -10.137 -8.165 1.00 94.88 349 THR A N 1
ATOM 2904 C CA . THR A 1 349 ? 22.600 -11.487 -8.620 1.00 94.88 349 THR A CA 1
ATOM 2905 C C . THR A 1 349 ? 23.065 -11.730 -10.041 1.00 94.88 349 THR A C 1
ATOM 2907 O O . THR A 1 349 ? 22.986 -10.849 -10.881 1.00 94.88 349 THR A O 1
ATOM 2910 N N . THR A 1 350 ? 23.456 -12.960 -10.350 1.00 94.06 350 THR A N 1
ATOM 2911 C CA . THR A 1 350 ? 23.683 -13.411 -11.731 1.00 94.06 350 THR A CA 1
ATOM 2912 C C . THR A 1 350 ? 22.388 -13.844 -12.432 1.00 94.06 350 THR A C 1
ATOM 2914 O O . THR A 1 350 ? 22.376 -14.049 -13.639 1.00 94.06 350 THR A O 1
ATOM 2917 N N . HIS A 1 351 ? 21.271 -13.962 -11.703 1.00 94.06 351 HIS A N 1
ATOM 2918 C CA . HIS A 1 351 ? 19.976 -14.422 -12.229 1.00 94.06 351 HIS A CA 1
ATOM 2919 C C . HIS A 1 351 ? 19.091 -13.285 -12.769 1.00 94.06 351 HIS A C 1
ATOM 2921 O O . HIS A 1 351 ? 17.906 -13.504 -13.036 1.00 94.06 351 HIS A O 1
ATOM 2927 N N . HIS A 1 352 ? 19.631 -12.071 -12.913 1.00 94.12 352 HIS A N 1
ATOM 2928 C CA . HIS A 1 352 ? 18.856 -10.870 -13.237 1.00 94.12 352 HIS A CA 1
ATOM 2929 C C . HIS A 1 352 ? 18.056 -11.013 -14.546 1.00 94.12 352 HIS A C 1
ATOM 2931 O O . HIS A 1 352 ? 16.902 -10.594 -14.599 1.00 94.12 352 HIS A O 1
ATOM 2937 N N . GLU A 1 353 ? 18.594 -11.677 -15.575 1.00 93.00 353 GLU A N 1
ATOM 2938 C CA . GLU A 1 353 ? 17.873 -11.891 -16.841 1.00 93.00 353 GLU A CA 1
ATOM 2939 C C . GLU A 1 353 ? 16.625 -12.757 -16.671 1.00 93.00 353 GLU A C 1
ATOM 2941 O O . GLU A 1 353 ? 15.562 -12.438 -17.204 1.00 93.00 353 GLU A O 1
ATOM 2946 N N . ASN A 1 354 ? 16.728 -13.828 -15.882 1.00 93.25 354 ASN A N 1
ATOM 2947 C CA . ASN A 1 354 ? 15.604 -14.719 -15.604 1.00 93.25 354 ASN A CA 1
ATOM 2948 C C . ASN A 1 354 ? 14.512 -14.007 -14.800 1.00 93.25 354 ASN A C 1
ATOM 2950 O O . ASN A 1 354 ? 13.324 -14.229 -15.046 1.00 93.25 354 ASN A O 1
ATOM 2954 N N . PHE A 1 355 ? 14.900 -13.136 -13.864 1.00 94.25 355 PHE A N 1
ATOM 2955 C CA . PHE A 1 355 ? 13.961 -12.304 -13.112 1.00 94.25 355 PHE A CA 1
ATOM 2956 C C . PHE A 1 355 ? 13.214 -11.342 -14.022 1.00 94.25 355 PHE A C 1
ATOM 2958 O O . PHE A 1 355 ? 11.982 -11.320 -14.005 1.00 94.25 355 PHE A O 1
ATOM 2965 N N . LEU A 1 356 ? 13.944 -10.602 -14.858 1.00 91.88 356 LEU A N 1
ATOM 2966 C CA . LEU A 1 356 ? 13.339 -9.668 -15.797 1.00 91.88 356 LEU A CA 1
ATOM 2967 C C . LEU A 1 356 ? 12.424 -10.390 -16.777 1.00 91.88 356 LEU A C 1
ATOM 2969 O O . LEU A 1 356 ? 11.281 -9.980 -16.924 1.00 91.88 356 LEU A O 1
ATOM 2973 N N . ARG A 1 357 ? 12.839 -11.519 -17.360 1.00 90.50 357 ARG A N 1
ATOM 2974 C CA . ARG A 1 357 ? 11.988 -12.300 -18.272 1.00 90.50 357 ARG A CA 1
ATOM 2975 C C . ARG A 1 357 ? 10.646 -12.672 -17.631 1.00 90.50 357 ARG A C 1
ATOM 2977 O O . ARG A 1 357 ? 9.605 -12.548 -18.274 1.00 90.50 357 ARG A O 1
ATOM 2984 N N . GLN A 1 358 ? 10.652 -13.083 -16.362 1.00 89.31 358 GLN A N 1
ATOM 2985 C CA . GLN A 1 358 ? 9.424 -13.401 -15.627 1.00 89.31 358 GLN A CA 1
ATOM 2986 C C . GLN A 1 358 ? 8.570 -12.164 -15.334 1.00 89.31 358 GLN A C 1
ATOM 2988 O O . GLN A 1 358 ? 7.354 -12.212 -15.513 1.00 89.31 358 GLN A O 1
ATOM 2993 N N . ILE A 1 359 ? 9.183 -11.064 -14.891 1.00 87.62 359 ILE A N 1
ATOM 2994 C CA . ILE A 1 359 ? 8.474 -9.819 -14.562 1.00 87.62 359 ILE A CA 1
ATOM 2995 C C . ILE A 1 359 ? 7.860 -9.217 -15.824 1.00 87.62 359 ILE A C 1
ATOM 2997 O O . ILE A 1 359 ? 6.650 -9.010 -15.883 1.00 87.62 359 ILE A O 1
ATOM 3001 N N . LEU A 1 360 ? 8.673 -9.030 -16.863 1.00 83.56 360 LEU A N 1
ATOM 3002 C CA . LEU A 1 360 ? 8.242 -8.577 -18.180 1.00 83.56 360 LEU A CA 1
ATOM 3003 C C . LEU A 1 360 ? 7.102 -9.463 -18.705 1.00 83.56 360 LEU A C 1
ATOM 3005 O O . LEU A 1 360 ? 6.058 -8.954 -19.096 1.00 83.56 360 LEU A O 1
ATOM 3009 N N . GLY A 1 361 ? 7.227 -10.791 -18.611 1.00 80.00 361 GLY A N 1
ATOM 3010 C CA . GLY A 1 361 ? 6.165 -11.724 -19.003 1.00 80.00 361 GLY A CA 1
ATOM 3011 C C . GLY A 1 361 ? 4.841 -11.553 -18.240 1.00 80.00 361 GLY A C 1
ATOM 3012 O O . GLY A 1 361 ? 3.775 -11.744 -18.820 1.00 80.00 361 GLY A O 1
ATOM 3013 N N . GLN A 1 362 ? 4.862 -11.151 -16.962 1.00 77.00 362 GLN A N 1
ATOM 3014 C CA . GLN A 1 362 ? 3.632 -10.867 -16.201 1.00 77.00 362 GLN A CA 1
ATOM 3015 C C . GLN A 1 362 ? 2.914 -9.615 -16.726 1.00 77.00 362 GLN A C 1
ATOM 3017 O O . GLN A 1 362 ? 1.677 -9.604 -16.841 1.00 77.00 362 GLN A O 1
ATOM 3022 N N . HIS A 1 363 ? 3.679 -8.582 -17.087 1.00 68.44 363 HIS A N 1
ATOM 3023 C CA . HIS A 1 363 ? 3.153 -7.351 -17.678 1.00 68.44 363 HIS A CA 1
ATOM 3024 C C . HIS A 1 363 ? 2.689 -7.561 -19.126 1.00 68.44 363 HIS A C 1
ATOM 3026 O O . HIS A 1 363 ? 1.650 -7.031 -19.518 1.00 68.44 363 HIS A O 1
ATOM 3032 N N . PHE A 1 364 ? 3.369 -8.421 -19.883 1.00 67.44 364 PHE A N 1
ATOM 3033 C CA . PHE A 1 364 ? 3.104 -8.677 -21.296 1.00 67.44 364 PHE A CA 1
ATOM 3034 C C . PHE A 1 364 ? 2.285 -9.970 -21.481 1.00 67.44 364 PHE A C 1
ATOM 3036 O O . PHE A 1 364 ? 2.845 -11.033 -21.740 1.00 67.44 364 PHE A O 1
ATOM 3043 N N . ASN A 1 365 ? 0.941 -9.923 -21.375 1.00 55.19 365 ASN A N 1
ATOM 3044 C CA . ASN A 1 365 ? 0.155 -11.056 -21.909 1.00 55.19 365 ASN A CA 1
ATOM 3045 C C . ASN A 1 365 ? 0.128 -10.958 -23.431 1.00 55.19 365 ASN A C 1
ATOM 3047 O O . ASN A 1 365 ? -0.428 -10.011 -23.974 1.00 55.19 365 ASN A O 1
ATOM 3051 N N . ARG A 1 366 ? 0.672 -11.981 -24.092 1.00 49.56 366 ARG A N 1
ATOM 3052 C CA . ARG A 1 366 ? 0.698 -12.132 -25.555 1.00 49.56 366 ARG A CA 1
ATOM 3053 C C . ARG A 1 366 ? -0.683 -12.369 -26.185 1.00 49.56 366 ARG A C 1
ATOM 3055 O O . ARG A 1 366 ? -0.805 -12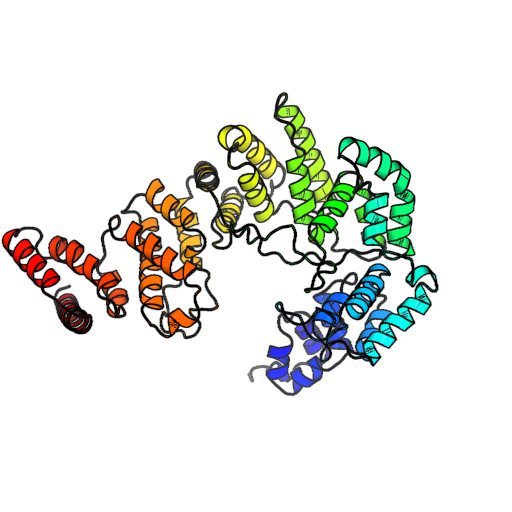.332 -27.403 1.00 49.56 366 ARG A O 1
ATOM 3062 N N . GLU A 1 367 ? -1.714 -12.615 -25.382 1.00 45.09 367 GLU A N 1
ATOM 3063 C CA . GLU A 1 367 ? -3.016 -13.083 -25.853 1.00 45.09 367 GLU A CA 1
ATOM 3064 C C . GLU A 1 367 ? -4.078 -11.982 -25.704 1.00 45.09 367 GLU A C 1
ATOM 3066 O O . GLU A 1 367 ? -4.447 -11.612 -24.591 1.00 45.09 367 GLU A O 1
ATOM 3071 N N . ASN A 1 368 ? -4.582 -11.511 -26.850 1.00 46.88 368 ASN A N 1
ATOM 3072 C CA . ASN A 1 368 ? -5.779 -10.680 -27.052 1.00 46.88 368 ASN A CA 1
ATOM 3073 C C . ASN A 1 368 ? -5.622 -9.150 -26.942 1.00 46.88 368 ASN A C 1
ATOM 3075 O O . ASN A 1 368 ? -6.089 -8.517 -26.000 1.00 46.88 368 ASN A O 1
ATOM 3079 N N . LEU A 1 369 ? -5.114 -8.538 -28.020 1.00 49.91 369 LEU A N 1
ATOM 3080 C CA . LEU A 1 369 ? -5.417 -7.133 -28.368 1.00 49.91 369 LEU A CA 1
ATOM 3081 C C . LEU A 1 369 ? -6.916 -6.906 -28.679 1.00 49.91 369 LEU A C 1
ATOM 3083 O O . LEU A 1 369 ? -7.356 -5.765 -28.731 1.00 49.91 369 LEU A O 1
ATOM 3087 N N . ASP A 1 370 ? -7.687 -7.980 -28.889 1.00 47.00 370 ASP A N 1
ATOM 3088 C CA . ASP A 1 370 ? -9.123 -7.947 -29.208 1.00 47.00 370 ASP A CA 1
ATOM 3089 C C . ASP A 1 370 ? -10.024 -7.862 -27.956 1.00 47.00 370 ASP A C 1
ATOM 3091 O O . ASP A 1 370 ? -11.248 -7.771 -28.066 1.00 47.00 370 ASP A O 1
ATOM 3095 N N . ASP A 1 371 ? -9.449 -7.900 -26.747 1.00 46.47 371 ASP A N 1
ATOM 3096 C CA . ASP A 1 371 ? -10.221 -7.741 -25.515 1.00 46.47 371 ASP A CA 1
ATOM 3097 C C . ASP A 1 371 ? -10.569 -6.257 -25.329 1.00 46.47 371 ASP A C 1
ATOM 3099 O O . ASP A 1 371 ? -9.703 -5.412 -25.106 1.00 46.47 371 ASP A O 1
ATOM 3103 N N . VAL A 1 372 ? -11.863 -5.933 -25.365 1.00 44.00 372 VAL A N 1
ATOM 3104 C CA . VAL A 1 372 ? -12.418 -4.593 -25.082 1.00 44.00 372 VAL A CA 1
ATOM 3105 C C . VAL A 1 372 ? -11.989 -4.081 -23.685 1.00 44.00 372 VAL A C 1
ATOM 3107 O O . VAL A 1 372 ? -12.113 -2.896 -23.378 1.00 44.00 372 VAL A O 1
ATOM 3110 N N . ASN A 1 373 ? -11.416 -4.950 -22.839 1.00 42.06 373 ASN A N 1
ATOM 3111 C CA . ASN A 1 373 ? -10.800 -4.622 -21.551 1.00 42.06 373 ASN A CA 1
ATOM 3112 C C . ASN A 1 373 ? -9.282 -4.353 -21.574 1.00 42.06 373 ASN A C 1
ATOM 3114 O O . ASN A 1 373 ? -8.701 -4.206 -20.490 1.00 42.06 373 ASN A O 1
ATOM 3118 N N . PHE A 1 374 ? -8.630 -4.255 -22.740 1.00 45.47 374 PHE A N 1
ATOM 3119 C CA . PHE A 1 374 ? -7.195 -3.933 -22.846 1.00 45.47 374 PHE A CA 1
ATOM 3120 C C . PHE A 1 374 ? -6.831 -2.667 -22.039 1.00 45.47 374 PHE A C 1
ATOM 3122 O O . PHE A 1 374 ? -5.778 -2.601 -21.410 1.00 45.47 374 PHE A O 1
ATOM 3129 N N . ASN A 1 375 ? -7.774 -1.721 -21.923 1.00 43.69 375 ASN A N 1
ATOM 3130 C CA . ASN A 1 375 ? -7.635 -0.475 -21.163 1.00 43.69 375 ASN A CA 1
ATOM 3131 C C . ASN A 1 375 ? -7.619 -0.588 -19.625 1.00 43.69 375 ASN A C 1
ATOM 3133 O O . ASN A 1 375 ? -7.259 0.391 -18.978 1.00 43.69 375 ASN A O 1
ATOM 3137 N N . ILE A 1 376 ? -8.035 -1.696 -18.996 1.00 39.56 376 ILE A N 1
ATOM 3138 C CA . ILE A 1 376 ? -8.340 -1.661 -17.544 1.00 39.56 376 ILE A CA 1
ATOM 3139 C C . ILE A 1 376 ? -7.433 -2.564 -16.697 1.00 39.56 376 ILE A C 1
ATOM 3141 O O . ILE A 1 376 ? -7.288 -2.321 -15.498 1.00 39.56 376 ILE A O 1
ATOM 3145 N N . ARG A 1 377 ? -6.804 -3.604 -17.263 1.00 42.06 377 ARG A N 1
ATOM 3146 C CA . ARG A 1 377 ? -6.238 -4.687 -16.429 1.00 42.06 377 ARG A CA 1
ATOM 3147 C C . ARG A 1 377 ? -4.743 -4.955 -16.513 1.00 42.06 377 ARG A C 1
ATOM 3149 O O . ARG A 1 377 ? -4.261 -5.710 -15.670 1.00 42.06 377 ARG A O 1
ATOM 3156 N N . LYS A 1 378 ? -3.984 -4.328 -17.413 1.00 51.09 378 LYS A N 1
ATOM 3157 C CA . LYS A 1 378 ? -2.520 -4.458 -17.397 1.00 51.09 378 LYS A CA 1
ATOM 3158 C C . LYS A 1 378 ? -1.851 -3.101 -17.537 1.00 51.09 378 LYS A C 1
ATOM 3160 O O . LYS A 1 378 ? -1.936 -2.439 -18.561 1.00 51.09 378 LYS A O 1
ATOM 3165 N N . LYS A 1 379 ? -1.194 -2.683 -16.458 1.00 56.84 379 LYS A N 1
ATOM 3166 C CA . LYS A 1 379 ? -0.318 -1.518 -16.453 1.00 56.84 379 LYS A CA 1
ATOM 3167 C C . LYS A 1 379 ? 0.935 -1.920 -17.226 1.00 56.84 379 LYS A C 1
ATOM 3169 O O . LYS A 1 379 ? 1.747 -2.683 -16.703 1.00 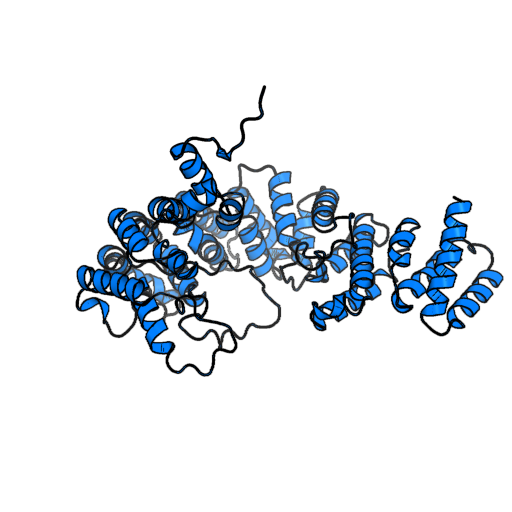56.84 379 LYS A O 1
ATOM 3174 N N . SER A 1 380 ? 1.016 -1.505 -18.487 1.00 63.25 380 SER A N 1
ATOM 3175 C CA . SER A 1 380 ? 2.255 -1.605 -19.259 1.00 63.25 380 SER A CA 1
ATOM 3176 C C . SER A 1 380 ? 3.372 -0.853 -18.525 1.00 63.25 380 SER A C 1
ATOM 3178 O O . SER A 1 380 ? 3.105 0.095 -17.780 1.00 63.25 380 SER A O 1
ATOM 3180 N N . LEU A 1 381 ? 4.618 -1.265 -18.762 1.00 62.59 381 LEU A N 1
ATOM 3181 C CA . LEU A 1 381 ? 5.819 -0.576 -18.286 1.00 62.59 381 LEU A CA 1
ATOM 3182 C C . LEU A 1 381 ? 5.948 0.859 -18.797 1.00 62.59 381 LEU A C 1
ATOM 3184 O O . LEU A 1 381 ? 6.781 1.602 -18.296 1.00 62.59 381 LEU A O 1
ATOM 3188 N N . ILE A 1 382 ? 5.081 1.287 -19.716 1.00 60.31 382 ILE A N 1
ATOM 3189 C CA . ILE A 1 382 ? 5.041 2.631 -20.296 1.00 60.31 382 ILE A CA 1
ATOM 3190 C C . ILE A 1 382 ? 4.979 3.772 -19.289 1.00 60.31 382 ILE A C 1
ATOM 3192 O O . ILE A 1 382 ? 5.398 4.884 -19.585 1.00 60.31 382 ILE A O 1
ATOM 3196 N N . PHE A 1 383 ? 4.466 3.502 -18.092 1.00 59.12 383 PHE A N 1
ATOM 3197 C CA . PHE A 1 383 ? 4.433 4.475 -17.004 1.00 59.12 383 PHE A CA 1
ATOM 3198 C C . PHE A 1 383 ? 5.815 4.714 -16.367 1.00 59.12 383 PHE A C 1
ATOM 3200 O O . PHE A 1 383 ? 5.957 5.624 -15.556 1.00 59.12 383 PHE A O 1
ATOM 3207 N N . SER A 1 384 ? 6.834 3.956 -16.784 1.00 73.88 384 SER A N 1
ATOM 3208 C CA . SER A 1 384 ? 8.224 4.078 -16.355 1.00 73.88 384 SER A CA 1
ATOM 3209 C C . SER A 1 384 ? 9.180 3.889 -17.556 1.00 73.88 384 SER A C 1
ATOM 3211 O O . SER A 1 384 ? 9.767 2.818 -17.729 1.00 73.88 384 SER A O 1
ATOM 3213 N N . PRO A 1 385 ? 9.348 4.915 -18.422 1.00 78.88 385 PRO A N 1
ATOM 3214 C CA . PRO A 1 385 ? 10.204 4.867 -19.624 1.00 78.88 385 PRO A CA 1
ATOM 3215 C C . PRO A 1 385 ? 11.629 4.390 -19.344 1.00 78.88 385 PRO A C 1
ATOM 3217 O O . PRO A 1 385 ? 12.235 3.666 -20.130 1.00 78.88 385 PRO A O 1
ATOM 3220 N N . ILE A 1 386 ? 12.124 4.745 -18.167 1.00 84.44 386 ILE A N 1
ATOM 3221 C CA . ILE A 1 386 ? 13.454 4.417 -17.680 1.00 84.44 386 ILE A CA 1
ATOM 3222 C C . ILE A 1 386 ? 13.716 2.916 -17.549 1.00 84.44 386 ILE A C 1
ATOM 3224 O O . ILE A 1 386 ? 14.849 2.477 -17.717 1.00 84.44 386 ILE A O 1
ATOM 3228 N N . ILE A 1 387 ? 12.674 2.104 -17.342 1.00 86.75 387 ILE A N 1
ATOM 3229 C CA . ILE A 1 387 ? 12.797 0.643 -17.361 1.00 86.75 387 ILE A CA 1
ATOM 3230 C C . ILE A 1 387 ? 13.213 0.162 -18.755 1.00 86.75 387 ILE A C 1
ATOM 3232 O O . ILE A 1 387 ? 14.082 -0.699 -18.882 1.00 86.75 387 ILE A O 1
ATOM 3236 N N . TYR A 1 388 ? 12.619 0.724 -19.808 1.00 85.56 388 TYR A N 1
ATOM 3237 C CA . TYR A 1 388 ? 12.949 0.357 -21.180 1.00 85.56 388 TYR A CA 1
ATOM 3238 C C . TYR A 1 388 ? 14.362 0.795 -21.567 1.00 85.56 388 TYR A C 1
ATOM 3240 O O . TYR A 1 388 ? 15.108 0.017 -22.163 1.00 85.56 388 TYR A O 1
ATOM 3248 N N . GLU A 1 389 ? 14.734 2.025 -21.205 1.00 86.62 389 GLU A N 1
ATOM 3249 C CA . GLU A 1 389 ? 16.082 2.549 -21.431 1.00 86.62 389 GLU A CA 1
ATOM 3250 C C . GLU A 1 389 ? 17.128 1.708 -20.699 1.00 86.62 389 GLU A C 1
ATOM 3252 O O . GLU A 1 389 ? 18.126 1.306 -21.301 1.00 86.62 389 GLU A O 1
ATOM 3257 N N . PHE A 1 390 ? 16.865 1.368 -19.432 1.00 91.00 390 PHE A N 1
ATOM 3258 C CA . PHE A 1 390 ? 17.712 0.479 -18.649 1.00 91.00 390 PHE A CA 1
ATOM 3259 C C . PHE A 1 390 ? 17.910 -0.862 -19.358 1.00 91.00 390 PHE A C 1
ATOM 3261 O O . PHE A 1 390 ? 19.054 -1.303 -19.484 1.00 91.00 390 PHE A O 1
ATOM 3268 N N . VAL A 1 391 ? 16.831 -1.494 -19.843 1.00 90.81 391 VAL A N 1
ATOM 3269 C CA . VAL A 1 391 ? 16.906 -2.797 -20.519 1.00 90.81 391 VAL A CA 1
ATOM 3270 C C . VAL A 1 391 ? 17.770 -2.717 -21.780 1.00 90.81 391 VAL A C 1
ATOM 3272 O O . VAL A 1 391 ? 18.728 -3.481 -21.895 1.00 90.81 391 VAL A O 1
ATOM 3275 N N . ILE A 1 392 ? 17.518 -1.763 -22.682 1.00 88.12 392 ILE A N 1
ATOM 3276 C CA . ILE A 1 392 ? 18.329 -1.645 -23.906 1.00 88.12 392 ILE A CA 1
ATOM 3277 C C . ILE A 1 392 ? 19.796 -1.371 -23.564 1.00 88.12 392 ILE A C 1
ATOM 3279 O O . ILE A 1 392 ? 20.687 -2.049 -24.075 1.00 88.12 392 ILE A O 1
ATOM 3283 N N . LYS A 1 393 ? 20.058 -0.399 -22.682 1.00 90.56 393 LYS A N 1
ATOM 3284 C CA . LYS A 1 393 ? 21.416 0.024 -22.311 1.00 90.56 393 LYS A CA 1
ATOM 3285 C C . LYS A 1 393 ? 22.229 -1.108 -21.681 1.00 90.56 393 LYS A C 1
ATOM 3287 O O . LYS A 1 393 ? 23.435 -1.178 -21.894 1.00 90.56 393 LYS A O 1
ATOM 3292 N N . ASN A 1 394 ? 21.589 -1.979 -20.898 1.00 91.62 394 ASN A N 1
ATOM 3293 C CA . ASN A 1 394 ? 22.280 -2.982 -20.085 1.00 91.62 394 ASN A CA 1
ATOM 3294 C C . ASN A 1 394 ? 22.305 -4.395 -20.669 1.00 91.62 394 ASN A C 1
ATOM 3296 O O . ASN A 1 394 ? 23.092 -5.205 -20.169 1.00 91.62 394 ASN A O 1
ATOM 3300 N N . TYR A 1 395 ? 21.448 -4.700 -21.645 1.00 91.88 395 TYR A N 1
ATOM 3301 C CA . TYR A 1 395 ? 21.358 -6.025 -22.268 1.00 91.88 395 TYR A CA 1
ATOM 3302 C C . TYR A 1 395 ? 21.596 -5.998 -23.782 1.00 91.88 395 TYR A C 1
ATOM 3304 O O . TYR A 1 395 ? 21.830 -7.046 -24.373 1.00 91.88 395 TYR A O 1
ATOM 3312 N N . GLY A 1 396 ? 21.595 -4.819 -24.407 1.00 88.81 396 GLY A N 1
ATOM 3313 C CA . GLY A 1 396 ? 21.802 -4.664 -25.845 1.00 88.81 396 GLY A CA 1
ATOM 3314 C C . GLY A 1 396 ? 20.525 -4.859 -26.661 1.00 88.81 396 GLY A C 1
ATOM 3315 O O . GLY A 1 396 ? 19.524 -5.394 -26.174 1.00 88.81 396 GLY A O 1
ATOM 3316 N N . SER A 1 397 ? 20.570 -4.400 -27.911 1.00 85.38 397 SER A N 1
ATOM 3317 C CA . SER A 1 397 ? 19.477 -4.462 -28.892 1.00 85.38 397 SER A CA 1
ATOM 3318 C C . SER A 1 397 ? 18.986 -5.879 -29.159 1.00 85.38 397 SER A C 1
ATOM 3320 O O . SER A 1 397 ? 17.782 -6.107 -29.244 1.00 85.38 397 SER A O 1
ATOM 3322 N N . ASP A 1 398 ? 19.920 -6.824 -29.210 1.00 85.00 398 ASP A N 1
ATOM 3323 C CA . ASP A 1 398 ? 19.675 -8.180 -29.709 1.00 85.00 398 ASP A CA 1
ATOM 3324 C C . ASP A 1 398 ? 19.227 -9.135 -28.593 1.00 85.00 398 ASP A C 1
ATOM 3326 O O . ASP A 1 398 ? 19.018 -10.326 -28.817 1.00 85.00 398 ASP A O 1
ATOM 3330 N N . SER A 1 399 ? 19.095 -8.631 -27.361 1.00 90.75 399 SER A N 1
ATOM 3331 C CA . SER A 1 399 ? 18.668 -9.453 -26.234 1.00 90.75 399 SER A CA 1
ATOM 3332 C C . SER A 1 399 ? 17.175 -9.766 -26.287 1.00 90.75 399 SER A C 1
ATOM 3334 O O . SER A 1 399 ? 16.340 -8.917 -26.612 1.00 90.75 399 SER A O 1
ATOM 3336 N N . ASP A 1 400 ? 16.820 -10.967 -25.827 1.00 89.19 400 ASP A N 1
ATOM 3337 C CA . ASP A 1 400 ? 15.426 -11.379 -25.636 1.00 89.19 400 ASP A CA 1
ATOM 3338 C C . ASP A 1 400 ? 14.623 -10.367 -24.797 1.00 89.19 400 ASP A C 1
ATOM 3340 O O . ASP A 1 400 ? 13.432 -10.168 -25.032 1.00 89.19 400 ASP A O 1
ATOM 3344 N N . LEU A 1 401 ? 15.259 -9.723 -23.811 1.00 90.38 401 LEU A N 1
ATOM 3345 C CA . LEU A 1 401 ? 14.619 -8.727 -22.947 1.00 90.38 401 LEU A CA 1
ATOM 3346 C C . LEU A 1 401 ? 14.273 -7.451 -23.720 1.00 90.38 401 LEU A C 1
ATOM 3348 O O . LEU A 1 401 ? 13.143 -6.968 -23.630 1.00 90.38 401 LEU A O 1
ATOM 3352 N N . SER A 1 402 ? 15.215 -6.941 -24.512 1.00 89.88 402 SER A N 1
ATOM 3353 C CA . SER A 1 402 ? 15.007 -5.782 -25.382 1.00 89.88 402 SER A CA 1
ATOM 3354 C C . SER A 1 402 ? 13.919 -6.057 -26.420 1.00 89.88 402 SER A C 1
ATOM 3356 O O . SER A 1 402 ? 13.022 -5.233 -26.608 1.00 89.88 402 SER A O 1
ATOM 3358 N N . LEU A 1 403 ? 13.904 -7.259 -27.000 1.00 87.94 403 LEU A N 1
ATOM 3359 C CA . LEU A 1 403 ? 12.848 -7.701 -27.907 1.00 87.94 403 LEU A CA 1
ATOM 3360 C C . LEU A 1 403 ? 11.469 -7.775 -27.224 1.00 87.94 403 LEU A C 1
ATOM 3362 O O . LEU A 1 403 ? 10.466 -7.358 -27.803 1.00 87.94 403 LEU A O 1
ATOM 3366 N N . MET A 1 404 ? 11.389 -8.281 -25.986 1.00 86.69 404 MET A N 1
ATOM 3367 C CA . MET A 1 404 ? 10.141 -8.282 -25.206 1.00 86.69 404 MET A CA 1
ATOM 3368 C C . MET A 1 404 ? 9.623 -6.859 -24.967 1.00 86.69 404 MET A C 1
ATOM 3370 O O . MET A 1 404 ? 8.433 -6.601 -25.143 1.00 86.69 404 MET A O 1
ATOM 3374 N N . CYS A 1 405 ? 10.518 -5.939 -24.610 1.00 86.44 405 CYS A N 1
ATOM 3375 C CA . CYS A 1 405 ? 10.220 -4.522 -24.438 1.00 86.44 405 CYS A CA 1
ATOM 3376 C C . CYS A 1 405 ? 9.729 -3.858 -25.737 1.00 86.44 405 CYS A C 1
ATOM 3378 O O . CYS A 1 405 ? 8.763 -3.095 -25.709 1.00 86.44 405 CYS A O 1
ATOM 3380 N N . PHE A 1 406 ? 10.337 -4.175 -26.881 1.00 86.81 406 PHE A N 1
ATOM 3381 C CA . PHE A 1 406 ? 9.895 -3.658 -28.175 1.00 86.81 406 PHE A CA 1
ATOM 3382 C C . PHE A 1 406 ? 8.523 -4.180 -28.593 1.00 86.81 406 PHE A C 1
ATOM 3384 O O . PHE A 1 406 ? 7.685 -3.412 -29.059 1.00 86.81 406 PHE A O 1
ATOM 3391 N N . LYS A 1 407 ? 8.246 -5.469 -28.374 1.00 84.00 407 LYS A N 1
ATOM 3392 C CA . LYS A 1 407 ? 6.921 -6.041 -28.654 1.00 84.00 407 LYS A CA 1
ATOM 3393 C C . LYS A 1 407 ? 5.815 -5.338 -27.876 1.00 84.00 407 LYS A C 1
ATOM 3395 O O . LYS A 1 407 ? 4.747 -5.102 -28.435 1.00 84.00 407 LYS A O 1
ATOM 3400 N N . ASP A 1 408 ? 6.064 -4.990 -26.615 1.00 81.75 408 ASP A N 1
ATOM 3401 C CA . ASP A 1 408 ? 5.106 -4.240 -25.799 1.00 81.75 408 ASP A CA 1
ATOM 3402 C C . ASP A 1 408 ? 4.851 -2.836 -26.355 1.00 81.75 408 ASP A C 1
ATOM 3404 O O . ASP A 1 408 ? 3.701 -2.445 -26.559 1.00 81.75 408 ASP A O 1
ATOM 3408 N N . THR A 1 409 ? 5.914 -2.091 -26.669 1.00 83.06 409 THR A N 1
ATOM 3409 C CA . THR A 1 409 ? 5.788 -0.717 -27.181 1.00 83.06 409 THR A CA 1
ATOM 3410 C C . THR A 1 409 ? 5.126 -0.689 -28.557 1.00 83.06 409 THR A C 1
ATOM 3412 O O . THR A 1 409 ? 4.251 0.145 -28.792 1.00 83.06 409 THR A O 1
ATOM 3415 N N . LEU A 1 410 ? 5.447 -1.650 -29.430 1.00 84.62 410 LEU A N 1
ATOM 3416 C CA . LEU A 1 410 ? 4.790 -1.846 -30.721 1.00 84.62 410 LEU A CA 1
ATOM 3417 C C . LEU A 1 410 ? 3.299 -2.175 -30.553 1.00 84.62 410 LEU A C 1
ATOM 3419 O O . LEU A 1 410 ? 2.454 -1.533 -31.179 1.00 84.62 410 LEU A O 1
ATOM 3423 N N . ALA A 1 411 ? 2.954 -3.130 -29.684 1.00 81.38 411 ALA A N 1
ATOM 3424 C CA . ALA A 1 411 ? 1.565 -3.511 -29.427 1.00 81.38 411 ALA A CA 1
ATOM 3425 C C . ALA A 1 411 ? 0.733 -2.333 -28.892 1.00 81.38 411 ALA A C 1
ATOM 3427 O O . ALA A 1 411 ? -0.398 -2.123 -29.332 1.00 81.38 411 ALA A O 1
ATOM 3428 N N . LEU A 1 412 ? 1.299 -1.523 -27.993 1.00 79.94 412 LEU A N 1
ATOM 3429 C CA . LEU A 1 412 ? 0.650 -0.319 -27.470 1.00 79.94 412 LEU A CA 1
ATOM 3430 C C . LEU A 1 412 ? 0.502 0.763 -28.533 1.00 79.94 412 LEU A C 1
ATOM 3432 O O . LEU A 1 412 ? -0.555 1.388 -28.625 1.00 79.94 412 LEU A O 1
ATOM 3436 N N . ARG A 1 413 ? 1.537 0.977 -29.353 1.00 82.69 413 ARG A N 1
ATOM 3437 C CA . ARG A 1 413 ? 1.492 1.954 -30.443 1.00 82.69 413 ARG A CA 1
ATOM 3438 C C . ARG A 1 413 ? 0.365 1.624 -31.421 1.00 82.69 413 ARG A C 1
ATOM 3440 O O . ARG A 1 413 ? -0.361 2.541 -31.791 1.00 82.69 413 ARG A O 1
ATOM 3447 N N . ILE A 1 414 ? 0.193 0.343 -31.758 1.00 82.56 414 ILE A N 1
ATOM 3448 C CA . ILE A 1 414 ? -0.902 -0.172 -32.596 1.00 82.56 414 ILE A CA 1
ATOM 3449 C C . ILE A 1 414 ? -2.257 -0.029 -31.899 1.00 82.56 414 ILE A C 1
ATOM 3451 O O . ILE A 1 414 ? -3.228 0.400 -32.512 1.00 82.56 414 ILE A O 1
ATOM 3455 N N . TYR A 1 415 ? -2.351 -0.360 -30.611 1.00 78.81 415 TYR A N 1
ATOM 3456 C CA . TYR A 1 415 ? -3.612 -0.261 -29.874 1.00 78.81 415 TYR A CA 1
ATOM 3457 C C . TYR A 1 415 ? -4.170 1.172 -29.857 1.00 78.81 415 TYR A C 1
ATOM 3459 O O . TYR A 1 415 ? -5.365 1.381 -30.086 1.00 78.81 415 TYR A O 1
ATOM 3467 N N . TYR A 1 416 ? -3.303 2.161 -29.624 1.00 77.81 416 TYR A N 1
ATOM 3468 C CA . TYR A 1 416 ? -3.666 3.583 -29.626 1.00 77.81 416 TYR A CA 1
ATOM 3469 C C . TYR A 1 416 ? -3.719 4.217 -31.014 1.00 77.81 416 TYR A C 1
ATOM 3471 O O . TYR A 1 416 ? -4.052 5.396 -31.133 1.00 77.81 416 TYR A O 1
ATOM 3479 N N . ASP A 1 417 ? -3.415 3.447 -32.052 1.00 78.56 417 ASP A N 1
ATOM 3480 C CA . ASP A 1 417 ? -3.610 3.857 -33.434 1.00 78.56 417 ASP A CA 1
ATOM 3481 C C . ASP A 1 417 ? -5.100 3.911 -33.812 1.00 78.56 417 ASP A C 1
ATOM 3483 O O . ASP A 1 417 ? -5.497 4.636 -34.721 1.00 78.56 417 ASP A O 1
ATOM 3487 N N . ASP A 1 418 ? -5.963 3.194 -33.077 1.00 75.69 418 ASP A N 1
ATOM 3488 C CA . ASP A 1 418 ? -7.410 3.342 -33.212 1.00 75.69 418 ASP A CA 1
ATOM 3489 C C . ASP A 1 418 ? -7.912 4.616 -32.495 1.00 75.69 418 ASP A C 1
ATOM 3491 O O . ASP A 1 418 ? -7.798 4.728 -31.265 1.00 75.69 418 ASP A O 1
ATOM 3495 N N . PRO A 1 419 ? -8.564 5.557 -33.210 1.00 70.88 419 PRO A N 1
ATOM 3496 C CA . PRO A 1 419 ? -9.112 6.776 -32.614 1.00 70.88 419 PRO A CA 1
ATOM 3497 C C . PRO A 1 419 ? -10.138 6.524 -31.499 1.00 70.88 419 PRO A C 1
ATOM 3499 O O . PRO A 1 419 ? -10.339 7.383 -30.637 1.00 70.88 419 PRO A O 1
ATOM 3502 N N . ASN A 1 420 ? -10.807 5.366 -31.494 1.00 69.44 420 ASN A N 1
ATOM 3503 C CA . ASN A 1 420 ? -11.757 4.996 -30.445 1.00 69.44 420 ASN A CA 1
ATOM 3504 C C . ASN A 1 420 ? -11.054 4.611 -29.139 1.00 69.44 420 ASN A C 1
ATOM 3506 O O . ASN A 1 420 ? -11.581 4.898 -28.063 1.00 69.44 420 ASN A O 1
ATOM 3510 N N . ASN A 1 421 ? -9.849 4.045 -29.224 1.00 67.06 421 ASN A N 1
ATOM 3511 C CA . ASN A 1 421 ? -9.040 3.671 -28.064 1.00 67.06 421 ASN A CA 1
ATOM 3512 C C . ASN A 1 421 ? -8.306 4.885 -27.473 1.00 67.06 421 ASN A C 1
ATOM 3514 O O . ASN A 1 421 ? -8.167 4.994 -26.254 1.00 67.06 421 ASN A O 1
ATOM 3518 N N . GLY A 1 422 ? -7.923 5.850 -28.317 1.00 58.34 422 GLY A N 1
ATOM 3519 C CA . GLY A 1 422 ? -7.283 7.105 -27.905 1.00 58.34 422 GLY A CA 1
ATOM 3520 C C . GLY A 1 422 ? -8.150 8.025 -27.033 1.00 58.34 422 GLY A C 1
ATOM 3521 O O . GLY A 1 422 ? -7.611 8.876 -26.332 1.00 58.34 422 GLY A O 1
ATOM 3522 N N . LYS A 1 423 ? -9.481 7.844 -27.008 1.00 57.97 423 LYS A N 1
ATOM 3523 C CA . LYS A 1 423 ? -10.394 8.624 -26.144 1.00 57.97 423 LYS A CA 1
ATOM 3524 C C . LYS A 1 423 ? -10.223 8.333 -24.650 1.00 57.97 423 LYS A C 1
ATOM 3526 O O . LYS A 1 423 ? -10.613 9.160 -23.830 1.00 57.97 423 LYS A O 1
ATOM 3531 N N . PHE A 1 424 ? -9.668 7.172 -24.303 1.00 51.28 424 PHE A N 1
ATOM 3532 C CA . PHE A 1 424 ? -9.521 6.710 -22.920 1.00 51.28 424 PHE A CA 1
ATOM 3533 C C . PHE A 1 424 ? -8.120 6.942 -22.341 1.00 51.28 424 PHE A C 1
ATOM 3535 O O . PHE A 1 424 ? -7.945 6.839 -21.129 1.00 51.28 424 PHE A O 1
ATOM 3542 N N . ALA A 1 425 ? -7.133 7.279 -23.176 1.00 58.12 425 ALA A N 1
ATOM 3543 C CA . ALA A 1 425 ? -5.786 7.606 -22.727 1.00 58.12 425 ALA A CA 1
ATOM 3544 C C . ALA A 1 425 ? -5.557 9.116 -22.668 1.00 58.12 425 ALA A C 1
ATOM 3546 O O . ALA A 1 425 ? -6.005 9.882 -23.520 1.00 58.12 425 ALA A O 1
ATOM 3547 N N . ASN A 1 426 ? -4.800 9.552 -21.662 1.00 61.22 426 ASN A N 1
ATOM 3548 C CA . ASN A 1 426 ? -4.330 10.928 -21.595 1.00 61.22 426 ASN A CA 1
ATOM 3549 C C . ASN A 1 426 ? -3.349 11.195 -22.758 1.00 61.22 426 ASN A C 1
ATOM 3551 O O . ASN A 1 426 ? -2.503 10.355 -23.069 1.00 61.22 426 ASN A O 1
ATOM 3555 N N . LYS A 1 427 ? -3.415 12.386 -23.369 1.00 62.19 427 LYS A N 1
ATOM 3556 C CA . LYS A 1 427 ? -2.501 12.838 -24.438 1.00 62.19 427 LYS A CA 1
ATOM 3557 C C . LYS A 1 427 ? -1.022 12.682 -24.061 1.00 62.19 427 LYS A C 1
ATOM 3559 O O . LYS A 1 427 ? -0.203 12.384 -24.925 1.00 62.19 427 LYS A O 1
ATOM 3564 N N . ILE A 1 428 ? -0.695 12.864 -22.779 1.00 59.34 428 ILE A N 1
ATOM 3565 C CA . ILE A 1 428 ? 0.663 12.685 -22.243 1.00 59.34 428 ILE A CA 1
ATOM 3566 C C . ILE A 1 428 ? 1.121 11.231 -22.398 1.00 59.34 428 ILE A C 1
ATOM 3568 O O . ILE A 1 428 ? 2.229 10.989 -22.867 1.00 59.34 428 ILE A O 1
ATOM 3572 N N . SER A 1 429 ? 0.254 10.267 -22.073 1.00 66.31 429 SER A N 1
ATOM 3573 C CA . SER A 1 429 ? 0.562 8.843 -22.206 1.00 66.31 429 SER A CA 1
ATOM 3574 C C . SER A 1 429 ? 0.846 8.489 -23.660 1.00 66.31 429 SER A C 1
ATOM 3576 O O . SER A 1 429 ? 1.890 7.914 -23.920 1.00 66.31 429 SER A O 1
ATOM 3578 N N . ILE A 1 430 ? -0.010 8.912 -24.603 1.00 70.25 430 ILE A N 1
ATOM 3579 C CA . ILE A 1 430 ? 0.144 8.633 -26.046 1.00 70.25 430 ILE A CA 1
ATOM 3580 C C . ILE A 1 430 ? 1.481 9.160 -26.587 1.00 70.25 430 ILE A C 1
ATOM 3582 O O . ILE A 1 430 ? 2.162 8.458 -27.334 1.00 70.25 430 ILE A O 1
ATOM 3586 N N . ARG A 1 431 ? 1.874 10.379 -26.195 1.00 76.56 431 ARG A N 1
ATOM 3587 C CA . ARG A 1 431 ? 3.165 10.958 -26.586 1.00 76.56 431 ARG A CA 1
ATOM 3588 C C . ARG A 1 431 ? 4.330 10.102 -26.095 1.00 76.56 431 ARG A C 1
ATOM 3590 O O . ARG A 1 431 ? 5.196 9.763 -26.888 1.00 76.56 431 ARG A O 1
ATOM 3597 N N . LEU A 1 432 ? 4.302 9.701 -24.827 1.00 74.00 432 LEU A N 1
ATOM 3598 C CA . LEU A 1 432 ? 5.350 8.878 -24.231 1.00 74.00 432 LEU A CA 1
ATOM 3599 C C . LEU A 1 432 ? 5.489 7.515 -24.928 1.00 74.00 432 LEU A C 1
ATOM 3601 O O . LEU A 1 432 ? 6.603 7.060 -25.164 1.00 74.00 432 LEU A O 1
ATOM 3605 N N . ILE A 1 433 ? 4.372 6.899 -25.337 1.00 76.75 433 ILE A N 1
ATOM 3606 C CA . ILE A 1 433 ? 4.400 5.661 -26.139 1.00 76.75 433 ILE A CA 1
ATOM 3607 C C . ILE A 1 433 ? 5.132 5.866 -27.448 1.00 76.75 433 ILE A C 1
ATOM 3609 O O . ILE A 1 433 ? 5.939 5.026 -27.840 1.00 76.75 433 ILE A O 1
ATOM 3613 N N . LYS A 1 434 ? 4.838 6.974 -28.128 1.00 82.38 434 LYS A N 1
ATOM 3614 C CA . LYS A 1 434 ? 5.476 7.299 -29.393 1.00 82.38 434 LYS A CA 1
ATOM 3615 C C . LYS A 1 434 ? 6.973 7.528 -29.208 1.00 82.38 434 LYS A C 1
ATOM 3617 O O . LYS A 1 434 ? 7.746 6.943 -29.952 1.00 82.38 434 LYS A O 1
ATOM 3622 N N . ASP A 1 435 ? 7.363 8.299 -28.196 1.00 82.69 435 ASP A N 1
ATOM 3623 C CA . ASP A 1 435 ? 8.766 8.615 -27.922 1.00 82.69 435 ASP A CA 1
ATOM 3624 C C . ASP A 1 435 ? 9.574 7.337 -27.611 1.00 82.69 435 ASP A C 1
ATOM 3626 O O . ASP A 1 435 ? 10.649 7.127 -28.173 1.00 82.69 435 ASP A O 1
ATOM 3630 N N . ILE A 1 436 ? 9.025 6.427 -26.794 1.00 80.88 436 ILE A N 1
ATOM 3631 C CA . ILE A 1 436 ? 9.661 5.135 -26.498 1.00 80.88 436 ILE A CA 1
ATOM 3632 C C . ILE A 1 436 ? 9.697 4.246 -27.750 1.00 80.88 436 ILE A C 1
ATOM 3634 O O . ILE A 1 436 ? 10.733 3.663 -28.057 1.00 80.88 436 ILE A O 1
ATOM 3638 N N . TYR A 1 437 ? 8.603 4.138 -28.507 1.00 85.94 437 TYR A N 1
ATOM 3639 C CA . TYR A 1 437 ? 8.593 3.367 -29.754 1.00 85.94 437 TYR A CA 1
ATOM 3640 C C . TYR A 1 437 ? 9.645 3.880 -30.747 1.00 85.94 437 TYR A C 1
ATOM 3642 O O . TYR A 1 437 ? 10.399 3.090 -31.312 1.00 85.94 437 TYR A O 1
ATOM 3650 N N . ASP A 1 438 ? 9.743 5.200 -30.911 1.00 85.38 438 ASP A N 1
ATOM 3651 C CA . ASP A 1 438 ? 10.734 5.846 -31.769 1.00 85.38 438 ASP A CA 1
ATOM 3652 C C . ASP A 1 438 ? 12.167 5.584 -31.281 1.00 85.38 438 ASP A C 1
ATOM 3654 O O . ASP A 1 438 ? 13.080 5.434 -32.094 1.00 85.38 438 ASP A O 1
ATOM 3658 N N . TYR A 1 439 ? 12.362 5.452 -29.966 1.00 83.44 439 TYR A N 1
ATOM 3659 C CA . TYR A 1 439 ? 13.628 5.029 -29.376 1.00 83.44 439 TYR A CA 1
ATOM 3660 C C . TYR A 1 439 ? 13.975 3.565 -29.701 1.00 83.44 439 TYR A C 1
ATOM 3662 O O . TYR A 1 439 ? 15.129 3.278 -30.033 1.00 83.44 439 TYR A O 1
ATOM 3670 N N . PHE A 1 440 ? 13.008 2.645 -29.645 1.00 83.69 440 PHE A N 1
ATOM 3671 C CA . PHE A 1 440 ? 13.236 1.225 -29.936 1.00 83.69 440 PHE A CA 1
ATOM 3672 C C . PHE A 1 440 ? 13.391 0.920 -31.422 1.00 83.69 440 PHE A C 1
ATOM 3674 O O . PHE A 1 440 ? 14.267 0.140 -31.779 1.00 83.69 440 PHE A O 1
ATOM 3681 N N . LYS A 1 441 ? 12.562 1.511 -32.290 1.00 82.00 441 LYS A N 1
ATOM 3682 C CA . LYS A 1 441 ? 12.476 1.117 -33.707 1.00 82.00 441 LYS A CA 1
ATOM 3683 C C . LYS A 1 441 ? 13.789 1.284 -34.475 1.00 82.00 441 LYS A C 1
ATOM 3685 O O . LYS A 1 441 ? 14.015 0.571 -35.436 1.00 82.00 441 LYS A O 1
ATOM 3690 N N . ILE A 1 442 ? 14.645 2.217 -34.047 1.00 82.31 442 ILE A N 1
ATOM 3691 C CA . ILE A 1 442 ? 15.966 2.454 -34.655 1.00 82.31 442 ILE A CA 1
ATOM 3692 C C . ILE A 1 442 ? 17.082 1.621 -34.006 1.00 82.31 442 ILE A C 1
ATOM 3694 O O . ILE A 1 442 ? 18.232 1.707 -34.424 1.00 82.31 442 ILE A O 1
ATOM 3698 N N . ARG A 1 443 ? 16.774 0.900 -32.921 1.00 82.25 443 ARG A N 1
ATOM 3699 C CA . ARG A 1 443 ? 17.736 0.140 -32.109 1.00 82.25 443 ARG A CA 1
ATOM 3700 C C . ARG A 1 443 ? 17.479 -1.355 -32.121 1.00 82.25 443 ARG A C 1
ATOM 3702 O O . ARG A 1 443 ? 18.381 -2.077 -31.737 1.00 82.25 443 ARG A O 1
ATOM 3709 N N . ILE A 1 444 ? 16.282 -1.813 -32.473 1.00 83.50 444 ILE A N 1
ATOM 3710 C CA . ILE A 1 444 ? 15.923 -3.230 -32.459 1.00 83.50 444 ILE A CA 1
ATOM 3711 C C . ILE A 1 444 ? 15.450 -3.634 -33.840 1.00 83.50 444 ILE A C 1
ATOM 3713 O O . ILE A 1 444 ? 14.510 -3.045 -34.376 1.00 83.50 444 ILE A O 1
ATOM 3717 N N . ASP A 1 445 ? 16.072 -4.681 -34.369 1.00 82.75 445 ASP A N 1
ATOM 3718 C CA . ASP A 1 445 ? 15.641 -5.284 -35.616 1.00 82.75 445 ASP A CA 1
ATOM 3719 C C . ASP A 1 445 ? 14.241 -5.874 -35.461 1.00 82.75 445 ASP A C 1
ATOM 3721 O O . ASP A 1 445 ? 13.902 -6.565 -34.491 1.00 82.75 445 ASP A O 1
ATOM 3725 N N . TYR A 1 446 ? 13.394 -5.619 -36.452 1.00 82.00 446 TYR A N 1
ATOM 3726 C CA . TYR A 1 446 ? 12.121 -6.311 -36.507 1.00 82.00 446 TYR A CA 1
ATOM 3727 C C . TYR A 1 446 ? 12.347 -7.807 -36.758 1.00 82.00 446 TYR A C 1
ATOM 3729 O O . TYR A 1 446 ? 13.342 -8.219 -37.342 1.00 82.00 446 TYR A O 1
ATOM 3737 N N . LEU A 1 447 ? 11.391 -8.630 -36.330 1.00 79.00 447 LEU A N 1
ATOM 3738 C CA . LEU A 1 447 ? 11.381 -10.068 -36.564 1.00 79.00 447 LEU A CA 1
ATOM 3739 C C . LEU A 1 447 ? 10.110 -10.458 -37.328 1.00 79.00 447 LEU A C 1
ATOM 3741 O O . LEU A 1 447 ? 9.103 -9.749 -37.218 1.00 79.00 447 LEU A O 1
ATOM 3745 N N . PRO A 1 448 ? 10.099 -11.604 -38.039 1.00 74.81 448 PRO A N 1
ATOM 3746 C CA . PRO A 1 448 ? 8.916 -12.077 -38.762 1.00 74.81 448 PRO A CA 1
ATOM 3747 C C . PRO A 1 448 ? 7.650 -12.137 -37.895 1.00 74.81 448 PRO A C 1
ATOM 3749 O O . PRO A 1 448 ? 6.563 -11.789 -38.345 1.00 74.81 448 PRO A O 1
ATOM 3752 N N . GLU A 1 449 ? 7.784 -12.499 -36.618 1.00 76.62 449 GLU A N 1
ATOM 3753 C CA . GLU A 1 449 ? 6.670 -12.557 -35.662 1.00 76.62 449 GLU A CA 1
ATOM 3754 C C . GLU A 1 449 ? 6.004 -11.194 -35.377 1.00 76.62 449 GLU A C 1
ATOM 3756 O O . GLU A 1 449 ? 4.851 -11.157 -34.946 1.00 76.62 449 GLU A O 1
ATOM 3761 N N . HIS A 1 450 ? 6.671 -10.066 -35.652 1.00 82.25 450 HIS A N 1
ATOM 3762 C CA . HIS A 1 450 ? 6.069 -8.733 -35.522 1.00 82.25 450 HIS A CA 1
ATOM 3763 C C . HIS A 1 450 ? 5.043 -8.438 -36.624 1.00 82.25 450 HIS A C 1
ATOM 3765 O O . HIS A 1 450 ? 4.209 -7.548 -36.450 1.00 82.25 450 HIS A O 1
ATOM 3771 N N . MET A 1 451 ? 5.045 -9.195 -37.727 1.00 75.56 451 MET A N 1
ATOM 3772 C CA . MET A 1 451 ? 4.112 -8.994 -38.842 1.00 75.56 451 MET A CA 1
ATOM 3773 C C . MET A 1 451 ? 2.648 -9.164 -38.439 1.00 75.56 451 MET A C 1
ATOM 3775 O O . MET A 1 451 ? 1.790 -8.404 -38.891 1.00 75.56 451 MET A O 1
ATOM 3779 N N . GLU A 1 452 ? 2.349 -10.116 -37.553 1.00 75.62 452 GLU A N 1
ATOM 3780 C CA . GLU A 1 452 ? 0.977 -10.326 -37.077 1.00 75.62 452 GLU A CA 1
ATOM 3781 C C . GLU A 1 452 ? 0.457 -9.136 -36.261 1.00 75.62 452 GLU A C 1
ATOM 3783 O O . GLU A 1 452 ? -0.730 -8.809 -36.338 1.00 75.62 452 GLU A O 1
ATOM 3788 N N . LEU A 1 453 ? 1.342 -8.449 -35.530 1.00 76.44 453 LEU A N 1
ATOM 3789 C CA . LEU A 1 453 ? 1.009 -7.199 -34.848 1.00 76.44 453 LEU A CA 1
ATOM 3790 C C . LEU A 1 453 ? 0.837 -6.067 -35.866 1.00 76.44 453 LEU A C 1
ATOM 3792 O O . LEU A 1 453 ? -0.208 -5.420 -35.885 1.00 76.44 453 LEU A O 1
ATOM 3796 N N . LEU A 1 454 ? 1.820 -5.867 -36.748 1.00 80.81 454 LEU A N 1
ATOM 3797 C CA . LEU A 1 454 ? 1.843 -4.770 -37.722 1.00 80.81 454 LEU A CA 1
ATOM 3798 C C . LEU A 1 454 ? 0.643 -4.775 -38.675 1.00 80.81 454 LEU A C 1
ATOM 3800 O O . LEU A 1 454 ? 0.191 -3.705 -39.067 1.00 80.81 454 LEU A O 1
ATOM 3804 N N . ARG A 1 455 ? 0.056 -5.941 -38.980 1.00 75.25 455 ARG A N 1
ATOM 3805 C CA . ARG A 1 455 ? -1.190 -6.048 -39.766 1.00 75.25 455 ARG A CA 1
ATOM 3806 C C . ARG A 1 455 ? -2.358 -5.244 -39.180 1.00 75.25 455 ARG A C 1
ATOM 3808 O O . ARG A 1 455 ? -3.292 -4.902 -39.898 1.00 75.25 455 ARG A O 1
ATOM 3815 N N . ARG A 1 456 ? -2.343 -5.001 -37.871 1.00 78.12 456 ARG A N 1
ATOM 3816 C CA . ARG A 1 456 ? -3.400 -4.276 -37.154 1.00 78.12 456 ARG A CA 1
ATOM 3817 C C . ARG A 1 456 ? -3.164 -2.765 -37.124 1.00 78.12 456 ARG A C 1
ATOM 3819 O O . ARG A 1 456 ? -4.065 -2.040 -36.708 1.00 78.12 456 ARG A O 1
ATOM 3826 N N . ALA A 1 457 ? -1.984 -2.298 -37.537 1.00 80.31 457 ALA A N 1
ATOM 3827 C CA . ALA A 1 457 ? -1.691 -0.878 -37.647 1.00 80.31 457 ALA A CA 1
ATOM 3828 C C . ALA A 1 457 ? -2.501 -0.254 -38.793 1.00 80.31 457 ALA A C 1
ATOM 3830 O O . ALA A 1 457 ? -2.657 -0.844 -39.857 1.00 80.31 457 ALA A O 1
ATOM 3831 N N . LYS A 1 458 ? -3.014 0.947 -38.558 1.00 78.31 458 LYS A N 1
ATOM 3832 C CA . LYS A 1 458 ? -3.714 1.801 -39.518 1.00 78.31 458 LYS A CA 1
ATOM 3833 C C . LYS A 1 458 ? -2.807 2.923 -40.019 1.00 78.31 458 LYS A C 1
ATOM 3835 O O . LYS A 1 458 ? -2.909 3.287 -41.183 1.00 78.31 458 LYS A O 1
ATOM 3840 N N . SER A 1 459 ? -1.936 3.452 -39.163 1.00 80.56 459 SER A N 1
ATOM 3841 C CA . SER A 1 459 ? -1.042 4.560 -39.476 1.00 80.56 459 SER A CA 1
ATOM 3842 C C . SER A 1 459 ? 0.247 4.088 -40.137 1.00 80.56 459 SER A C 1
ATOM 3844 O O . SER A 1 459 ? 0.957 3.202 -39.640 1.00 80.56 459 SER A O 1
ATOM 3846 N N . ALA A 1 460 ? 0.605 4.762 -41.230 1.00 76.00 460 ALA A N 1
ATOM 3847 C CA . ALA A 1 460 ? 1.856 4.522 -41.932 1.00 76.00 460 ALA A CA 1
ATOM 3848 C C . ALA A 1 460 ? 3.097 4.734 -41.043 1.00 76.00 460 ALA A C 1
ATOM 3850 O O . ALA A 1 460 ? 4.105 4.071 -41.261 1.00 76.00 460 ALA A O 1
ATOM 3851 N N . ASP A 1 461 ? 3.054 5.596 -40.017 1.00 80.81 461 ASP A N 1
ATOM 3852 C CA . ASP A 1 461 ? 4.219 5.859 -39.151 1.00 80.81 461 ASP A CA 1
ATOM 3853 C C . ASP A 1 461 ? 4.647 4.655 -38.290 1.00 80.81 461 ASP A C 1
ATOM 3855 O O . ASP A 1 461 ? 5.800 4.586 -37.858 1.00 80.81 461 ASP A O 1
ATOM 3859 N N . ILE A 1 462 ? 3.745 3.693 -38.076 1.00 81.88 462 ILE A N 1
ATOM 3860 C CA . ILE A 1 462 ? 4.022 2.440 -37.364 1.00 81.88 462 ILE A CA 1
ATOM 3861 C C . ILE A 1 462 ? 4.627 1.407 -38.320 1.00 81.88 462 ILE A C 1
ATOM 3863 O O . ILE A 1 462 ? 5.590 0.731 -37.968 1.00 81.88 462 ILE A O 1
ATOM 3867 N N . VAL A 1 463 ? 4.071 1.294 -39.529 1.00 79.12 463 VAL A N 1
ATOM 3868 C CA . VAL A 1 463 ? 4.407 0.239 -40.501 1.00 79.12 463 VAL A CA 1
ATOM 3869 C C . VAL A 1 463 ? 5.650 0.576 -41.320 1.00 79.12 463 VAL A C 1
ATOM 3871 O O . VAL A 1 463 ? 6.437 -0.304 -41.661 1.00 79.12 463 VAL A O 1
ATOM 3874 N N . LYS A 1 464 ? 5.838 1.853 -41.644 1.00 79.00 464 LYS A N 1
ATOM 3875 C CA . LYS A 1 464 ? 6.898 2.324 -42.531 1.00 79.00 464 LYS A CA 1
ATOM 3876 C C . LYS A 1 464 ? 8.315 1.918 -42.081 1.00 79.00 464 LYS A C 1
ATOM 3878 O O . LYS A 1 464 ? 9.020 1.386 -42.932 1.00 79.00 464 LYS A O 1
ATOM 3883 N N . PRO A 1 465 ? 8.715 2.033 -40.796 1.00 81.31 465 PRO A N 1
ATOM 3884 C CA . PRO A 1 465 ? 10.047 1.600 -40.356 1.00 81.31 465 PRO A CA 1
ATOM 3885 C C . PRO A 1 465 ? 10.323 0.111 -40.622 1.00 81.31 465 PRO A C 1
ATOM 3887 O O . PRO A 1 465 ? 11.398 -0.254 -41.079 1.00 81.31 465 PRO A O 1
ATOM 3890 N N . PHE A 1 466 ? 9.322 -0.760 -40.448 1.00 79.06 466 PHE A N 1
ATOM 3891 C CA . PHE A 1 466 ? 9.452 -2.179 -40.797 1.00 79.06 466 PHE A CA 1
ATOM 3892 C C . PHE A 1 466 ? 9.721 -2.381 -42.300 1.00 79.06 466 PHE A C 1
ATOM 3894 O O . PHE A 1 466 ? 10.542 -3.209 -42.693 1.00 79.06 466 PHE A O 1
ATOM 3901 N N . LEU A 1 467 ? 9.029 -1.626 -43.156 1.00 76.25 467 LEU A N 1
ATOM 3902 C CA . LEU A 1 467 ? 9.187 -1.720 -44.610 1.00 76.25 467 LEU A CA 1
ATOM 3903 C C . LEU A 1 467 ? 10.507 -1.122 -45.106 1.00 76.25 467 LEU A C 1
ATOM 3905 O O . LEU A 1 467 ? 11.003 -1.564 -46.140 1.00 76.25 467 LEU A O 1
ATOM 3909 N N . GLU A 1 468 ? 11.048 -0.125 -44.411 1.00 75.19 468 GLU A N 1
ATOM 3910 C CA . GLU A 1 468 ? 12.303 0.543 -44.772 1.00 75.19 468 GLU A CA 1
ATOM 3911 C C . GLU A 1 468 ? 13.530 -0.229 -44.294 1.00 75.19 468 GLU A C 1
ATOM 3913 O O . GLU A 1 468 ? 14.479 -0.373 -45.062 1.00 75.19 468 GLU A O 1
ATOM 3918 N N . ASP A 1 469 ? 13.489 -0.781 -43.082 1.00 72.75 469 ASP A N 1
ATOM 3919 C CA . ASP A 1 469 ? 14.671 -1.384 -42.468 1.00 72.75 469 ASP A CA 1
ATOM 3920 C C . ASP A 1 469 ? 14.672 -2.911 -42.610 1.00 72.75 469 ASP A C 1
ATOM 3922 O O . ASP A 1 469 ? 15.626 -3.505 -43.112 1.00 72.75 469 ASP A O 1
ATOM 3926 N N . PHE A 1 470 ? 13.585 -3.584 -42.227 1.00 74.56 470 PHE A N 1
ATOM 3927 C CA . PHE A 1 470 ? 13.575 -5.048 -42.161 1.00 74.56 470 PHE A CA 1
ATOM 3928 C C . PHE A 1 470 ? 13.454 -5.709 -43.534 1.00 74.56 470 PHE A C 1
ATOM 3930 O O . PHE A 1 470 ? 14.235 -6.603 -43.869 1.00 74.56 470 PHE A O 1
ATOM 3937 N N . VAL A 1 471 ? 12.489 -5.281 -44.353 1.00 71.75 471 VAL A N 1
ATOM 3938 C CA . VAL A 1 471 ? 12.224 -5.945 -45.641 1.00 71.75 471 VAL A CA 1
ATOM 3939 C C . VAL A 1 471 ? 13.444 -5.901 -46.579 1.00 71.75 471 VAL A C 1
ATOM 3941 O O . VAL A 1 471 ? 13.804 -6.948 -47.123 1.00 71.75 471 VAL A O 1
ATOM 3944 N N . PRO A 1 472 ? 14.158 -4.771 -46.743 1.00 73.12 472 PRO A N 1
ATOM 3945 C CA . PRO A 1 472 ? 15.346 -4.733 -47.593 1.00 73.12 472 PRO A CA 1
ATOM 3946 C C . PRO A 1 472 ? 16.502 -5.569 -47.051 1.00 73.12 472 PRO A C 1
ATOM 3948 O O . PRO A 1 472 ? 17.215 -6.206 -47.829 1.00 73.12 472 PRO A O 1
ATOM 3951 N N . ASN A 1 473 ? 16.680 -5.602 -45.731 1.00 70.69 473 ASN A N 1
ATOM 3952 C CA . ASN A 1 473 ? 17.776 -6.337 -45.109 1.00 70.69 473 ASN A CA 1
ATOM 3953 C C . ASN A 1 473 ? 17.575 -7.852 -45.153 1.00 70.69 473 ASN A C 1
ATOM 3955 O O . ASN A 1 473 ? 18.553 -8.579 -45.283 1.00 70.69 473 ASN A O 1
ATOM 3959 N N . VAL A 1 474 ? 16.333 -8.337 -45.121 1.00 67.94 474 VAL A N 1
ATOM 3960 C CA . VAL A 1 474 ? 16.049 -9.778 -45.206 1.00 67.94 474 VAL A CA 1
ATOM 3961 C C . VAL A 1 474 ? 15.923 -10.260 -46.655 1.00 67.94 474 VAL A C 1
ATOM 3963 O O . VAL A 1 474 ? 16.449 -11.317 -46.993 1.00 67.94 474 VAL A O 1
ATOM 3966 N N . PHE A 1 475 ? 15.272 -9.492 -47.536 1.00 65.19 475 PHE A N 1
ATOM 3967 C CA . PHE A 1 475 ? 14.896 -9.965 -48.882 1.00 65.19 475 PHE A CA 1
ATOM 3968 C C . PHE A 1 475 ? 15.765 -9.433 -50.011 1.00 65.19 475 PHE A C 1
ATOM 3970 O O . PHE A 1 475 ? 15.822 -10.031 -51.085 1.00 65.19 475 PHE A O 1
ATOM 3977 N N . LEU A 1 476 ? 16.423 -8.298 -49.790 1.00 68.44 476 LEU A N 1
ATOM 3978 C CA . LEU A 1 476 ? 17.203 -7.600 -50.808 1.00 68.44 476 LEU A CA 1
ATOM 3979 C C . LEU A 1 476 ? 18.686 -7.552 -50.430 1.00 68.44 476 LEU A C 1
ATOM 3981 O O . LEU A 1 476 ? 19.432 -6.797 -51.048 1.00 68.44 476 LEU A O 1
ATOM 3985 N N . SER A 1 477 ? 19.106 -8.342 -49.430 1.00 59.31 477 SER A N 1
ATOM 3986 C CA . SER A 1 477 ? 20.390 -8.266 -48.712 1.00 59.31 477 SER A CA 1
ATOM 3987 C C . SER A 1 477 ? 21.623 -8.094 -49.605 1.00 59.31 477 SER A C 1
ATOM 3989 O O . SER A 1 477 ? 22.539 -7.383 -49.197 1.00 59.31 477 SER A O 1
ATOM 3991 N N . ASN A 1 478 ? 21.592 -8.611 -50.839 1.00 64.75 478 ASN A N 1
ATOM 3992 C CA . ASN A 1 478 ? 22.705 -8.610 -51.796 1.00 64.75 478 ASN A CA 1
ATOM 3993 C C . ASN A 1 478 ? 22.480 -7.782 -53.085 1.00 64.75 478 ASN A C 1
ATOM 3995 O O . ASN A 1 478 ? 23.234 -7.951 -54.041 1.00 64.75 478 ASN A O 1
ATOM 3999 N N . ASP A 1 479 ? 21.446 -6.934 -53.169 1.00 74.12 479 ASP A N 1
ATOM 4000 C CA . ASP A 1 479 ? 21.105 -6.198 -54.401 1.00 74.12 479 ASP A CA 1
ATOM 4001 C C . ASP A 1 479 ? 20.757 -4.725 -54.117 1.00 74.12 479 ASP A C 1
ATOM 4003 O O . ASP A 1 479 ? 19.601 -4.359 -53.884 1.00 74.12 479 ASP A O 1
ATOM 4007 N N . ASP A 1 480 ? 21.780 -3.866 -54.143 1.00 71.62 480 ASP A N 1
ATOM 4008 C CA . ASP A 1 480 ? 21.659 -2.432 -53.839 1.00 71.62 480 ASP A CA 1
ATOM 4009 C C . ASP A 1 480 ? 20.726 -1.684 -54.804 1.00 71.62 480 ASP A C 1
ATOM 4011 O O . ASP A 1 480 ? 20.066 -0.714 -54.419 1.00 71.62 480 ASP A O 1
ATOM 4015 N N . ILE A 1 481 ? 20.602 -2.162 -56.047 1.00 70.19 481 ILE A N 1
ATOM 4016 C CA . ILE A 1 481 ? 19.683 -1.591 -57.038 1.00 70.19 481 ILE A CA 1
ATOM 4017 C C . ILE A 1 481 ? 18.242 -1.889 -56.624 1.00 70.19 481 ILE A C 1
ATOM 4019 O O . ILE A 1 481 ? 17.406 -0.983 -56.602 1.00 70.19 481 ILE A O 1
ATOM 4023 N N . LYS A 1 482 ? 17.941 -3.131 -56.225 1.00 69.06 482 LYS A N 1
ATOM 4024 C CA . LYS A 1 482 ? 16.610 -3.471 -55.703 1.00 69.06 482 LYS A CA 1
ATOM 4025 C C . LYS A 1 482 ? 16.303 -2.757 -54.392 1.00 69.06 482 LYS A C 1
ATOM 4027 O O . LYS A 1 482 ? 15.171 -2.305 -54.238 1.00 69.06 482 LYS A O 1
ATOM 4032 N N . LYS A 1 483 ? 17.278 -2.594 -53.488 1.00 68.19 483 LYS A N 1
ATOM 4033 C CA . LYS A 1 483 ? 17.103 -1.788 -52.263 1.00 68.19 483 LYS A CA 1
ATOM 4034 C C . LYS A 1 483 ? 16.734 -0.342 -52.599 1.00 68.19 483 LYS A C 1
ATOM 4036 O O . LYS A 1 483 ? 15.788 0.191 -52.029 1.00 68.19 483 LYS A O 1
ATOM 4041 N N . SER A 1 484 ? 17.416 0.271 -53.569 1.00 66.69 484 SER A N 1
ATOM 4042 C CA . SER A 1 484 ? 17.128 1.643 -54.009 1.00 66.69 484 SER A CA 1
ATOM 4043 C C . SER A 1 484 ? 15.737 1.781 -54.644 1.00 66.69 484 SER A C 1
ATOM 4045 O O . SER A 1 484 ? 14.989 2.703 -54.314 1.00 66.69 484 SER A O 1
ATOM 4047 N N . ILE A 1 485 ? 15.345 0.839 -55.510 1.00 68.75 485 ILE A N 1
ATOM 4048 C CA . ILE A 1 485 ? 14.006 0.812 -56.122 1.00 68.75 485 ILE A CA 1
ATOM 4049 C C . ILE A 1 485 ? 12.925 0.634 -55.049 1.00 68.75 485 ILE A C 1
ATOM 4051 O O . ILE A 1 485 ? 11.918 1.342 -55.069 1.00 68.75 485 ILE A O 1
ATOM 4055 N N . TRP A 1 486 ? 13.148 -0.274 -54.098 1.00 71.75 486 TRP A N 1
ATOM 4056 C CA . TRP A 1 486 ? 12.248 -0.514 -52.975 1.00 71.75 486 TRP A CA 1
ATOM 4057 C C . TRP A 1 486 ? 12.062 0.737 -52.118 1.00 71.75 486 TRP A C 1
ATOM 4059 O O . TRP A 1 486 ? 10.934 1.163 -51.878 1.00 71.75 486 TRP A O 1
ATOM 4069 N N . PHE A 1 487 ? 13.161 1.372 -51.715 1.00 69.19 487 PHE A N 1
ATOM 4070 C CA . PHE A 1 487 ? 13.138 2.578 -50.895 1.00 69.19 487 PHE A CA 1
ATOM 4071 C C . PHE A 1 487 ? 12.360 3.715 -51.575 1.00 69.19 487 PHE A C 1
ATOM 4073 O O . PHE A 1 487 ? 11.479 4.331 -50.971 1.00 69.19 487 PHE A O 1
ATOM 4080 N N . ASN A 1 488 ? 12.599 3.932 -52.872 1.00 68.00 488 ASN A N 1
ATOM 4081 C CA . ASN A 1 488 ? 11.861 4.915 -53.666 1.00 68.00 488 ASN A CA 1
ATOM 4082 C C . ASN A 1 488 ? 10.366 4.575 -53.775 1.00 68.00 488 ASN A C 1
ATOM 4084 O O . ASN A 1 488 ? 9.528 5.476 -53.710 1.00 68.00 488 ASN A O 1
ATOM 4088 N N . ALA A 1 489 ? 10.017 3.290 -53.894 1.00 68.69 489 ALA A N 1
ATOM 4089 C CA . ALA A 1 489 ? 8.628 2.846 -53.909 1.00 68.69 489 ALA A CA 1
ATOM 4090 C C . ALA A 1 489 ? 7.928 3.156 -52.576 1.00 68.69 489 ALA A C 1
ATOM 4092 O O . ALA A 1 489 ? 6.870 3.784 -52.596 1.00 68.69 489 ALA A O 1
ATOM 4093 N N . ILE A 1 490 ? 8.538 2.826 -51.431 1.00 69.75 490 ILE A N 1
ATOM 4094 C CA . ILE A 1 490 ? 7.974 3.107 -50.098 1.00 69.75 490 ILE A CA 1
ATOM 4095 C C . ILE A 1 490 ? 7.787 4.613 -49.865 1.00 69.75 490 ILE A C 1
ATOM 4097 O O . ILE A 1 490 ? 6.733 5.037 -49.391 1.00 69.75 490 ILE A O 1
ATOM 4101 N N . HIS A 1 491 ? 8.755 5.442 -50.260 1.00 69.12 491 HIS A N 1
ATOM 4102 C CA . HIS A 1 491 ? 8.652 6.901 -50.145 1.00 69.12 491 HIS A CA 1
ATOM 4103 C C . HIS A 1 491 ? 7.647 7.543 -51.117 1.00 69.12 491 HIS A C 1
ATOM 4105 O O . HIS A 1 491 ? 7.193 8.664 -50.875 1.00 69.12 491 HIS A O 1
ATOM 4111 N N . SER A 1 492 ? 7.286 6.850 -52.202 1.00 65.69 492 SER A N 1
ATOM 4112 C CA . SER A 1 492 ? 6.275 7.306 -53.164 1.00 65.69 492 SER A CA 1
ATOM 4113 C C . SER A 1 492 ? 4.833 6.991 -52.742 1.00 65.69 492 SER A C 1
ATOM 4115 O O . SER A 1 492 ? 3.899 7.594 -53.278 1.00 65.69 492 SER A O 1
ATOM 4117 N N . LEU A 1 493 ? 4.638 6.091 -51.766 1.00 64.56 493 LEU A N 1
ATOM 4118 C CA . LEU A 1 493 ? 3.323 5.759 -51.216 1.00 64.56 493 LEU A CA 1
ATOM 4119 C C . LEU A 1 493 ? 2.750 6.971 -50.464 1.00 64.56 493 LEU A C 1
ATOM 4121 O O . LEU A 1 493 ? 3.289 7.412 -49.449 1.00 64.56 493 LEU A O 1
ATOM 4125 N N . LYS A 1 494 ? 1.637 7.518 -50.966 1.00 55.59 494 LYS A N 1
ATOM 4126 C CA . LYS A 1 494 ? 0.891 8.612 -50.328 1.00 55.59 494 LYS A CA 1
ATOM 4127 C C . LYS A 1 494 ? -0.441 8.088 -49.789 1.00 55.59 494 LYS A C 1
ATOM 4129 O O . LYS A 1 494 ? -1.278 7.644 -50.568 1.00 55.59 494 LYS A O 1
ATOM 4134 N N . GLY A 1 495 ? -0.648 8.214 -48.478 1.00 57.62 495 GLY A N 1
ATOM 4135 C CA . GLY A 1 495 ? -1.904 7.881 -47.791 1.00 57.62 495 GLY A CA 1
ATOM 4136 C C . GLY A 1 495 ? -1.919 6.495 -47.135 1.00 57.62 495 GLY A C 1
ATOM 4137 O O . GLY A 1 495 ? -1.320 5.547 -47.642 1.00 57.62 495 GLY A O 1
ATOM 4138 N N . ASP A 1 496 ? -2.625 6.392 -46.006 1.00 57.53 496 ASP A N 1
ATOM 4139 C CA . ASP A 1 496 ? -2.659 5.206 -45.134 1.00 57.53 496 ASP A CA 1
ATOM 4140 C C . ASP A 1 496 ? -3.289 3.961 -45.807 1.00 57.53 496 ASP A C 1
ATOM 4142 O O . ASP A 1 496 ? -2.871 2.829 -45.557 1.00 57.53 496 ASP A O 1
ATOM 4146 N N . ASP A 1 497 ? -4.225 4.144 -46.749 1.00 55.03 497 ASP A N 1
ATOM 4147 C CA . ASP A 1 497 ? -4.925 3.045 -47.444 1.00 55.03 497 ASP A CA 1
ATOM 4148 C C . ASP A 1 497 ? -4.025 2.217 -48.382 1.00 55.03 497 ASP A C 1
ATOM 4150 O O . ASP A 1 497 ? -4.274 1.031 -48.632 1.00 55.03 497 ASP A O 1
ATOM 4154 N N . TYR A 1 498 ? -2.953 2.818 -48.906 1.00 56.31 498 TYR A N 1
ATOM 4155 C CA . TYR A 1 498 ? -2.017 2.128 -49.798 1.00 56.31 498 TYR A CA 1
ATOM 4156 C C . TYR A 1 498 ? -1.043 1.228 -49.032 1.00 56.31 498 TYR A C 1
ATOM 4158 O O . TYR A 1 498 ? -0.690 0.152 -49.522 1.00 56.31 498 TYR A O 1
ATOM 4166 N N . PHE A 1 499 ? -0.659 1.623 -47.814 1.00 60.88 499 PHE A N 1
ATOM 4167 C CA . PHE A 1 499 ? 0.236 0.841 -46.959 1.00 60.88 499 PHE A CA 1
ATOM 4168 C C . PHE A 1 499 ? -0.399 -0.489 -46.537 1.00 60.88 499 PHE A C 1
ATOM 4170 O O . PHE A 1 499 ? 0.245 -1.533 -46.638 1.00 60.88 499 PHE A O 1
ATOM 4177 N N . ASN A 1 500 ? -1.680 -0.478 -46.161 1.00 58.12 500 ASN A N 1
ATOM 4178 C CA . ASN A 1 500 ? -2.388 -1.680 -45.709 1.00 58.12 500 ASN A CA 1
ATOM 4179 C C . ASN A 1 500 ? -2.529 -2.743 -46.811 1.00 58.12 500 ASN A C 1
ATOM 4181 O O . ASN A 1 500 ? -2.289 -3.927 -46.573 1.00 58.12 500 ASN A O 1
ATOM 4185 N N . ASN A 1 501 ? -2.839 -2.331 -48.044 1.00 61.38 501 ASN A N 1
ATOM 4186 C CA . ASN A 1 501 ? -2.920 -3.246 -49.188 1.00 61.38 501 ASN A CA 1
ATOM 4187 C C . ASN A 1 501 ? -1.558 -3.852 -49.563 1.00 61.38 501 ASN A C 1
ATOM 4189 O O . ASN A 1 501 ? -1.485 -5.011 -49.974 1.00 61.38 501 ASN A O 1
ATOM 4193 N N . TYR A 1 502 ? -0.475 -3.086 -49.416 1.00 63.97 502 TYR A N 1
ATOM 4194 C CA . TYR A 1 502 ? 0.883 -3.565 -49.672 1.00 63.97 502 TYR A CA 1
ATOM 4195 C C . TYR A 1 502 ? 1.354 -4.547 -48.592 1.00 63.97 502 TYR A C 1
ATOM 4197 O O . TYR A 1 502 ? 1.909 -5.600 -48.906 1.00 63.97 502 TYR A O 1
ATOM 4205 N N . LEU A 1 503 ? 1.051 -4.249 -47.325 1.00 62.53 503 LEU A N 1
ATOM 4206 C CA . LEU A 1 503 ? 1.353 -5.115 -46.189 1.00 62.53 503 LEU A CA 1
ATOM 4207 C C . LEU A 1 503 ? 0.614 -6.459 -46.285 1.00 62.53 503 LEU A C 1
ATOM 4209 O O . LEU A 1 503 ? 1.218 -7.499 -46.047 1.00 62.53 503 LEU A O 1
ATOM 4213 N N . LEU A 1 504 ? -0.659 -6.463 -46.701 1.00 61.66 504 LEU A N 1
ATOM 4214 C CA . LEU A 1 504 ? -1.428 -7.695 -46.930 1.00 61.66 504 LEU A CA 1
ATOM 4215 C C . LEU A 1 504 ? -0.790 -8.590 -48.003 1.00 61.66 504 LEU A C 1
ATOM 4217 O O . LEU A 1 504 ? -0.660 -9.794 -47.792 1.00 61.66 504 LEU A O 1
ATOM 4221 N N . ARG A 1 505 ? -0.323 -8.003 -49.113 1.00 63.78 505 ARG A N 1
ATOM 4222 C CA . ARG A 1 505 ? 0.382 -8.739 -50.177 1.00 63.78 505 ARG A CA 1
ATOM 4223 C C . ARG A 1 505 ? 1.740 -9.271 -49.723 1.00 63.78 505 ARG A C 1
ATOM 4225 O O . ARG A 1 505 ? 2.098 -10.392 -50.071 1.00 63.78 505 ARG A O 1
ATOM 4232 N N . LEU A 1 506 ? 2.478 -8.499 -48.922 1.00 62.59 506 LEU A N 1
ATOM 4233 C CA . LEU A 1 506 ? 3.702 -8.971 -48.272 1.00 62.59 506 LEU A CA 1
ATOM 4234 C C . LEU A 1 506 ? 3.398 -10.161 -47.357 1.00 62.59 506 LEU A C 1
ATOM 4236 O O . LEU A 1 506 ? 4.049 -11.189 -47.477 1.00 62.59 506 LEU A O 1
ATOM 4240 N N . ILE A 1 507 ? 2.382 -10.071 -46.495 1.00 57.62 507 ILE A N 1
ATOM 4241 C CA . ILE A 1 507 ? 1.979 -11.153 -45.579 1.00 57.62 507 ILE A CA 1
ATOM 4242 C C . ILE A 1 507 ? 1.614 -12.435 -46.339 1.00 57.62 507 ILE A C 1
ATOM 4244 O O . ILE A 1 507 ? 2.027 -13.519 -45.930 1.00 57.62 507 ILE A O 1
ATOM 4248 N N . GLU A 1 508 ? 0.863 -12.335 -47.439 1.00 59.16 508 GLU A N 1
ATOM 4249 C CA . GLU A 1 508 ? 0.573 -13.486 -48.304 1.00 59.16 508 GLU A CA 1
ATOM 4250 C C . GLU A 1 508 ? 1.858 -14.094 -48.880 1.00 59.16 508 GLU A C 1
ATOM 4252 O O . GLU A 1 508 ? 2.030 -15.310 -48.843 1.00 59.16 508 GLU A O 1
ATOM 4257 N N . TYR A 1 509 ? 2.800 -13.260 -49.322 1.00 61.34 509 TYR A N 1
ATOM 4258 C CA . TYR A 1 509 ? 4.101 -13.705 -49.818 1.00 61.34 509 TYR A CA 1
ATOM 4259 C C . TYR A 1 509 ? 4.959 -14.398 -48.738 1.00 61.34 509 TYR A C 1
ATOM 4261 O O . TYR A 1 509 ? 5.568 -15.430 -49.021 1.00 61.34 509 TYR A O 1
ATOM 4269 N N . PHE A 1 510 ? 4.976 -13.890 -47.500 1.00 54.28 510 PHE A N 1
ATOM 4270 C CA . PHE A 1 510 ? 5.674 -14.513 -46.364 1.00 54.28 510 PHE A CA 1
ATOM 4271 C C . PHE A 1 510 ? 5.056 -15.862 -45.971 1.00 54.28 510 PHE A C 1
ATOM 4273 O O . PHE A 1 510 ? 5.782 -16.822 -45.733 1.00 54.28 510 PHE A O 1
ATOM 4280 N N . LYS A 1 511 ? 3.720 -15.979 -45.960 1.00 53.50 511 LYS A N 1
ATOM 4281 C CA . LYS A 1 511 ? 3.029 -17.247 -45.653 1.00 53.50 511 LYS A CA 1
ATOM 4282 C C . LYS A 1 511 ? 3.324 -18.360 -46.659 1.00 53.50 511 LYS A C 1
ATOM 4284 O O . LYS A 1 511 ? 3.236 -19.529 -46.297 1.00 53.50 511 LYS A O 1
ATOM 4289 N N . PHE A 1 512 ? 3.639 -18.004 -47.903 1.00 48.03 512 PHE A N 1
ATOM 4290 C CA . PHE A 1 512 ? 3.923 -18.965 -48.968 1.00 48.03 512 PHE A CA 1
ATOM 4291 C C . PHE A 1 512 ? 5.388 -19.412 -49.040 1.00 48.03 512 PHE A C 1
ATOM 4293 O O . PHE A 1 512 ? 5.638 -20.491 -49.572 1.00 48.03 512 PHE A O 1
ATOM 4300 N N . ASN A 1 513 ? 6.340 -18.625 -48.527 1.00 46.31 513 ASN A N 1
ATOM 4301 C CA . ASN A 1 513 ? 7.770 -18.860 -48.771 1.00 46.31 513 ASN A CA 1
ATOM 4302 C C . ASN A 1 513 ? 8.595 -19.326 -47.558 1.00 46.31 513 ASN A C 1
ATOM 4304 O O . ASN A 1 513 ? 9.752 -19.686 -47.765 1.00 46.31 513 ASN A O 1
ATOM 4308 N N . GLY A 1 514 ? 8.003 -19.419 -46.359 1.00 39.31 514 GLY A N 1
ATOM 4309 C CA . GLY A 1 514 ? 8.662 -19.960 -45.158 1.00 39.31 514 GLY A CA 1
ATOM 4310 C C . GLY A 1 514 ? 9.441 -18.917 -44.376 1.00 39.31 514 GLY A C 1
ATOM 4311 O O . GLY A 1 514 ? 10.513 -18.501 -44.863 1.00 39.31 514 GLY A O 1
#

Organism: Funneliformis mosseae (NCBI:txid27381)

pLDDT: mean 81.13, std 15.7, range [29.92, 97.69]

Radius of gyration: 29.01 Å; chains: 1; bounding box: 63×63×87 Å

Foldseek 3Di:
DPPDDPLPDDLVVLLVVCLPDPDLVVQLVPDVSSVVLSQDLLSLLSSLCSVDPLACSVLVQLLVAASRADPSNVVVSVVVLRQLFLLVLLLVVVLVVVCPPPDDDPPDAFSNRRHDPRRNCSSVVVSCVQQNPNSPPDDGLLVVLCVQQVVVDDLVCRLVSCVVSVVVNLCNCQRRVDDAFFADPDPPLPVVPPPPPPPCPPPHRNNGGDVSSLLSVLSSCLSPVCVLVSNVVSRNPCVQVRSQLNNLLVLLVPQDDPPPLVVSLVVSLVSVVVSVVSPHDDALQSLLVSCLVCLVCCVPCVVSSVVSVCSNVVPDDLVVSLLSNLLNNLDLSDERPACSSVVSSCVSDPCSVVSLVVSLCVLDDVDDPPPPCPPPPHDHSLSYLNVLVNCCVPPHQADPNNVSNLLSLLLVLLSCLDVVSVVSDDPVSNVSSVVSNVVNLVGHADDPVCLVSLLSHQDCVSCLSCQLPHCCCVPVVPPVPVNVVSNVVSVPDDDSVVSNVVSVVVVVVVVPPD

Secondary structure (DSSP, 8-state):
-----GGGS-HHHHHHHHHT-S-HHHHHHH-HHHHHHHH-HHHHHHHHHHHS-TTTHHHHHHHT-TTT--HHHHHHHHHTT----HHHHHHHHHHHHHS-STT--TT---TTTT--HHHHHHHHHHHHHHHGGGGG-SS-HHHHHHHHTTTTS-HHHHHHHHHHTHHHHHHHHHHH---PPPBP-------SS---TT--PSSPTT-PBPHHHHHHHHHHHHH-TTHHHHHHHTT-TTHHHHTHHHHHHHHHHT----TTHHHHHHHHHHHHHHHHHTT----HHHHHHHHHHTGGGHHHHHHHHHHHHHHH-TTS-HHHHHHHHHHHHT-TT---S-SHHHHHHHHT-TTHHHHHHHHHHHH---S-TT-TTHHHH---GGG-HHHHHHHHHHH-TTSHHHHHHHHHHHHHHHHTTSTTTTTSS-HHHHHHHHHHHHHHHTTS---GGGHHHHTT--SHHHHHHIIIIIHHHHHSTT-HHHHHHHHHHHHH--SHHHHHHHHHHHHHHHHHH-